Protein AF-A0A1Y4RJV8-F1 (afdb_monomer)

Mean predicted aligned error: 11.43 Å

Nearest PDB structures (foldseek):
  8bgb-assembly6_FFF  TM=5.916E-01  e=2.242E-02  Geobacillus thermodenitrificans
  5cw9-assembly1_A  TM=4.805E-01  e=1.589E+00  synthetic construct
  6mx1-assembly1_B  TM=4.120E-01  e=6.135E+00  Escherichia coli str. K-12 substr. MG1655
  3c1n-assembly2_A  TM=4.471E-01  e=7.955E+00  Methanocaldococcus jannaschii

Structure (mmCIF, N/CA/C/O backbone):
data_AF-A0A1Y4RJV8-F1
#
_entry.id   AF-A0A1Y4RJV8-F1
#
loop_
_atom_site.group_PDB
_atom_site.id
_atom_site.type_symbol
_atom_site.label_atom_id
_atom_site.label_alt_id
_atom_site.label_comp_id
_atom_site.label_asym_id
_atom_site.label_entity_id
_atom_site.label_seq_id
_atom_site.pdbx_PDB_ins_code
_atom_site.Cartn_x
_atom_site.Cartn_y
_atom_site.Cartn_z
_atom_site.occupancy
_atom_site.B_iso_or_equiv
_atom_site.auth_seq_id
_atom_site.auth_comp_id
_atom_site.auth_asym_id
_atom_site.auth_atom_id
_atom_site.pdbx_PDB_model_num
ATOM 1 N N . MET A 1 1 ? -27.262 4.335 13.710 1.00 50.41 1 MET A N 1
ATOM 2 C CA . MET A 1 1 ? -27.141 2.865 13.549 1.00 50.41 1 MET A CA 1
ATOM 3 C C . MET A 1 1 ? -25.868 2.288 14.178 1.00 50.41 1 MET A C 1
ATOM 5 O O . MET A 1 1 ? -25.994 1.329 14.920 1.00 50.41 1 MET A O 1
ATOM 9 N N . ALA A 1 2 ? -24.668 2.857 13.976 1.00 65.62 2 ALA A N 1
ATOM 10 C CA . ALA A 1 2 ? -23.428 2.289 14.545 1.00 65.62 2 ALA A CA 1
ATOM 11 C C . ALA A 1 2 ? -23.333 2.336 16.090 1.00 65.62 2 ALA A C 1
ATOM 13 O O . ALA A 1 2 ? -22.907 1.360 16.697 1.00 65.62 2 ALA A O 1
ATOM 14 N N . PHE A 1 3 ? -23.759 3.441 16.722 1.00 76.12 3 PHE A N 1
ATOM 15 C CA . PHE A 1 3 ? -23.710 3.614 18.185 1.00 76.12 3 PHE A CA 1
ATOM 16 C C . PHE A 1 3 ? -24.558 2.573 18.931 1.00 76.12 3 PHE A C 1
ATOM 18 O O . PHE A 1 3 ? -24.053 1.917 19.832 1.00 76.12 3 PHE A O 1
ATOM 25 N N . ALA A 1 4 ? -25.806 2.361 18.500 1.00 79.50 4 ALA A N 1
ATOM 26 C CA . ALA A 1 4 ? -26.721 1.396 19.114 1.00 79.50 4 ALA A CA 1
ATOM 27 C C . ALA A 1 4 ? -26.196 -0.051 19.047 1.00 79.50 4 ALA A C 1
ATOM 29 O O . ALA A 1 4 ? -26.252 -0.766 20.040 1.00 79.50 4 ALA A O 1
ATOM 30 N N . GLY A 1 5 ? -25.615 -0.461 17.910 1.00 78.81 5 GLY A N 1
ATOM 31 C CA . GLY A 1 5 ? -25.019 -1.796 17.776 1.00 78.81 5 GLY A CA 1
ATOM 32 C C . GLY A 1 5 ? -23.853 -2.020 18.746 1.00 78.81 5 GLY A C 1
ATOM 33 O O . GLY A 1 5 ? -23.817 -3.017 19.456 1.00 78.81 5 GLY A O 1
ATOM 34 N N . TYR A 1 6 ? -22.935 -1.053 18.847 1.00 82.81 6 TYR A N 1
ATOM 35 C CA . TYR A 1 6 ? -21.818 -1.122 19.797 1.00 82.81 6 TYR A CA 1
ATOM 36 C C . TYR A 1 6 ? -22.261 -1.014 21.261 1.00 82.81 6 TYR A C 1
ATOM 38 O O . TYR A 1 6 ? -21.631 -1.603 22.135 1.00 82.81 6 TYR A O 1
ATOM 46 N N . ALA A 1 7 ? -23.335 -0.274 21.534 1.00 86.00 7 ALA A N 1
ATOM 47 C CA . ALA A 1 7 ? -23.893 -0.149 22.871 1.00 86.00 7 ALA A CA 1
ATOM 48 C C . ALA A 1 7 ? -24.429 -1.496 23.380 1.00 86.00 7 ALA A C 1
ATOM 50 O O . ALA A 1 7 ? -24.173 -1.856 24.528 1.00 86.00 7 ALA A O 1
ATOM 51 N N . GLN A 1 8 ? -25.113 -2.266 22.528 1.00 88.88 8 GLN A N 1
ATOM 52 C CA . GLN A 1 8 ? -25.633 -3.578 22.917 1.00 88.88 8 GLN A CA 1
ATOM 53 C C . GLN A 1 8 ? -24.507 -4.601 23.124 1.00 88.88 8 GLN A C 1
ATOM 55 O O . GLN A 1 8 ? -24.503 -5.267 24.159 1.00 88.88 8 GLN A O 1
ATOM 60 N N . ASP A 1 9 ? -23.510 -4.648 22.226 1.00 87.00 9 ASP A N 1
ATOM 61 C CA . ASP A 1 9 ? -22.297 -5.473 22.397 1.00 87.00 9 ASP A CA 1
ATOM 62 C C . ASP A 1 9 ? -21.640 -5.217 23.767 1.00 87.00 9 ASP A C 1
ATOM 64 O O . ASP A 1 9 ? -21.240 -6.146 24.474 1.00 87.00 9 ASP A O 1
ATOM 68 N N . PHE A 1 10 ? -21.525 -3.940 24.149 1.00 88.06 10 PHE A N 1
ATOM 69 C CA . PHE A 1 10 ? -20.956 -3.537 25.430 1.00 88.06 10 PHE A CA 1
ATOM 70 C C . PHE A 1 10 ? -21.800 -4.033 26.605 1.00 88.06 10 PHE A C 1
ATOM 72 O O . PHE A 1 10 ? -21.271 -4.658 27.524 1.00 88.06 10 PHE A O 1
ATOM 79 N N . VAL A 1 11 ? -23.109 -3.769 26.597 1.00 89.19 11 VAL A N 1
ATOM 80 C CA . VAL A 1 11 ? -23.998 -4.160 27.699 1.00 89.19 11 VAL A CA 1
ATOM 81 C C . VAL A 1 11 ? -23.959 -5.673 27.922 1.00 89.19 11 VAL A C 1
ATOM 83 O O . VAL A 1 11 ? -23.822 -6.125 29.060 1.00 89.19 11 VAL A O 1
ATOM 86 N N . GLU A 1 12 ? -23.981 -6.463 26.851 1.00 86.00 12 GLU A N 1
ATOM 87 C CA . GLU A 1 12 ? -23.907 -7.923 26.933 1.00 86.00 12 GLU A CA 1
ATOM 88 C C . GLU A 1 12 ? -22.570 -8.404 27.509 1.00 86.00 12 GLU A C 1
ATOM 90 O O . GLU A 1 12 ? -22.565 -9.220 28.437 1.00 86.00 12 GLU A O 1
ATOM 95 N N . ALA A 1 13 ? -21.446 -7.849 27.040 1.00 82.94 13 ALA A N 1
ATOM 96 C CA . ALA A 1 13 ? -20.113 -8.191 27.536 1.00 82.94 13 ALA A CA 1
ATOM 97 C C . ALA A 1 13 ? -19.914 -7.828 29.019 1.00 82.94 13 ALA A C 1
ATOM 99 O O . ALA A 1 13 ? -19.227 -8.545 29.749 1.00 82.94 13 ALA A O 1
ATOM 100 N N . THR A 1 14 ? -20.532 -6.735 29.475 1.00 84.31 14 THR A N 1
ATOM 101 C CA . THR A 1 14 ? -20.250 -6.145 30.792 1.00 84.31 14 THR A CA 1
ATOM 102 C C . THR A 1 14 ? -21.279 -6.525 31.863 1.00 84.31 14 THR A C 1
ATOM 104 O O . THR A 1 14 ? -20.963 -6.491 33.051 1.00 84.31 14 THR A O 1
ATOM 107 N N . SER A 1 15 ? -22.475 -6.983 31.474 1.00 81.50 15 SER A N 1
ATOM 108 C CA . SER A 1 15 ? -23.537 -7.450 32.388 1.00 81.50 15 SER A CA 1
ATOM 109 C C . SER A 1 15 ? -23.054 -8.500 33.404 1.00 81.50 15 SER A C 1
ATOM 111 O O . SER A 1 15 ? -23.375 -8.436 34.593 1.00 81.50 15 SER A O 1
ATOM 113 N N . LYS A 1 16 ? -22.204 -9.433 32.956 1.00 76.50 16 LYS A N 1
ATOM 114 C CA . LYS A 1 16 ? -21.617 -10.494 33.791 1.00 76.50 16 LYS A CA 1
ATOM 115 C C . LYS A 1 16 ? -20.618 -9.961 34.821 1.00 76.50 16 LYS A C 1
ATOM 117 O O . LYS A 1 16 ? -20.453 -10.569 35.874 1.00 76.50 16 LYS A O 1
ATOM 122 N N . LEU A 1 17 ? -19.973 -8.827 34.538 1.00 72.25 17 LEU A N 1
ATOM 123 C CA . LEU A 1 17 ? -18.950 -8.221 35.397 1.00 72.25 17 LEU A CA 1
ATOM 124 C C . LEU A 1 17 ? -19.555 -7.426 36.560 1.00 72.25 17 LEU A C 1
ATOM 126 O O . LEU A 1 17 ? -18.923 -7.283 37.601 1.00 72.25 17 LEU A O 1
ATOM 130 N N . VAL A 1 18 ? -20.799 -6.961 36.424 1.00 76.06 18 VAL A N 1
ATOM 131 C CA . VAL A 1 18 ? -21.480 -6.144 37.444 1.00 76.06 18 VAL A CA 1
ATOM 132 C C . VAL A 1 18 ? -22.503 -6.915 38.276 1.00 76.06 18 VAL A C 1
ATOM 134 O O . VAL A 1 18 ? -23.465 -6.338 38.785 1.00 76.06 18 VAL A O 1
ATOM 137 N N . LYS A 1 19 ? -22.289 -8.226 38.441 1.00 76.50 19 LYS A N 1
ATOM 138 C CA . LYS A 1 19 ? -23.178 -9.138 39.185 1.00 76.50 19 LYS A CA 1
ATOM 139 C C . LYS A 1 19 ? -24.618 -9.166 38.641 1.00 76.50 19 LYS A C 1
ATOM 141 O O . LYS A 1 19 ? -25.560 -9.289 39.414 1.00 76.50 19 LYS A O 1
ATOM 146 N N . GLY A 1 20 ? -24.799 -9.024 37.324 1.00 70.44 20 GLY A N 1
ATOM 147 C CA . GLY A 1 20 ? -26.122 -9.096 36.692 1.00 70.44 20 GLY A CA 1
ATOM 148 C C . GLY A 1 20 ? -27.029 -7.888 36.949 1.00 70.44 20 GLY A C 1
ATOM 149 O O . GLY A 1 20 ? -28.231 -7.984 36.723 1.00 70.44 20 GLY A O 1
ATOM 150 N N . ARG A 1 21 ? -26.481 -6.757 37.418 1.00 81.88 21 ARG A N 1
ATOM 151 C CA . ARG A 1 21 ? -27.234 -5.499 37.535 1.00 81.88 21 ARG A CA 1
ATOM 152 C C . ARG A 1 21 ? -27.701 -4.997 36.171 1.00 81.88 21 ARG A C 1
ATOM 154 O O . ARG A 1 21 ? -27.002 -5.165 35.170 1.00 81.88 21 ARG A O 1
ATOM 161 N N . THR A 1 22 ? -28.843 -4.310 36.163 1.00 88.12 22 THR A N 1
ATOM 162 C CA . THR A 1 22 ? -29.381 -3.716 34.940 1.00 88.12 22 THR A CA 1
ATOM 163 C C . THR A 1 22 ? -28.534 -2.528 34.497 1.00 88.12 22 THR A C 1
ATOM 165 O O . THR A 1 22 ? -28.398 -1.547 35.233 1.00 88.12 22 THR A O 1
ATOM 168 N N . ILE A 1 23 ? -27.993 -2.613 33.281 1.00 92.44 23 ILE A N 1
ATOM 169 C CA . ILE A 1 23 ? -27.254 -1.533 32.616 1.00 92.44 23 ILE A CA 1
ATOM 170 C C . ILE A 1 23 ? -28.092 -1.046 31.438 1.00 92.44 23 ILE A C 1
ATOM 172 O O . ILE A 1 23 ? -28.594 -1.861 30.665 1.00 92.44 23 ILE A O 1
ATOM 176 N N . ASN A 1 24 ? -28.191 0.271 31.276 1.00 93.75 24 ASN A N 1
ATOM 177 C CA . ASN A 1 24 ? -28.804 0.924 30.126 1.00 93.75 24 ASN A CA 1
ATOM 178 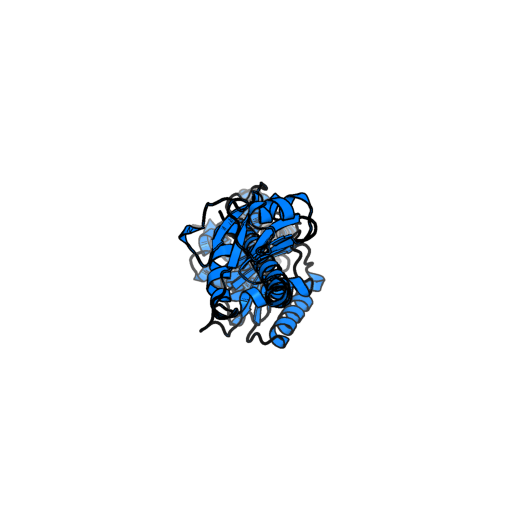C C . ASN A 1 24 ? -27.803 1.875 29.471 1.00 93.75 24 ASN A C 1
ATOM 180 O O . ASN A 1 24 ? -27.040 2.547 30.163 1.00 93.75 24 ASN A O 1
ATOM 184 N N . ILE A 1 25 ? -27.834 1.965 28.146 1.00 95.06 25 ILE A N 1
ATOM 185 C CA . ILE A 1 25 ? -27.164 3.029 27.397 1.00 95.06 25 ILE A CA 1
ATOM 186 C C . ILE A 1 25 ? -28.220 3.772 26.593 1.00 95.06 25 ILE A C 1
ATOM 188 O O . ILE A 1 25 ? -29.024 3.158 25.887 1.00 95.06 25 ILE A O 1
ATOM 192 N N . MET A 1 26 ? -28.200 5.094 26.698 1.00 95.44 26 MET A N 1
ATOM 193 C CA . MET A 1 26 ? -29.136 6.004 26.058 1.00 95.44 26 MET A CA 1
ATOM 194 C C . MET A 1 26 ? -28.404 6.830 25.000 1.00 95.44 26 MET A C 1
ATOM 196 O O . MET A 1 26 ? -27.239 7.193 25.181 1.00 95.44 26 MET A O 1
ATOM 200 N N . ASP A 1 27 ? -29.078 7.118 23.889 1.00 94.31 27 ASP A N 1
ATOM 201 C CA . ASP A 1 27 ? -28.557 8.017 22.859 1.00 94.31 27 ASP A CA 1
ATOM 202 C C . ASP A 1 27 ? -28.722 9.498 23.239 1.00 94.31 27 ASP A C 1
ATOM 204 O O . ASP A 1 27 ? -29.256 9.849 24.290 1.00 94.31 27 ASP A O 1
ATOM 208 N N . ARG A 1 28 ? -28.297 10.392 22.340 1.00 93.50 28 ARG A N 1
ATOM 209 C CA . ARG A 1 28 ? -28.383 11.855 22.508 1.00 93.50 28 ARG A CA 1
ATOM 210 C C . ARG A 1 28 ? -29.817 12.408 22.514 1.00 93.50 28 ARG A C 1
ATOM 212 O O . ARG A 1 28 ? -29.992 13.616 22.624 1.00 93.50 28 ARG A O 1
ATOM 219 N N . ARG A 1 29 ? -30.836 11.558 22.361 1.00 93.19 29 ARG A N 1
ATOM 220 C CA . ARG A 1 29 ? -32.259 11.915 22.458 1.00 93.19 29 ARG A CA 1
ATOM 221 C C . ARG A 1 29 ? -32.880 11.434 23.773 1.00 93.19 29 ARG A C 1
ATOM 223 O O . ARG A 1 29 ? -34.066 11.659 23.988 1.00 93.19 29 ARG A O 1
ATOM 230 N N . GLY A 1 30 ? -32.105 10.778 24.640 1.00 92.75 30 GLY A N 1
ATOM 231 C CA . GLY A 1 30 ? -32.590 10.192 25.889 1.00 92.75 30 GLY A CA 1
ATOM 232 C C . GLY A 1 30 ? -33.335 8.868 25.692 1.00 92.75 30 GLY A C 1
ATOM 233 O O . GLY A 1 30 ? -33.990 8.398 26.622 1.00 92.75 30 GLY A O 1
ATOM 234 N N . CYS A 1 31 ? -33.250 8.258 24.506 1.00 94.81 31 CYS A N 1
ATOM 235 C CA . CYS A 1 31 ? -33.863 6.963 24.229 1.00 94.81 31 CYS A CA 1
ATOM 236 C C . CYS A 1 31 ? -32.884 5.833 24.554 1.00 94.81 31 CYS A C 1
ATOM 238 O O . CYS A 1 31 ? -31.717 5.887 24.164 1.00 94.81 31 CYS A O 1
ATOM 240 N N . ILE A 1 32 ? -33.355 4.788 25.235 1.00 95.25 32 ILE A N 1
ATOM 241 C CA . ILE A 1 32 ? -32.554 3.600 25.546 1.00 95.25 32 ILE A CA 1
ATOM 242 C C . ILE A 1 32 ? -32.249 2.860 24.240 1.00 95.25 32 ILE A C 1
ATOM 244 O O . ILE A 1 32 ? -33.156 2.379 23.563 1.00 95.25 32 ILE A O 1
ATOM 248 N N . VAL A 1 33 ? -30.970 2.749 23.892 1.00 94.50 33 VAL A N 1
ATOM 249 C CA . VAL A 1 33 ? -30.497 2.048 22.686 1.00 94.50 33 VAL A CA 1
ATOM 250 C C . VAL A 1 33 ? -29.867 0.694 22.985 1.00 94.50 33 VAL A C 1
ATOM 252 O O . VAL A 1 33 ? -29.745 -0.120 22.075 1.00 94.50 33 VAL A O 1
ATOM 255 N N . ALA A 1 34 ? -29.490 0.447 24.239 1.00 94.00 34 ALA A N 1
ATOM 256 C CA . ALA A 1 34 ? -29.024 -0.850 24.704 1.00 94.00 34 ALA A CA 1
ATOM 257 C C . ALA A 1 34 ? -29.415 -1.078 26.160 1.00 94.00 34 ALA A C 1
ATOM 259 O O . ALA A 1 34 ? -29.389 -0.146 26.969 1.00 94.00 34 ALA A O 1
ATOM 260 N N . SER A 1 35 ? -29.764 -2.317 26.491 1.00 93.50 35 SER A N 1
ATOM 261 C CA . SER A 1 35 ? -30.124 -2.702 27.853 1.00 93.50 35 SER A CA 1
ATOM 262 C C . SER A 1 35 ? -29.924 -4.196 28.092 1.00 93.50 35 SER A C 1
ATOM 264 O O . SER A 1 35 ? -29.999 -5.008 27.166 1.00 93.50 35 SER A O 1
ATOM 266 N N . THR A 1 36 ? -29.688 -4.564 29.350 1.00 90.12 36 THR A N 1
ATOM 267 C CA . THR A 1 36 ? -29.828 -5.952 29.814 1.00 90.12 36 THR A CA 1
ATOM 268 C C . THR A 1 36 ? -31.302 -6.379 29.884 1.00 90.12 36 THR A C 1
ATOM 270 O O . THR A 1 36 ? -31.594 -7.566 29.782 1.00 90.12 36 THR A O 1
ATOM 273 N N . GLU A 1 37 ? -32.222 -5.418 30.023 1.00 90.56 37 GLU A N 1
ATOM 274 C CA . GLU A 1 37 ? -33.685 -5.559 29.984 1.00 90.56 37 GLU A CA 1
ATOM 275 C C . GLU A 1 37 ? -34.181 -5.177 28.576 1.00 90.56 37 GLU A C 1
ATOM 277 O O . GLU A 1 37 ? -34.464 -4.011 28.287 1.00 90.56 37 GLU A O 1
ATOM 282 N N . LYS A 1 38 ? -34.212 -6.146 27.650 1.00 89.44 38 LYS A N 1
ATOM 283 C CA . LYS A 1 38 ? -34.423 -5.894 26.207 1.00 89.44 38 LYS A CA 1
ATOM 284 C C . LYS A 1 38 ? -35.730 -5.160 25.895 1.00 89.44 38 LYS A C 1
ATOM 286 O O . LYS A 1 38 ? -35.776 -4.383 24.947 1.00 89.44 38 LYS A O 1
ATOM 291 N N . GLU A 1 39 ? -36.762 -5.365 26.702 1.00 92.50 39 GLU A N 1
ATOM 292 C CA . GLU A 1 39 ? -38.063 -4.702 26.615 1.00 92.50 39 GLU A CA 1
ATOM 293 C C . GLU A 1 39 ? -37.998 -3.179 26.800 1.00 92.50 39 GLU A C 1
ATOM 295 O O . GLU A 1 39 ? -38.917 -2.469 26.401 1.00 92.50 39 GLU A O 1
ATOM 300 N N . ARG A 1 40 ? -36.910 -2.657 27.380 1.00 91.88 40 ARG A N 1
ATOM 301 C CA . ARG A 1 40 ? -36.709 -1.216 27.569 1.00 91.88 40 ARG A CA 1
ATOM 302 C C . ARG A 1 40 ? -36.093 -0.529 26.357 1.00 91.88 40 ARG A C 1
ATOM 304 O O . ARG A 1 40 ? -36.139 0.699 26.280 1.00 91.88 40 ARG A O 1
ATOM 311 N N . ILE A 1 41 ? -35.511 -1.276 25.422 1.00 94.00 41 ILE A N 1
ATOM 312 C CA . ILE A 1 41 ? -34.881 -0.703 24.229 1.00 94.00 41 ILE A CA 1
ATOM 313 C C . ILE A 1 41 ? -35.948 0.020 23.394 1.00 94.00 41 ILE A C 1
ATOM 315 O O . ILE A 1 41 ? -37.006 -0.527 23.099 1.00 94.00 41 ILE A O 1
ATOM 319 N N . GLY A 1 42 ? -35.669 1.269 23.021 1.00 93.19 42 GLY A N 1
ATOM 320 C CA . GLY A 1 42 ? -36.581 2.154 22.294 1.00 93.19 42 GLY A CA 1
ATOM 321 C C . GLY A 1 42 ? -37.440 3.058 23.183 1.00 93.19 42 GLY A C 1
ATOM 322 O O . GLY A 1 42 ? -38.079 3.971 22.665 1.00 93.19 42 GLY A O 1
ATOM 323 N N . THR A 1 43 ? -37.439 2.856 24.505 1.00 95.25 43 THR A N 1
ATOM 324 C CA . THR A 1 43 ? -38.178 3.709 25.452 1.00 95.25 43 THR A CA 1
ATOM 325 C C . THR A 1 43 ? -37.387 4.961 25.846 1.00 95.25 43 THR A C 1
ATOM 327 O O . THR A 1 43 ? -36.155 4.979 25.799 1.00 95.25 43 THR A O 1
ATOM 330 N N . PHE A 1 44 ? -38.095 6.025 26.227 1.00 95.12 44 PHE A N 1
ATOM 331 C CA . PHE A 1 44 ? -37.500 7.270 26.720 1.00 95.12 44 PHE A CA 1
ATOM 332 C C . PHE A 1 44 ? -37.141 7.178 28.211 1.00 95.12 44 PHE A C 1
ATOM 334 O O . PHE A 1 44 ? -37.890 6.597 28.996 1.00 95.12 44 PHE A O 1
ATOM 341 N N . HIS A 1 45 ? -36.020 7.789 28.608 1.00 94.75 45 HIS A N 1
ATOM 342 C CA . HIS A 1 45 ? -35.533 7.807 29.987 1.00 94.75 45 HIS A CA 1
ATOM 343 C C . HIS A 1 45 ? -35.313 9.246 30.478 1.00 94.75 45 HIS A C 1
ATOM 345 O O . HIS A 1 45 ? -34.277 9.853 30.196 1.00 94.75 45 HIS A O 1
ATOM 351 N N . ALA A 1 46 ? -36.249 9.786 31.268 1.00 94.31 46 ALA A N 1
ATOM 352 C CA . ALA A 1 46 ? -36.211 11.187 31.708 1.00 94.31 46 ALA A CA 1
ATOM 353 C C . ALA A 1 46 ? -34.919 11.563 32.453 1.00 94.31 46 ALA A C 1
ATOM 355 O O . ALA A 1 46 ? -34.330 12.603 32.178 1.00 94.31 46 ALA A O 1
ATOM 356 N N . GLY A 1 47 ? -34.407 10.680 33.316 1.00 94.25 47 GLY A N 1
ATOM 357 C CA . GLY A 1 47 ? -33.144 10.938 34.017 1.00 94.25 47 GLY A CA 1
ATOM 358 C C . GLY A 1 47 ? -31.921 11.014 33.103 1.00 94.25 47 GLY A C 1
ATOM 359 O O . GLY A 1 47 ? -30.960 11.695 33.421 1.00 94.25 47 GLY A O 1
ATOM 360 N N . ALA A 1 48 ? -31.954 10.352 31.941 1.00 95.06 48 ALA A N 1
ATOM 361 C CA . ALA A 1 48 ? -30.874 10.458 30.963 1.00 95.06 48 ALA A CA 1
ATOM 362 C C . ALA A 1 48 ? -30.995 11.753 30.167 1.00 95.06 48 ALA A C 1
ATOM 364 O O . ALA A 1 48 ? -29.996 12.379 29.837 1.00 95.06 48 ALA A O 1
ATOM 365 N N . TYR A 1 49 ? -32.230 12.161 29.875 1.00 95.69 49 TYR A N 1
ATOM 366 C CA . TYR A 1 49 ? -32.499 13.436 29.234 1.00 95.69 49 TYR A CA 1
ATOM 367 C C . TYR A 1 49 ? -31.992 14.613 30.068 1.00 95.69 49 TYR A C 1
ATOM 369 O O . TYR A 1 49 ? -31.384 15.517 29.509 1.00 95.69 49 TYR A O 1
ATOM 377 N N . GLU A 1 50 ? -32.152 14.572 31.391 1.00 96.38 50 GLU A N 1
ATOM 378 C CA . GLU A 1 50 ? -31.589 15.597 32.272 1.00 96.38 50 GLU A CA 1
ATOM 379 C C . GLU A 1 50 ? -30.054 15.638 32.215 1.00 96.38 50 GLU A C 1
ATOM 381 O O . GLU A 1 50 ? -29.503 16.712 31.987 1.00 96.38 50 GLU A O 1
ATOM 386 N N . VAL A 1 51 ? -29.368 14.487 32.275 1.00 97.00 51 VAL A N 1
ATOM 387 C CA . VAL A 1 51 ? -27.903 14.413 32.076 1.00 97.00 51 VAL A CA 1
ATOM 388 C C . VAL A 1 51 ? -27.488 15.050 30.744 1.00 97.00 51 VAL A C 1
ATOM 390 O O . VAL A 1 51 ? -26.513 15.795 30.686 1.00 97.00 51 VAL A O 1
ATOM 393 N N . LEU A 1 52 ? -28.231 14.782 29.662 1.00 95.94 52 LEU A N 1
ATOM 394 C CA . LEU A 1 52 ? -27.959 15.355 28.337 1.00 95.94 52 LEU A CA 1
ATOM 395 C C . LEU A 1 52 ? -28.114 16.886 28.305 1.00 95.94 52 LEU A C 1
ATOM 397 O O . LEU A 1 52 ? -27.462 17.529 27.485 1.00 95.94 52 LEU A O 1
ATOM 401 N N . GLN A 1 53 ? -28.979 17.464 29.148 1.00 95.31 53 GLN A N 1
ATOM 402 C CA . GLN A 1 53 ? -29.191 18.914 29.233 1.00 95.31 53 GLN A CA 1
ATOM 403 C C . GLN A 1 53 ? -28.155 19.603 30.121 1.00 95.31 53 GLN A C 1
ATOM 405 O O . GLN A 1 53 ? -27.683 20.685 29.780 1.00 95.31 53 GLN A O 1
ATOM 410 N N . THR A 1 54 ? -27.823 19.002 31.265 1.00 95.69 54 THR A N 1
ATOM 411 C CA . THR A 1 54 ? -26.984 19.638 32.289 1.00 95.69 54 THR A CA 1
ATOM 412 C C . THR A 1 54 ? -25.500 19.349 32.108 1.00 95.69 54 THR A C 1
ATOM 414 O O . THR A 1 54 ? -24.676 20.151 32.531 1.00 95.69 54 THR A O 1
ATOM 417 N N . GLY A 1 55 ? -25.143 18.221 31.488 1.00 94.12 55 GLY A N 1
ATOM 418 C CA . GLY A 1 55 ? -23.763 17.737 31.478 1.00 94.12 55 GLY A CA 1
ATOM 419 C C . GLY A 1 55 ? -23.368 16.959 32.735 1.00 94.12 55 GLY A C 1
ATOM 420 O O . GLY A 1 55 ? -22.293 16.360 32.752 1.00 94.12 55 GLY A O 1
ATOM 421 N N . GLU A 1 56 ? -24.233 16.929 33.750 1.00 95.06 56 GLU A N 1
ATOM 422 C CA . GLU A 1 56 ? -23.925 16.442 35.092 1.00 95.06 56 GLU A CA 1
ATOM 423 C C . GLU A 1 56 ? -24.582 15.085 35.385 1.00 95.06 56 GLU A C 1
ATOM 425 O O . GLU A 1 56 ? -25.630 14.764 34.816 1.00 95.06 56 GLU A O 1
ATOM 430 N N . PRO A 1 57 ? -23.994 14.265 36.275 1.00 94.88 57 PRO A N 1
ATOM 431 C CA . PRO A 1 57 ? -24.624 13.044 36.763 1.00 94.88 57 PRO A CA 1
ATOM 432 C C . PRO A 1 57 ? -26.010 13.270 37.371 1.00 94.88 57 PRO A C 1
ATOM 434 O O . PRO A 1 57 ? -26.212 14.206 38.141 1.00 94.88 57 PRO A O 1
ATOM 437 N N . VAL A 1 58 ? -26.937 12.346 37.110 1.00 94.88 58 VAL A N 1
ATOM 438 C CA . VAL A 1 58 ? -28.281 12.360 37.706 1.00 94.88 58 VAL A CA 1
ATOM 439 C C . VAL A 1 58 ? -28.495 11.111 38.544 1.00 94.88 58 VAL A C 1
ATOM 441 O O . VAL A 1 58 ? -28.394 9.972 38.069 1.00 94.88 58 VAL A O 1
ATOM 444 N N . LEU A 1 59 ? -28.829 11.355 39.806 1.00 93.81 59 LEU A N 1
ATOM 445 C CA . LEU A 1 59 ? -29.034 10.353 40.834 1.00 93.81 59 LEU A CA 1
ATOM 446 C C . LEU A 1 59 ? -30.530 10.197 41.122 1.00 93.81 59 LEU A C 1
ATOM 448 O O . LEU A 1 59 ? -31.203 11.140 41.540 1.00 93.81 59 LEU A O 1
ATOM 452 N N . ILE A 1 60 ? -31.052 8.996 40.876 1.00 92.31 60 ILE A N 1
ATOM 453 C CA . ILE A 1 60 ? -32.471 8.679 41.042 1.00 92.31 60 ILE A CA 1
ATOM 454 C C . ILE A 1 60 ? -32.613 7.732 42.229 1.00 92.31 60 ILE A C 1
ATOM 456 O O . ILE A 1 60 ? -32.236 6.561 42.147 1.00 92.31 60 ILE A O 1
ATOM 460 N N . SER A 1 61 ? -33.146 8.245 43.333 1.00 90.69 61 SER A N 1
ATOM 461 C CA . SER A 1 61 ? -33.467 7.491 44.545 1.00 90.69 61 SER A CA 1
ATOM 462 C C . SER A 1 61 ? -34.948 7.095 44.555 1.00 90.69 61 SER A C 1
ATOM 464 O O . SER A 1 61 ? -35.723 7.476 43.677 1.00 90.69 61 SER A O 1
ATOM 466 N N . GLU A 1 62 ? -35.369 6.319 45.554 1.00 87.88 62 GLU A N 1
ATOM 467 C CA . GLU A 1 62 ? -36.791 5.980 45.728 1.00 87.88 62 GLU A CA 1
ATOM 468 C C . GLU A 1 62 ? -37.657 7.218 46.008 1.00 87.88 62 GLU A C 1
ATOM 470 O O . GLU A 1 62 ? -38.812 7.264 45.602 1.00 87.88 62 GLU A O 1
ATOM 475 N N . GLU A 1 63 ? -37.082 8.252 46.618 1.00 88.94 63 GLU A N 1
ATOM 476 C CA . GLU A 1 63 ? -37.780 9.477 47.025 1.00 88.94 63 GLU A CA 1
ATOM 477 C C . GLU A 1 63 ? -38.082 10.417 45.850 1.00 88.94 63 GLU A C 1
ATOM 479 O O . GLU A 1 63 ? -38.972 11.262 45.941 1.00 88.94 63 GLU A O 1
ATOM 484 N N . ASN A 1 64 ? -37.324 10.313 44.752 1.00 90.62 64 ASN A N 1
ATOM 485 C CA . ASN A 1 64 ? -37.414 11.247 43.630 1.00 90.62 64 ASN A CA 1
ATOM 486 C C . ASN A 1 64 ? -37.804 10.593 42.294 1.00 90.62 64 ASN A C 1
ATOM 488 O O . ASN A 1 64 ? -38.028 11.319 41.324 1.00 90.62 64 ASN A O 1
ATOM 492 N N . VAL A 1 65 ? -37.932 9.260 42.235 1.00 90.00 65 VAL A N 1
ATOM 493 C CA . VAL A 1 65 ? -38.202 8.510 40.994 1.00 90.00 65 VAL A CA 1
ATOM 494 C C . VAL A 1 65 ? -39.474 8.965 40.272 1.00 90.00 65 VAL A C 1
ATOM 496 O O . VAL A 1 65 ? -39.499 8.986 39.043 1.00 90.00 65 VAL A O 1
ATOM 499 N N . GLU A 1 66 ? -40.499 9.414 41.004 1.00 90.62 66 GLU A N 1
ATOM 500 C CA . GLU A 1 66 ? -41.759 9.919 40.433 1.00 90.62 66 GLU A CA 1
ATOM 501 C C . GLU A 1 66 ? -41.566 11.151 39.532 1.00 90.62 66 GLU A C 1
ATOM 503 O O . GLU A 1 66 ? -42.366 11.393 38.629 1.00 90.62 66 GLU A O 1
ATOM 508 N N . ARG A 1 67 ? -40.474 11.906 39.721 1.00 91.75 67 ARG A N 1
ATOM 509 C CA . ARG A 1 67 ? -40.120 13.067 38.887 1.00 91.75 67 ARG A CA 1
ATOM 510 C C . ARG A 1 67 ? -39.517 12.673 37.538 1.00 91.75 67 ARG A C 1
ATOM 512 O O . ARG A 1 67 ? -39.392 13.526 36.663 1.00 91.75 67 ARG A O 1
ATOM 519 N N . TYR A 1 68 ? -39.162 11.399 37.355 1.00 90.25 68 TYR A N 1
ATOM 520 C CA . TYR A 1 68 ? -38.447 10.900 36.184 1.00 90.25 68 TYR A CA 1
ATOM 521 C C . TYR A 1 68 ? -39.243 9.814 35.442 1.00 90.25 68 TYR A C 1
ATOM 523 O O . TYR A 1 68 ? -38.954 8.621 35.577 1.00 90.25 68 TYR A O 1
ATOM 531 N N . PRO A 1 69 ? -40.214 10.194 34.588 1.00 88.06 69 PRO A N 1
ATOM 532 C CA . PRO A 1 69 ? -40.963 9.243 33.772 1.00 88.06 69 PRO A CA 1
ATOM 533 C C . PRO A 1 69 ? -40.057 8.296 32.965 1.00 88.06 69 PRO A C 1
ATOM 535 O O . PRO A 1 69 ? -39.094 8.719 32.320 1.00 88.06 69 PRO A O 1
ATOM 538 N N . GLY A 1 70 ? -40.367 6.997 33.000 1.00 83.38 70 GLY A N 1
ATOM 539 C CA . GLY A 1 70 ? -39.609 5.957 32.286 1.00 83.38 70 GLY A CA 1
ATOM 540 C C . GLY A 1 70 ? -38.260 5.581 32.919 1.00 83.38 70 GLY A C 1
ATOM 541 O O . GLY A 1 70 ? -37.576 4.675 32.424 1.00 83.38 70 GLY A O 1
ATOM 542 N N . ALA A 1 71 ? -37.877 6.232 34.022 1.00 87.12 71 ALA A N 1
ATOM 543 C CA . ALA A 1 71 ? -36.688 5.891 34.787 1.00 87.12 71 ALA A CA 1
ATOM 544 C C . ALA A 1 71 ? -36.992 4.899 35.922 1.00 87.12 71 ALA A C 1
ATOM 546 O O . ALA A 1 71 ? -38.126 4.718 36.356 1.00 87.12 71 ALA A O 1
ATOM 547 N N . LYS A 1 72 ? -35.935 4.243 36.399 1.00 88.81 72 LYS A N 1
ATOM 548 C CA . LYS A 1 72 ? -35.922 3.454 37.637 1.00 88.81 72 LYS A CA 1
ATOM 549 C C . LYS A 1 72 ? -34.840 4.040 38.551 1.00 88.81 72 LYS A C 1
ATOM 551 O O . LYS A 1 72 ? -33.976 4.770 38.060 1.00 88.81 72 LYS A O 1
ATOM 556 N N . LYS A 1 73 ? -34.850 3.682 39.840 1.00 90.56 73 LYS A N 1
ATOM 557 C CA . LYS A 1 73 ? -33.762 4.048 40.759 1.00 90.56 73 LYS A CA 1
ATOM 558 C C . LYS A 1 73 ? -32.404 3.613 40.215 1.00 90.56 73 LYS A C 1
ATOM 560 O O . LYS A 1 73 ? -32.271 2.524 39.645 1.00 90.56 73 LYS A O 1
ATOM 565 N N . GLY A 1 74 ? -31.411 4.469 40.364 1.00 91.88 74 GLY A N 1
ATOM 566 C CA . GLY A 1 74 ? -30.106 4.241 39.782 1.00 91.88 74 GLY A CA 1
ATOM 567 C C . GLY A 1 74 ? -29.317 5.515 39.584 1.00 91.88 74 GLY A C 1
ATOM 568 O O . GLY A 1 74 ? -29.717 6.607 39.987 1.00 91.88 74 GLY A O 1
ATOM 569 N N . TYR A 1 75 ? -28.187 5.352 38.915 1.00 94.06 75 TYR A N 1
ATOM 570 C CA . TYR A 1 75 ? -27.249 6.429 38.670 1.00 94.06 75 TYR A CA 1
ATOM 571 C C . TYR A 1 75 ? -26.969 6.551 37.175 1.00 94.06 75 TYR A C 1
ATOM 573 O O . TYR A 1 75 ? -26.651 5.558 36.514 1.00 94.06 75 TYR A O 1
ATOM 581 N N . ASN A 1 76 ? -27.159 7.759 36.640 1.00 95.00 76 ASN A N 1
ATOM 582 C CA . ASN A 1 76 ? -27.031 8.077 35.221 1.00 95.00 76 ASN A CA 1
ATOM 583 C C . ASN A 1 76 ? -25.852 9.023 35.018 1.00 95.00 76 ASN A C 1
ATOM 585 O O . ASN A 1 76 ? -25.774 10.079 35.640 1.00 95.00 76 ASN A O 1
ATOM 589 N N . LEU A 1 77 ? -24.943 8.635 34.132 1.00 95.75 77 LEU A N 1
ATOM 590 C CA . LEU A 1 77 ? -23.665 9.296 33.916 1.00 95.75 77 LEU A CA 1
ATOM 591 C C . LEU A 1 77 ? -23.478 9.644 32.434 1.00 95.75 77 LEU A C 1
ATOM 593 O O . LEU A 1 77 ? -23.767 8.805 31.572 1.00 95.75 77 LEU A O 1
ATOM 597 N N . PRO A 1 78 ? -22.937 10.828 32.109 1.00 95.50 78 PRO A N 1
ATOM 598 C CA . PRO A 1 78 ? -22.665 11.200 30.728 1.00 95.50 78 PRO A CA 1
ATOM 599 C C . PRO A 1 78 ? -21.500 10.391 30.144 1.00 95.50 78 PRO A C 1
ATOM 601 O O . PRO A 1 78 ? -20.515 10.090 30.826 1.00 95.50 78 PRO A O 1
ATOM 604 N N . ILE A 1 79 ? -21.597 10.070 28.854 1.00 93.62 79 ILE A N 1
ATOM 605 C CA . ILE A 1 79 ? -20.534 9.446 28.060 1.00 93.62 79 ILE A CA 1
ATOM 606 C C . ILE A 1 79 ? -19.938 10.522 27.153 1.00 93.62 79 ILE A C 1
ATOM 608 O O . ILE A 1 79 ? -20.577 10.961 26.194 1.00 93.62 79 ILE A O 1
ATOM 612 N N . TRP A 1 80 ? -18.706 10.932 27.444 1.00 88.56 80 TRP A N 1
ATOM 613 C CA . TRP A 1 80 ? -18.014 12.010 26.735 1.00 88.56 80 TRP A CA 1
ATOM 614 C C . TRP A 1 80 ? -16.980 11.478 25.744 1.00 88.56 80 TRP A C 1
ATOM 616 O O . TRP A 1 80 ? -16.233 10.554 26.047 1.00 88.56 80 TRP A O 1
ATOM 626 N N . ASN A 1 81 ? -16.878 12.104 24.576 1.00 82.56 81 ASN A N 1
ATOM 627 C CA . ASN A 1 81 ? -15.795 11.896 23.621 1.00 82.56 81 ASN A CA 1
ATOM 628 C C . ASN A 1 81 ? -15.198 13.255 23.233 1.00 82.56 81 ASN A C 1
ATOM 630 O O . ASN A 1 81 ? -15.724 13.951 22.362 1.00 82.56 81 ASN A O 1
ATOM 634 N N . GLY A 1 82 ? -14.126 13.651 23.925 1.00 81.56 82 GLY A N 1
ATOM 635 C CA . GLY A 1 82 ? -13.702 15.054 23.938 1.00 81.56 82 GLY A CA 1
ATOM 636 C C . GLY A 1 82 ? -14.828 15.923 24.503 1.00 81.56 82 GLY A C 1
ATOM 637 O O . GLY A 1 82 ? -15.469 15.528 25.474 1.00 81.56 82 GLY A O 1
ATOM 638 N N . ASP A 1 83 ? -15.133 17.032 23.836 1.00 83.62 83 ASP A N 1
ATOM 639 C CA . ASP A 1 83 ? -16.196 17.964 24.250 1.00 83.62 83 ASP A CA 1
ATOM 640 C C . ASP A 1 83 ? -17.601 17.545 23.778 1.00 83.62 83 ASP A C 1
ATOM 642 O O . ASP A 1 83 ? -18.585 18.259 23.977 1.00 83.62 83 ASP A O 1
ATOM 646 N N . ARG A 1 84 ? -17.730 16.387 23.115 1.00 87.56 84 ARG A N 1
ATOM 647 C CA . ARG A 1 84 ? -19.009 15.897 22.591 1.00 87.56 84 ARG A CA 1
ATOM 648 C C . ARG A 1 84 ? -19.591 14.815 23.493 1.00 87.56 84 ARG A C 1
ATOM 650 O O . ARG A 1 84 ? -18.999 13.747 23.632 1.00 87.56 84 ARG A O 1
ATOM 657 N N . MET A 1 85 ? -20.792 15.039 24.029 1.00 89.69 85 MET A N 1
ATOM 658 C CA . MET A 1 85 ? -21.542 13.985 24.720 1.00 89.69 85 MET A CA 1
ATOM 659 C C . MET A 1 85 ? -22.144 13.013 23.697 1.00 89.69 85 MET A C 1
ATOM 661 O O . MET A 1 85 ? -22.952 13.409 22.853 1.00 89.69 85 MET A O 1
ATOM 665 N N . GLU A 1 86 ? -21.740 11.746 23.757 1.00 89.50 86 GLU A N 1
ATOM 666 C CA . GLU A 1 86 ? -22.187 10.683 22.846 1.00 89.50 86 GLU A CA 1
ATOM 667 C C . GLU A 1 86 ? -23.477 10.002 23.321 1.00 89.50 86 GLU A C 1
ATOM 669 O O . GLU A 1 86 ? -24.237 9.479 22.506 1.00 89.50 86 GLU A O 1
ATOM 674 N N . GLY A 1 87 ? -23.745 10.027 24.627 1.00 93.69 87 GLY A N 1
ATOM 675 C CA . GLY A 1 87 ? -24.911 9.398 25.236 1.00 93.69 87 GLY A CA 1
ATOM 676 C C . GLY A 1 87 ? -24.808 9.364 26.756 1.00 93.69 87 GLY A C 1
ATOM 677 O O . GLY A 1 87 ? -23.998 10.078 27.346 1.00 93.69 87 GLY A O 1
ATOM 678 N N . VAL A 1 88 ? -25.610 8.508 27.382 1.00 96.06 88 VAL A N 1
ATOM 679 C CA . VAL A 1 88 ? -25.668 8.346 28.843 1.00 96.06 88 VAL A CA 1
ATOM 680 C C . VAL A 1 88 ? -25.611 6.864 29.185 1.00 96.06 88 VAL A C 1
ATOM 682 O O . VAL A 1 88 ? -26.229 6.053 28.498 1.00 96.06 88 VAL A O 1
ATOM 685 N N . ILE A 1 89 ? -24.881 6.504 30.239 1.00 95.31 89 ILE A N 1
ATOM 686 C CA . ILE A 1 89 ? -24.921 5.166 30.836 1.00 95.31 89 ILE A CA 1
ATOM 687 C C . ILE A 1 89 ? -25.693 5.226 32.151 1.00 95.31 89 ILE A C 1
ATOM 689 O O . ILE A 1 89 ? -25.406 6.058 33.007 1.00 95.31 89 ILE A O 1
ATOM 693 N N . GLY A 1 90 ? -26.685 4.354 32.298 1.00 93.94 90 GLY A N 1
ATOM 694 C CA . GLY A 1 90 ? -27.491 4.217 33.504 1.00 93.94 90 GLY A CA 1
ATOM 695 C C . GLY A 1 90 ? -27.288 2.853 34.143 1.00 93.94 90 GLY A C 1
ATOM 696 O O . GLY A 1 90 ? -27.326 1.833 33.454 1.00 93.94 90 GLY A O 1
ATOM 697 N N . ILE A 1 91 ? -27.112 2.821 35.460 1.00 92.62 91 ILE A N 1
ATOM 698 C CA . ILE A 1 91 ? -27.043 1.577 36.233 1.00 92.62 91 ILE A CA 1
ATOM 699 C C . ILE A 1 91 ? -28.138 1.582 37.275 1.00 92.62 91 ILE A C 1
ATOM 701 O O . ILE A 1 91 ? -28.265 2.521 38.058 1.00 92.62 91 ILE A O 1
ATOM 705 N N . PHE A 1 92 ? -28.915 0.508 37.281 1.00 90.19 92 PHE A N 1
ATOM 706 C CA . PHE A 1 92 ? -29.950 0.294 38.275 1.00 90.19 92 PHE A CA 1
ATOM 707 C C . PHE A 1 92 ? -29.347 -0.090 39.629 1.00 90.19 92 PHE A C 1
ATOM 709 O O . PHE A 1 92 ? -28.494 -0.978 39.716 1.00 90.19 92 PHE A O 1
ATOM 716 N N . GLY A 1 93 ? -29.856 0.529 40.691 1.00 88.12 93 GLY A N 1
ATOM 717 C CA . GLY A 1 93 ? -29.514 0.197 42.071 1.00 88.12 93 GLY A CA 1
ATOM 718 C C . GLY A 1 93 ? -29.682 1.381 43.011 1.00 88.12 93 GLY A C 1
ATOM 719 O O . GLY A 1 93 ? -30.065 2.469 42.585 1.00 88.12 93 GLY A O 1
ATOM 720 N N . ASN A 1 94 ? -29.417 1.153 44.297 1.00 84.25 94 ASN A N 1
ATOM 721 C CA . ASN A 1 94 ? -29.302 2.242 45.258 1.00 84.25 94 ASN A CA 1
ATOM 722 C C . ASN A 1 94 ? -28.079 3.095 44.878 1.00 84.25 94 ASN A C 1
ATOM 724 O O . ASN A 1 94 ? -26.997 2.520 44.740 1.00 84.25 94 ASN A O 1
ATOM 728 N N . PRO A 1 95 ? -28.223 4.413 44.672 1.00 78.69 95 PRO A N 1
ATOM 729 C CA . PRO A 1 95 ? -27.124 5.245 44.211 1.00 78.69 95 PRO A CA 1
ATOM 730 C C . PRO A 1 95 ? -25.835 5.160 45.028 1.00 78.69 95 PRO A C 1
ATOM 732 O O . PRO A 1 95 ? -24.770 5.040 44.429 1.00 78.69 95 PRO A O 1
ATOM 735 N N . GLU A 1 96 ? -25.933 5.102 46.357 1.00 80.62 96 GLU A N 1
ATOM 736 C CA . GLU A 1 96 ? -24.771 4.966 47.251 1.00 80.62 96 GLU A CA 1
ATOM 737 C C . GLU A 1 96 ? -23.997 3.657 47.018 1.00 80.62 96 GLU A C 1
ATOM 739 O O . GLU A 1 96 ? -22.790 3.583 47.221 1.00 80.62 96 GLU A O 1
ATOM 744 N N . GLU A 1 97 ? -24.677 2.606 46.551 1.00 83.50 97 GLU A N 1
ATOM 745 C CA . GLU A 1 97 ? -24.070 1.296 46.298 1.00 83.50 97 GLU A CA 1
ATOM 746 C C . GLU A 1 97 ? -23.511 1.154 44.878 1.00 83.50 97 GLU A C 1
ATOM 748 O O . GLU A 1 97 ? -22.702 0.257 44.615 1.00 83.50 97 GLU A O 1
ATOM 753 N N . VAL A 1 98 ? -24.003 1.962 43.930 1.00 86.38 98 VAL A N 1
ATOM 754 C CA . VAL A 1 98 ? -23.674 1.820 42.504 1.00 86.38 98 VAL A CA 1
ATOM 755 C C . VAL A 1 98 ? -22.789 2.932 41.962 1.00 86.38 98 VAL A C 1
ATOM 757 O O . VAL A 1 98 ? -22.328 2.811 40.830 1.00 86.38 98 VAL A O 1
ATOM 760 N N . GLU A 1 99 ? -22.507 3.979 42.731 1.00 87.56 99 GLU A N 1
ATOM 761 C CA . GLU A 1 99 ? -21.705 5.115 42.275 1.00 87.56 99 GLU A CA 1
ATOM 762 C C . GLU A 1 99 ? -20.307 4.701 41.780 1.00 87.56 99 GLU A C 1
ATOM 764 O O . GLU A 1 99 ? -19.933 5.015 40.645 1.00 87.56 99 GLU A O 1
ATOM 769 N N . ASP A 1 100 ? -19.558 3.922 42.567 1.00 87.62 100 ASP A N 1
ATOM 770 C CA . ASP A 1 100 ? -18.199 3.486 42.207 1.00 87.62 100 ASP A CA 1
ATOM 771 C C . ASP A 1 100 ? -18.182 2.638 40.930 1.00 87.62 100 ASP A C 1
ATOM 773 O O . ASP A 1 100 ? -17.401 2.871 39.999 1.00 87.62 100 ASP A O 1
ATOM 777 N N . ILE A 1 101 ? -19.083 1.652 40.852 1.00 87.44 101 ILE A N 1
ATOM 778 C CA . ILE A 1 101 ? -19.160 0.753 39.695 1.00 87.44 101 ILE A CA 1
ATOM 779 C C . ILE A 1 101 ? -19.663 1.492 38.453 1.00 87.44 101 ILE A C 1
ATOM 781 O O . ILE A 1 101 ? -19.247 1.176 37.338 1.00 87.44 101 ILE A O 1
ATOM 785 N N . ALA A 1 102 ? -20.509 2.505 38.634 1.00 89.19 102 ALA A N 1
ATOM 786 C CA . ALA A 1 102 ? -20.991 3.354 37.562 1.00 89.19 102 ALA A CA 1
ATOM 787 C C . ALA A 1 102 ? -19.911 4.254 36.996 1.00 89.19 102 ALA A C 1
ATOM 789 O O . ALA A 1 102 ? -19.763 4.329 35.777 1.00 89.19 102 ALA A O 1
ATOM 790 N N . ASN A 1 103 ? -19.109 4.872 37.858 1.00 89.94 103 ASN A N 1
ATOM 791 C CA . ASN A 1 103 ? -17.968 5.662 37.427 1.00 89.94 103 ASN A CA 1
ATOM 792 C C . ASN A 1 103 ? -16.951 4.804 36.663 1.00 89.94 103 ASN A C 1
ATOM 794 O O . ASN A 1 103 ? -16.466 5.227 35.608 1.00 89.94 103 ASN A O 1
ATOM 798 N N . LEU A 1 104 ? -16.689 3.574 37.119 1.00 89.00 104 LEU A N 1
ATOM 799 C CA . LEU A 1 104 ? -15.827 2.633 36.402 1.00 89.00 104 LEU A CA 1
ATOM 800 C C . LEU A 1 104 ? -16.418 2.231 35.041 1.00 89.00 104 LEU A C 1
ATOM 802 O O . LEU A 1 104 ? -15.722 2.273 34.023 1.00 89.00 104 LEU A O 1
ATOM 806 N N . LEU A 1 105 ? -17.708 1.884 34.996 1.00 88.94 105 LEU A N 1
ATOM 807 C CA . LEU A 1 105 ? -18.393 1.548 33.748 1.00 88.94 105 LEU A CA 1
ATOM 808 C C . LEU A 1 105 ? -18.439 2.727 32.776 1.00 88.94 105 LEU A C 1
ATOM 810 O O . LEU A 1 105 ? -18.270 2.511 31.579 1.00 88.94 105 LEU A O 1
ATOM 814 N N . ARG A 1 106 ? -18.588 3.964 33.264 1.00 91.38 106 ARG A N 1
ATOM 815 C CA . ARG A 1 106 ? -18.489 5.185 32.455 1.00 91.38 106 ARG A CA 1
ATOM 816 C C . ARG A 1 106 ? -17.120 5.296 31.789 1.00 91.38 106 ARG A C 1
ATOM 818 O O . ARG A 1 106 ? -17.051 5.561 30.589 1.00 91.38 106 ARG A O 1
ATOM 825 N N . VAL A 1 107 ? -16.031 5.078 32.529 1.00 89.62 107 VAL A N 1
ATOM 826 C CA . VAL A 1 107 ? -14.674 5.087 31.951 1.00 89.62 107 VAL A CA 1
ATOM 827 C C . VAL A 1 107 ? -14.541 3.990 30.894 1.00 89.62 107 VAL A C 1
ATOM 829 O O . VAL A 1 107 ? -14.068 4.247 29.786 1.00 89.62 107 VAL A O 1
ATOM 832 N N . TYR A 1 108 ? -15.016 2.782 31.201 1.00 88.56 108 TYR A N 1
ATOM 833 C CA . TYR A 1 108 ? -14.902 1.639 30.300 1.00 88.56 108 TYR A CA 1
ATOM 834 C C . TYR A 1 108 ? -15.728 1.809 29.016 1.00 88.56 108 TYR A C 1
ATOM 836 O O . TYR A 1 108 ? -15.202 1.606 27.922 1.00 88.56 108 TYR A O 1
ATOM 844 N N . VAL A 1 109 ? -16.987 2.248 29.118 1.00 88.50 109 VAL A N 1
ATOM 845 C CA . VAL A 1 109 ? -17.872 2.477 27.964 1.00 88.50 109 VAL A CA 1
ATOM 846 C C . VAL A 1 109 ? -17.356 3.614 27.084 1.00 88.50 109 VAL A C 1
ATOM 848 O O . VAL A 1 109 ? -17.335 3.493 25.858 1.00 88.50 109 VAL A O 1
ATOM 851 N N . THR A 1 110 ? -16.844 4.681 27.703 1.00 88.62 110 THR A N 1
ATOM 852 C CA . THR A 1 110 ? -16.213 5.802 26.999 1.00 88.62 110 THR A CA 1
ATOM 853 C C . THR A 1 110 ? -15.009 5.317 26.192 1.00 88.62 110 THR A C 1
ATOM 855 O O . THR A 1 110 ? -14.913 5.573 24.990 1.00 88.62 110 THR A O 1
ATOM 858 N N . GLN A 1 111 ? -14.117 4.545 26.821 1.00 85.25 111 GLN A N 1
ATOM 859 C CA . GLN A 1 111 ? -12.933 4.008 26.155 1.00 85.25 111 GLN A CA 1
ATOM 860 C C . GLN A 1 111 ? -13.290 2.997 25.056 1.00 85.25 111 GLN A C 1
ATOM 862 O O . GLN A 1 111 ? -12.670 2.991 23.988 1.00 85.25 111 GLN A O 1
ATOM 867 N N . TYR A 1 112 ? -14.304 2.162 25.285 1.00 85.56 112 TYR A N 1
ATOM 868 C CA . TYR A 1 112 ? -14.797 1.189 24.315 1.00 85.56 112 TYR A CA 1
ATOM 869 C C . TYR A 1 112 ? -15.316 1.872 23.044 1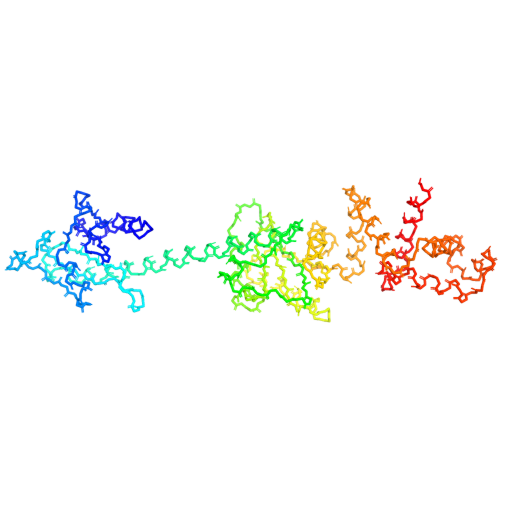.00 85.56 112 TYR A C 1
ATOM 871 O O . TYR A 1 112 ? -14.886 1.533 21.936 1.00 85.56 112 TYR A O 1
ATOM 879 N N . PHE A 1 113 ? -16.177 2.885 23.187 1.00 81.50 113 PHE A N 1
ATOM 880 C CA . PHE A 1 113 ? -16.692 3.642 22.047 1.00 81.50 113 PHE A CA 1
ATOM 881 C C . PHE A 1 113 ? -15.598 4.425 21.329 1.00 81.50 113 PHE A C 1
ATOM 883 O O . PHE A 1 113 ? -15.556 4.413 20.094 1.00 81.50 113 PHE A O 1
ATOM 890 N N . LYS A 1 114 ? -14.671 5.040 22.072 1.00 80.94 114 LYS A N 1
ATOM 891 C CA . LYS A 1 114 ? -13.516 5.736 21.493 1.00 80.94 114 LYS A CA 1
ATOM 892 C C . LYS A 1 114 ? -12.658 4.790 20.652 1.00 80.94 114 LYS A C 1
ATOM 894 O O . LYS A 1 114 ? -12.289 5.117 19.530 1.00 80.94 114 LYS A O 1
ATOM 899 N N . THR A 1 115 ? -12.405 3.579 21.143 1.00 77.19 115 THR A N 1
ATOM 900 C CA . THR A 1 115 ? -11.600 2.579 20.424 1.00 77.19 115 THR A CA 1
ATOM 901 C C . THR A 1 115 ? -12.327 2.051 19.183 1.00 77.19 115 THR A C 1
ATOM 903 O O . THR A 1 115 ? -11.729 1.960 18.113 1.00 77.19 115 THR A O 1
ATOM 906 N N . ARG A 1 116 ? -13.628 1.738 19.282 1.00 77.44 116 ARG A N 1
ATOM 907 C CA . ARG A 1 116 ? -14.435 1.219 18.156 1.00 77.44 116 ARG A CA 1
ATOM 908 C C . ARG A 1 116 ? -14.614 2.244 17.034 1.00 77.44 116 ARG A C 1
ATOM 910 O O . ARG A 1 116 ? -14.535 1.875 15.864 1.00 77.44 116 ARG A O 1
ATOM 917 N N . THR A 1 117 ? -14.858 3.509 17.370 1.00 70.62 117 THR A N 1
ATOM 918 C CA . THR A 1 117 ? -15.035 4.578 16.371 1.00 70.62 117 THR A CA 1
ATOM 919 C C . THR A 1 117 ? -13.727 4.901 15.653 1.00 70.62 117 THR A C 1
ATOM 921 O O . THR A 1 117 ? -13.715 4.917 14.422 1.00 70.62 117 THR A O 1
ATOM 924 N N . SER A 1 118 ? -12.620 5.045 16.387 1.00 73.12 118 SER A N 1
ATOM 925 C CA . SER A 1 118 ? -11.287 5.241 15.803 1.00 73.12 118 SER A CA 1
ATOM 926 C C . SER A 1 118 ? -10.862 4.063 14.927 1.00 73.12 118 SER A C 1
ATOM 928 O O . SER A 1 118 ? -10.490 4.269 13.777 1.00 73.12 118 SER A O 1
ATOM 930 N N . ALA A 1 119 ? -11.024 2.824 15.402 1.00 74.31 119 ALA A N 1
ATOM 931 C CA . ALA A 1 119 ? -10.659 1.636 14.629 1.00 74.31 119 ALA A CA 1
ATOM 932 C C . ALA A 1 119 ? -11.497 1.469 13.351 1.00 74.31 119 ALA A C 1
ATOM 934 O O . ALA A 1 119 ? -11.030 0.881 12.379 1.00 74.31 119 ALA A O 1
ATOM 935 N N . ARG A 1 120 ? -12.7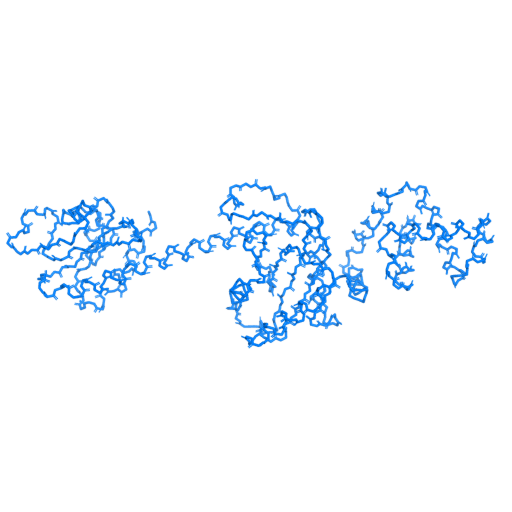52 1.940 13.339 1.00 77.81 120 ARG A N 1
ATOM 936 C CA . ARG A 1 120 ? -13.578 1.947 12.125 1.00 77.81 120 ARG A CA 1
ATOM 937 C C . ARG A 1 120 ? -13.087 2.991 11.127 1.00 77.81 120 ARG A C 1
ATOM 939 O O . ARG A 1 120 ? -13.035 2.693 9.940 1.00 77.81 120 ARG A O 1
ATOM 946 N N . ARG A 1 121 ? -12.755 4.192 11.604 1.00 80.06 121 ARG A N 1
ATOM 947 C CA . ARG A 1 121 ? -12.219 5.264 10.760 1.00 80.06 121 ARG A CA 1
ATOM 948 C C . ARG A 1 121 ? -10.891 4.852 10.129 1.00 80.06 121 ARG A C 1
ATOM 950 O O . ARG A 1 121 ? -10.755 4.947 8.922 1.00 80.06 121 ARG A O 1
ATOM 957 N N . GLU A 1 122 ? -9.975 4.314 10.926 1.00 81.12 122 GLU A N 1
ATOM 958 C CA . GLU A 1 122 ? -8.669 3.831 10.464 1.00 81.12 122 GLU A CA 1
ATOM 959 C C . GLU A 1 122 ? -8.805 2.716 9.416 1.00 81.12 122 GLU A C 1
ATOM 961 O O . GLU A 1 122 ? -8.129 2.739 8.389 1.00 81.12 122 GLU A O 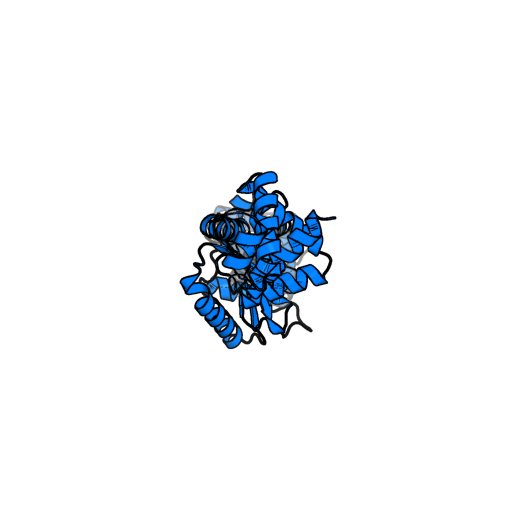1
ATOM 966 N N . ARG A 1 123 ? -9.739 1.773 9.616 1.00 83.00 123 ARG A N 1
ATOM 967 C CA . ARG A 1 123 ? -10.051 0.750 8.604 1.00 83.00 123 ARG A CA 1
ATOM 968 C C . ARG A 1 123 ? -10.568 1.354 7.308 1.00 83.00 123 ARG A C 1
ATOM 970 O O . ARG A 1 123 ? -10.087 0.970 6.251 1.00 83.00 123 ARG A O 1
ATOM 977 N N . LEU A 1 124 ? -11.510 2.294 7.389 1.00 87.00 124 LEU A N 1
ATOM 978 C CA . LEU A 1 124 ? -12.052 2.957 6.205 1.00 87.00 124 LEU A CA 1
ATOM 979 C C . LEU A 1 124 ? -10.959 3.730 5.454 1.00 87.00 124 LEU A C 1
ATOM 981 O O . LEU A 1 124 ? -10.859 3.619 4.239 1.00 87.00 124 LEU A O 1
ATOM 985 N N . GLU A 1 125 ? -10.105 4.465 6.168 1.00 89.81 125 GLU A N 1
ATOM 986 C CA . GLU A 1 125 ? -8.964 5.168 5.574 1.00 89.81 125 GLU A CA 1
ATOM 987 C C . GLU A 1 125 ? -7.984 4.187 4.906 1.00 89.81 125 GLU A C 1
ATOM 989 O O . GLU A 1 125 ? -7.520 4.436 3.796 1.00 89.81 125 GLU A O 1
ATOM 994 N N . THR A 1 126 ? -7.715 3.038 5.532 1.00 88.38 126 THR A N 1
ATOM 995 C CA . THR A 1 126 ? -6.867 1.978 4.959 1.00 88.38 126 THR A CA 1
ATOM 996 C C . THR A 1 126 ? -7.484 1.385 3.690 1.00 88.38 126 THR A C 1
ATOM 998 O O . THR A 1 126 ? -6.800 1.241 2.677 1.00 88.38 126 THR A O 1
ATOM 1001 N N . GLU A 1 127 ? -8.781 1.070 3.718 1.00 90.50 127 GLU A N 1
ATOM 1002 C CA . GLU A 1 127 ? -9.519 0.519 2.578 1.00 90.50 127 GLU A CA 1
ATOM 1003 C C . GLU A 1 127 ? -9.535 1.494 1.398 1.00 90.50 127 GLU A C 1
ATOM 1005 O O . GLU A 1 127 ? -9.190 1.105 0.281 1.00 90.50 127 GLU A O 1
ATOM 1010 N N . VAL A 1 128 ? -9.863 2.766 1.642 1.00 93.12 128 VAL A N 1
ATOM 1011 C CA . VAL A 1 128 ? -9.882 3.796 0.596 1.00 93.12 128 VAL A CA 1
ATOM 1012 C C . VAL A 1 128 ? -8.476 4.039 0.045 1.00 93.12 128 VAL A C 1
ATOM 1014 O O . VAL A 1 128 ? -8.292 4.068 -1.172 1.00 93.12 128 VAL A O 1
ATOM 1017 N N . ARG A 1 129 ? -7.448 4.111 0.904 1.00 94.25 129 ARG A N 1
ATOM 1018 C CA . ARG A 1 129 ? -6.051 4.255 0.459 1.00 94.25 129 ARG A CA 1
ATOM 1019 C C . ARG A 1 129 ? -5.624 3.089 -0.433 1.00 94.25 129 ARG A C 1
ATOM 1021 O O . ARG A 1 129 ? -5.011 3.312 -1.478 1.00 94.25 129 ARG A O 1
ATOM 1028 N N . GLN A 1 130 ? -5.978 1.861 -0.057 1.00 92.56 130 GLN A N 1
ATOM 1029 C CA . GLN A 1 130 ? -5.679 0.671 -0.849 1.00 92.56 130 GLN A CA 1
ATOM 1030 C C . GLN A 1 130 ? -6.437 0.662 -2.184 1.00 92.56 130 GLN A C 1
ATOM 1032 O O . GLN A 1 130 ? -5.862 0.269 -3.197 1.00 92.56 130 GLN A O 1
ATOM 1037 N N . GLN A 1 131 ? -7.695 1.104 -2.222 1.00 93.25 131 GLN A N 1
ATOM 1038 C CA . GLN A 1 131 ? -8.462 1.199 -3.468 1.00 93.25 131 GLN A CA 1
ATOM 1039 C C . GLN A 1 131 ? -7.836 2.189 -4.453 1.00 93.25 131 GLN A C 1
ATOM 1041 O O . GLN A 1 131 ? -7.641 1.841 -5.618 1.00 93.25 131 GLN A O 1
ATOM 1046 N N . ILE A 1 132 ? -7.461 3.386 -3.988 1.00 95.06 132 ILE A N 1
ATOM 1047 C CA . ILE A 1 132 ? -6.775 4.381 -4.825 1.00 95.06 132 ILE A CA 1
ATOM 1048 C C . ILE A 1 132 ? -5.452 3.812 -5.343 1.00 95.06 132 ILE A C 1
ATOM 1050 O O . ILE A 1 132 ? -5.165 3.902 -6.538 1.00 95.06 132 ILE A O 1
ATOM 1054 N N . LEU A 1 133 ? -4.669 3.178 -4.462 1.00 95.94 133 LEU A N 1
ATOM 1055 C CA . LEU A 1 133 ? -3.427 2.520 -4.851 1.00 95.94 133 LEU A CA 1
ATOM 1056 C C . LEU A 1 133 ? -3.677 1.490 -5.964 1.00 95.94 133 LEU A C 1
ATOM 1058 O O . LEU A 1 133 ? -3.023 1.552 -6.996 1.00 95.94 133 LEU A O 1
ATOM 1062 N N . LEU A 1 134 ? -4.633 0.573 -5.796 1.00 95.25 134 LEU A N 1
ATOM 1063 C CA . LEU A 1 134 ? -4.922 -0.477 -6.779 1.00 95.25 134 LEU A CA 1
ATOM 1064 C C . LEU A 1 134 ? -5.338 0.077 -8.151 1.00 95.25 134 LEU A C 1
ATOM 1066 O O . LEU A 1 134 ? -4.893 -0.461 -9.168 1.00 95.25 134 LEU A O 1
ATOM 1070 N N . ARG A 1 135 ? -6.122 1.163 -8.198 1.00 94.88 135 ARG A N 1
ATOM 1071 C CA . ARG A 1 135 ? -6.465 1.849 -9.459 1.00 94.88 135 ARG A CA 1
ATOM 1072 C C . ARG A 1 135 ? -5.214 2.389 -10.159 1.00 94.88 135 ARG A C 1
ATOM 1074 O O . ARG A 1 135 ? -4.991 2.113 -11.333 1.00 94.88 135 ARG A O 1
ATOM 1081 N N . LEU A 1 136 ? -4.326 3.058 -9.420 1.00 95.25 136 LEU A N 1
ATOM 1082 C CA . LEU A 1 136 ? -3.065 3.563 -9.979 1.00 95.25 136 LEU A CA 1
ATOM 1083 C C . LEU A 1 136 ? -2.120 2.444 -10.436 1.00 95.25 136 LEU A C 1
ATOM 1085 O O . LEU A 1 136 ? -1.478 2.574 -11.473 1.00 95.25 136 LEU A O 1
ATOM 1089 N N . LEU A 1 137 ? -2.025 1.340 -9.688 1.00 95.94 137 LEU A N 1
ATOM 1090 C CA . LEU A 1 137 ? -1.167 0.204 -10.050 1.00 95.94 137 LEU A CA 1
ATOM 1091 C C . LEU A 1 137 ? -1.681 -0.548 -11.289 1.00 95.94 137 LEU A C 1
ATOM 1093 O O . LEU A 1 137 ? -0.879 -1.107 -12.039 1.00 95.94 137 LEU A O 1
ATOM 1097 N N . SER A 1 138 ? -3.000 -0.580 -11.501 1.00 93.12 138 SER A N 1
ATOM 1098 C CA . SER A 1 138 ? -3.634 -1.198 -12.676 1.00 93.12 138 SER A CA 1
ATOM 1099 C C . SER A 1 138 ? -3.652 -0.286 -13.906 1.00 93.12 138 SER A C 1
ATOM 1101 O O . SER A 1 138 ? -3.815 -0.781 -15.020 1.00 93.12 138 SER A O 1
ATOM 1103 N N . GLY A 1 139 ? -3.407 1.015 -13.725 1.00 89.81 139 GLY A N 1
ATOM 1104 C CA . GLY A 1 139 ? -3.459 2.014 -14.794 1.00 89.81 139 GLY A CA 1
ATOM 1105 C C . GLY A 1 139 ? -4.877 2.479 -15.113 1.00 89.81 139 GLY A C 1
ATOM 1106 O O . GLY A 1 139 ? -5.095 3.077 -16.163 1.00 89.81 139 GLY A O 1
ATOM 1107 N N . GLU A 1 140 ? -5.833 2.193 -14.230 1.00 89.56 140 GLU A N 1
ATOM 1108 C CA . GLU A 1 140 ? -7.179 2.751 -14.295 1.00 89.56 140 GLU A CA 1
ATOM 1109 C C . GLU A 1 140 ? -7.154 4.255 -13.991 1.00 89.56 140 GLU A C 1
ATOM 1111 O O . GLU A 1 140 ? -6.270 4.761 -13.288 1.00 89.56 140 GLU A O 1
ATOM 1116 N N . GLU A 1 141 ? -8.152 4.983 -14.496 1.00 79.19 141 GLU A N 1
ATOM 1117 C CA . GLU A 1 141 ? -8.331 6.388 -14.143 1.00 79.19 141 GLU A CA 1
ATOM 1118 C C . GLU A 1 141 ? -8.600 6.522 -12.639 1.00 79.19 141 GLU A C 1
ATOM 1120 O O . GLU A 1 141 ? -9.626 6.098 -12.106 1.00 79.19 141 GLU A O 1
ATOM 1125 N N . ALA A 1 142 ? -7.644 7.128 -11.942 1.00 78.56 142 ALA A N 1
ATOM 1126 C CA . ALA A 1 142 ? -7.769 7.519 -10.549 1.00 78.56 142 ALA A CA 1
ATOM 1127 C C . ALA A 1 142 ? -7.795 9.049 -10.480 1.00 78.56 142 ALA A C 1
ATOM 1129 O O . ALA A 1 142 ? -6.772 9.687 -10.230 1.00 78.56 142 ALA A O 1
ATOM 1130 N N . GLU A 1 143 ? -8.948 9.642 -10.787 1.00 81.69 143 GLU A N 1
ATOM 1131 C CA . GLU A 1 143 ? -9.152 11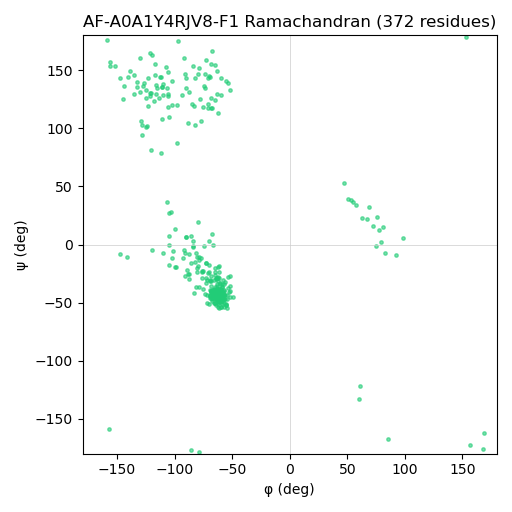.080 -10.605 1.00 81.69 143 GLU A CA 1
ATOM 1132 C C . GLU A 1 143 ? -9.203 11.436 -9.118 1.00 81.69 143 GLU A C 1
ATOM 1134 O O . GLU A 1 143 ? -9.707 10.667 -8.290 1.00 81.69 143 GLU A O 1
ATOM 1139 N N . GLU A 1 144 ? -8.651 12.603 -8.783 1.00 83.12 144 GLU A N 1
ATOM 1140 C CA . GLU A 1 144 ? -8.747 13.158 -7.439 1.00 83.12 144 GLU A CA 1
ATOM 1141 C C . GLU A 1 144 ? -10.203 13.556 -7.166 1.00 83.12 144 GLU A C 1
ATOM 1143 O O . GLU A 1 144 ? -10.820 14.284 -7.940 1.00 83.12 144 GLU A O 1
ATOM 1148 N N . GLY A 1 145 ? -10.769 13.049 -6.073 1.00 86.06 145 GLY A N 1
ATOM 1149 C CA . GLY A 1 145 ? -12.176 13.237 -5.716 1.00 86.06 145 GLY A CA 1
ATOM 1150 C C . GLY A 1 145 ? -12.404 13.058 -4.217 1.00 86.06 145 GLY A C 1
ATOM 1151 O O . GLY A 1 145 ? -11.455 13.120 -3.436 1.00 86.06 145 GLY A O 1
ATOM 1152 N N . MET A 1 146 ? -13.645 12.777 -3.805 1.00 83.94 146 MET A N 1
ATOM 1153 C CA . MET A 1 146 ? -14.011 12.664 -2.379 1.00 83.94 146 MET A CA 1
ATOM 1154 C C . MET A 1 146 ? -13.126 11.684 -1.592 1.00 83.94 146 MET A C 1
ATOM 1156 O O . MET A 1 146 ? -12.763 11.970 -0.454 1.00 83.94 146 MET A O 1
ATOM 1160 N N . ASP A 1 147 ? -12.730 10.562 -2.199 1.00 89.38 147 ASP A N 1
ATOM 1161 C CA . ASP A 1 147 ? -11.847 9.564 -1.576 1.00 89.38 147 ASP A CA 1
ATOM 1162 C C . ASP A 1 147 ? -10.454 10.137 -1.248 1.00 89.38 147 ASP A C 1
ATOM 1164 O O . ASP A 1 147 ? -9.878 9.849 -0.197 1.00 89.38 147 ASP A O 1
ATOM 1168 N N . TRP A 1 148 ? -9.923 10.993 -2.123 1.00 91.19 148 TRP A N 1
ATOM 1169 C CA . TRP A 1 148 ? -8.628 11.652 -1.949 1.00 91.19 148 TRP A CA 1
ATOM 1170 C C . TRP A 1 148 ? -8.698 12.758 -0.899 1.00 91.19 148 TRP A C 1
ATOM 1172 O O . TRP A 1 148 ? -7.813 12.858 -0.048 1.00 91.19 148 TRP A O 1
ATOM 1182 N N . GLU A 1 149 ? -9.773 13.551 -0.924 1.00 88.31 149 GLU A N 1
ATOM 1183 C CA . GLU A 1 149 ? -10.046 14.589 0.073 1.00 88.31 149 GLU A CA 1
ATOM 1184 C C . GLU A 1 149 ? -10.231 13.994 1.471 1.00 88.31 149 GLU A C 1
ATOM 1186 O O . GLU A 1 149 ? -9.676 14.518 2.436 1.00 88.31 149 GLU A O 1
ATOM 1191 N N . MET A 1 150 ? -10.942 12.864 1.577 1.00 88.00 150 MET A N 1
ATOM 1192 C CA . MET A 1 150 ? -11.130 12.136 2.834 1.00 88.00 150 MET A CA 1
ATOM 1193 C C . MET A 1 150 ? -9.789 11.725 3.453 1.00 88.00 150 MET A C 1
ATOM 1195 O O . MET A 1 150 ? -9.617 11.822 4.668 1.00 88.00 150 MET A O 1
ATOM 1199 N N . LEU A 1 151 ? -8.841 11.271 2.627 1.00 90.44 151 LEU A N 1
ATOM 1200 C CA . LEU A 1 151 ? -7.503 10.880 3.074 1.00 90.44 151 LEU A CA 1
ATOM 1201 C C . LEU A 1 151 ? -6.553 12.066 3.274 1.00 90.44 151 LEU A C 1
ATOM 1203 O O . LEU A 1 151 ? -5.531 11.909 3.940 1.00 90.44 151 LEU A O 1
ATOM 1207 N N . GLY A 1 152 ? -6.842 13.220 2.670 1.00 91.31 152 GLY A N 1
ATOM 1208 C CA . GLY A 1 152 ? -5.938 14.369 2.643 1.00 91.31 152 GLY A CA 1
ATOM 1209 C C . GLY A 1 152 ? -4.619 14.098 1.909 1.00 91.31 152 GLY A C 1
ATOM 1210 O O . GLY A 1 152 ? -3.622 14.770 2.178 1.00 91.31 152 GLY A O 1
ATOM 1211 N N . VAL A 1 153 ? -4.587 13.107 1.012 1.00 92.25 153 VAL A N 1
ATOM 1212 C CA . VAL A 1 153 ? -3.371 12.701 0.294 1.00 92.25 153 VAL A CA 1
ATOM 1213 C C . VAL A 1 153 ? -3.190 13.530 -0.976 1.00 92.25 153 VAL A C 1
ATOM 1215 O O . VAL A 1 153 ? -4.109 13.682 -1.774 1.00 92.25 153 VAL A O 1
ATOM 1218 N N . ARG A 1 154 ? -1.982 14.062 -1.174 1.00 92.19 154 ARG A N 1
ATOM 1219 C CA . ARG A 1 154 ? -1.563 14.784 -2.380 1.00 92.19 154 ARG A CA 1
ATOM 1220 C C . ARG A 1 154 ? -0.260 14.192 -2.891 1.00 92.19 154 ARG A C 1
ATOM 1222 O O . ARG A 1 154 ? 0.805 14.456 -2.324 1.00 92.19 154 ARG A O 1
ATOM 1229 N N . LEU A 1 155 ? -0.347 13.384 -3.947 1.00 91.38 155 LEU A N 1
ATOM 1230 C CA . LEU A 1 155 ? 0.825 12.740 -4.539 1.00 91.38 155 LEU A CA 1
ATOM 1231 C C . LEU A 1 155 ? 1.834 13.782 -5.020 1.00 91.38 155 LEU A C 1
ATOM 1233 O O . LEU A 1 155 ? 1.472 14.839 -5.537 1.00 91.38 155 LEU A O 1
ATOM 1237 N N . ARG A 1 156 ? 3.121 13.471 -4.857 1.00 91.94 156 ARG A N 1
ATOM 1238 C CA . ARG A 1 156 ? 4.207 14.314 -5.354 1.00 91.94 156 ARG A CA 1
ATOM 1239 C C . ARG A 1 156 ? 5.094 13.510 -6.281 1.00 91.94 156 ARG A C 1
ATOM 1241 O O . ARG A 1 156 ? 5.726 12.549 -5.861 1.00 91.94 156 ARG A O 1
ATOM 1248 N N . TYR A 1 157 ? 5.184 13.958 -7.522 1.00 91.06 157 TYR A N 1
ATOM 1249 C CA . TYR A 1 157 ? 6.143 13.417 -8.471 1.00 91.06 157 TYR A CA 1
ATOM 1250 C C . TYR A 1 157 ? 7.462 14.216 -8.409 1.00 91.06 157 TYR A C 1
ATOM 1252 O O . TYR A 1 157 ? 7.426 15.420 -8.135 1.00 91.06 157 TYR A O 1
ATOM 1260 N N . PRO A 1 158 ? 8.623 13.576 -8.626 1.00 91.69 158 PRO A N 1
ATOM 1261 C CA . PRO A 1 158 ? 8.770 12.160 -8.943 1.00 91.69 158 PRO A CA 1
ATOM 1262 C C . PRO A 1 158 ? 8.474 11.206 -7.768 1.00 91.69 158 PRO A C 1
ATOM 1264 O O . PRO A 1 158 ? 8.804 11.486 -6.609 1.00 91.69 158 PRO A O 1
ATOM 1267 N N . ALA A 1 159 ? 7.863 10.063 -8.090 1.00 92.75 159 ALA A N 1
ATOM 1268 C CA . ALA A 1 159 ? 7.523 8.993 -7.147 1.00 92.75 159 ALA A CA 1
ATOM 1269 C C . ALA A 1 159 ? 7.998 7.626 -7.658 1.00 92.75 159 ALA A C 1
ATOM 1271 O O . ALA A 1 159 ? 8.252 7.459 -8.846 1.00 92.75 159 ALA A O 1
ATOM 1272 N N . ARG A 1 160 ? 8.122 6.629 -6.780 1.00 93.69 160 ARG A N 1
ATOM 1273 C CA . ARG A 1 160 ? 8.527 5.257 -7.140 1.00 93.69 160 ARG A CA 1
ATOM 1274 C C . ARG A 1 160 ? 7.649 4.233 -6.443 1.00 93.69 160 ARG A C 1
ATOM 1276 O O . ARG A 1 160 ? 7.262 4.437 -5.292 1.00 93.69 160 ARG A O 1
ATOM 1283 N N . VAL A 1 161 ? 7.378 3.112 -7.107 1.00 96.62 161 VAL A N 1
ATOM 1284 C CA . VAL A 1 161 ? 6.732 1.969 -6.460 1.00 96.62 161 VAL A CA 1
ATOM 1285 C C . VAL A 1 161 ? 7.788 1.118 -5.758 1.00 96.62 161 VAL A C 1
ATOM 1287 O O . VAL A 1 161 ? 8.718 0.606 -6.380 1.00 96.62 161 VAL A O 1
ATOM 1290 N N . MET A 1 162 ? 7.624 0.956 -4.450 1.00 95.75 162 MET A N 1
ATOM 1291 C CA . MET A 1 162 ? 8.392 0.067 -3.591 1.00 95.75 162 MET A CA 1
ATOM 1292 C C . MET A 1 162 ? 7.534 -1.141 -3.217 1.00 95.75 162 MET A C 1
ATOM 1294 O O . MET A 1 162 ? 6.411 -0.994 -2.738 1.00 95.75 162 MET A O 1
ATOM 1298 N N . ALA A 1 163 ? 8.080 -2.340 -3.395 1.00 95.31 163 ALA A N 1
ATOM 1299 C CA . ALA A 1 163 ? 7.452 -3.592 -3.006 1.00 95.31 163 ALA A CA 1
ATOM 1300 C C . ALA A 1 163 ? 8.278 -4.285 -1.915 1.00 95.31 163 ALA A C 1
ATOM 1302 O O . ALA A 1 163 ? 9.484 -4.463 -2.065 1.00 95.31 163 ALA A O 1
ATOM 1303 N N . VAL A 1 164 ? 7.627 -4.693 -0.825 1.00 93.94 164 VAL A N 1
ATOM 1304 C CA . VAL A 1 164 ? 8.259 -5.321 0.344 1.00 93.94 164 VAL A CA 1
ATOM 1305 C C . VAL A 1 164 ? 7.606 -6.672 0.638 1.00 93.94 164 VAL A C 1
ATOM 1307 O O . VAL A 1 164 ? 6.379 -6.789 0.695 1.00 93.94 164 VAL A O 1
ATOM 1310 N N . ARG A 1 165 ? 8.417 -7.708 0.872 1.00 91.25 165 ARG A N 1
ATOM 1311 C CA . ARG A 1 165 ? 7.958 -9.056 1.253 1.00 91.25 165 ARG A CA 1
ATOM 1312 C C . ARG A 1 165 ? 8.867 -9.667 2.315 1.00 91.25 165 ARG A C 1
ATOM 1314 O O . ARG A 1 165 ? 10.075 -9.505 2.249 1.00 91.25 165 ARG A O 1
ATOM 1321 N N . SER A 1 166 ? 8.301 -10.424 3.254 1.00 87.62 166 SER A N 1
ATOM 1322 C CA . SER A 1 166 ? 9.052 -11.185 4.268 1.00 87.62 166 SER A CA 1
ATOM 1323 C C . SER A 1 166 ? 8.815 -12.695 4.115 1.00 87.62 166 SER A C 1
ATOM 1325 O O . SER A 1 166 ? 7.722 -13.119 3.738 1.00 87.62 166 SER A O 1
ATOM 1327 N N . GLY A 1 167 ? 9.837 -13.511 4.395 1.00 76.12 167 GLY A N 1
ATOM 1328 C CA . GLY A 1 167 ? 9.850 -14.966 4.187 1.00 76.12 167 GLY A CA 1
ATOM 1329 C C . GLY A 1 167 ? 8.996 -15.804 5.150 1.00 76.12 167 GLY A C 1
ATOM 1330 O O . GLY A 1 167 ? 8.666 -16.945 4.831 1.00 76.12 167 GLY A O 1
ATOM 1331 N N . GLN A 1 168 ? 8.548 -15.267 6.292 1.00 64.19 168 GLN A N 1
ATOM 1332 C CA . GLN A 1 168 ? 7.730 -16.018 7.270 1.00 64.19 168 GLN A CA 1
ATOM 1333 C C . GLN A 1 168 ? 6.286 -16.335 6.810 1.00 64.19 168 GLN A C 1
ATOM 1335 O O . GLN A 1 168 ? 5.515 -16.953 7.542 1.00 64.19 168 GLN A O 1
ATOM 1340 N N . TYR A 1 169 ? 5.907 -15.981 5.582 1.00 57.28 169 TYR A N 1
ATOM 1341 C CA . TYR A 1 169 ? 4.510 -15.869 5.155 1.00 57.28 169 TYR A CA 1
ATOM 1342 C C . TYR A 1 169 ? 3.770 -17.169 4.794 1.00 57.28 169 TYR A C 1
ATOM 1344 O O . TYR A 1 169 ? 2.747 -17.129 4.115 1.00 57.28 169 TYR A O 1
ATOM 1352 N N . ARG A 1 170 ? 4.245 -18.344 5.229 1.00 52.97 170 ARG A N 1
ATOM 1353 C CA . ARG A 1 170 ? 3.518 -19.597 4.955 1.00 52.97 170 ARG A CA 1
ATOM 1354 C C . ARG A 1 170 ? 2.313 -19.847 5.869 1.00 52.97 170 ARG A C 1
ATOM 1356 O O . ARG A 1 170 ? 1.553 -20.748 5.526 1.00 52.97 170 ARG A O 1
ATOM 1363 N N . ARG A 1 171 ? 2.107 -19.129 6.991 1.00 46.22 171 ARG A N 1
ATOM 1364 C CA . ARG A 1 171 ? 1.008 -19.481 7.926 1.00 46.22 171 ARG A CA 1
ATOM 1365 C C . ARG A 1 171 ? 0.193 -18.385 8.623 1.00 46.22 171 ARG A C 1
ATOM 1367 O O . ARG A 1 171 ? -0.854 -18.750 9.136 1.00 46.22 171 ARG A O 1
ATOM 1374 N N . GLU A 1 172 ? 0.538 -17.096 8.614 1.00 46.97 172 GLU A N 1
ATOM 1375 C CA . GLU A 1 172 ? -0.311 -16.091 9.289 1.00 46.97 172 GLU A CA 1
ATOM 1376 C C . GLU A 1 172 ? -0.343 -14.737 8.568 1.00 46.97 172 GLU A C 1
ATOM 1378 O O . GLU A 1 172 ? 0.681 -14.091 8.362 1.00 46.97 172 GLU A O 1
ATOM 1383 N N . THR A 1 173 ? -1.550 -14.272 8.243 1.00 48.78 173 THR A N 1
ATOM 1384 C CA . THR A 1 173 ? -1.880 -12.981 7.609 1.00 48.78 173 THR A CA 1
ATOM 1385 C C . THR A 1 173 ? -1.589 -11.753 8.509 1.00 48.78 173 THR A C 1
ATOM 1387 O O . THR A 1 173 ? -1.994 -10.634 8.209 1.00 48.78 173 THR A O 1
ATOM 1390 N N . SER A 1 174 ? -0.916 -11.941 9.651 1.00 56.16 174 SER A N 1
ATOM 1391 C CA . SER A 1 174 ? -0.923 -11.047 10.824 1.00 56.16 174 SER A CA 1
ATOM 1392 C C . SER A 1 174 ? 0.181 -9.975 10.856 1.00 56.16 174 SER A C 1
ATOM 1394 O O . SER A 1 174 ? 0.185 -9.129 11.747 1.00 56.16 174 SER A O 1
ATOM 1396 N N . SER A 1 175 ? 1.125 -9.970 9.904 1.00 60.47 175 SER A N 1
ATOM 1397 C CA . SER A 1 175 ? 2.358 -9.159 10.020 1.00 60.47 175 SER A CA 1
ATOM 1398 C C . SER A 1 175 ? 2.407 -7.857 9.199 1.00 60.47 175 SER A C 1
ATOM 1400 O O . SER A 1 175 ? 3.292 -7.038 9.433 1.00 60.47 175 SER A O 1
ATOM 1402 N N . TYR A 1 176 ? 1.491 -7.607 8.259 1.00 70.94 176 TYR A N 1
ATOM 1403 C CA . TYR A 1 176 ? 1.561 -6.402 7.408 1.00 70.94 176 TYR A CA 1
ATOM 1404 C C . TYR A 1 176 ? 1.019 -5.114 8.026 1.00 70.94 176 TYR A C 1
ATOM 1406 O O . TYR A 1 176 ? 1.685 -4.094 7.855 1.00 70.94 176 TYR A O 1
ATOM 1414 N N . PRO A 1 177 ? -0.061 -5.140 8.837 1.00 79.62 177 PRO A N 1
ATOM 1415 C CA . PRO A 1 177 ? -0.406 -3.988 9.669 1.00 79.62 177 PRO A CA 1
ATOM 1416 C C . PRO A 1 177 ? 0.776 -3.548 10.545 1.00 79.62 177 PRO A C 1
ATOM 1418 O O . PRO A 1 177 ? 0.936 -2.374 10.857 1.00 79.62 177 PRO A O 1
ATOM 1421 N N . ARG A 1 178 ? 1.667 -4.488 10.900 1.00 85.62 178 ARG A N 1
ATOM 1422 C CA . ARG A 1 178 ? 2.899 -4.194 11.633 1.00 85.62 178 ARG A CA 1
ATOM 1423 C C . ARG A 1 178 ? 3.976 -3.538 10.759 1.00 85.62 178 ARG A C 1
ATOM 1425 O O . ARG A 1 178 ? 4.652 -2.653 11.268 1.00 85.62 178 ARG A O 1
ATOM 1432 N N . ILE A 1 179 ? 4.143 -3.928 9.488 1.00 87.75 179 ILE A N 1
ATOM 1433 C CA . ILE A 1 179 ? 5.052 -3.218 8.560 1.00 87.75 179 ILE A CA 1
ATOM 1434 C C . ILE A 1 179 ? 4.563 -1.786 8.366 1.00 87.75 179 ILE A C 1
ATOM 1436 O O . ILE A 1 179 ? 5.342 -0.862 8.566 1.00 87.75 179 ILE A O 1
ATOM 1440 N N . GLU A 1 180 ? 3.284 -1.605 8.039 1.00 89.19 180 GLU A N 1
ATOM 1441 C CA . GLU A 1 180 ? 2.681 -0.284 7.850 1.00 89.19 180 GLU A CA 1
ATOM 1442 C C . GLU A 1 180 ? 2.872 0.598 9.086 1.00 89.19 180 GLU A C 1
ATOM 1444 O O . GLU A 1 180 ? 3.455 1.677 8.995 1.00 89.19 180 GLU A O 1
ATOM 1449 N N . LYS A 1 181 ? 2.497 0.089 10.267 1.00 88.56 181 LYS A N 1
ATOM 1450 C CA . LYS A 1 181 ? 2.687 0.789 11.540 1.00 88.56 181 LYS A CA 1
ATOM 1451 C C . LYS A 1 181 ? 4.140 1.209 11.759 1.00 88.56 181 LYS A C 1
ATOM 1453 O O . LYS A 1 181 ? 4.398 2.361 12.086 1.00 88.56 181 LYS A O 1
ATOM 1458 N N . LEU A 1 182 ? 5.098 0.306 11.537 1.00 91.19 182 LEU A N 1
ATOM 1459 C CA . LEU A 1 182 ? 6.520 0.624 11.681 1.00 91.19 182 LEU A CA 1
ATOM 1460 C C . LEU A 1 182 ? 6.979 1.691 10.679 1.00 91.19 182 LEU A C 1
ATOM 1462 O O . LEU A 1 182 ? 7.749 2.575 11.051 1.00 91.19 182 LEU A O 1
ATOM 1466 N N . MET A 1 183 ? 6.509 1.631 9.432 1.00 90.94 183 MET A N 1
ATOM 1467 C CA . MET A 1 183 ? 6.833 2.621 8.403 1.00 90.94 183 MET A CA 1
ATOM 1468 C C . MET A 1 183 ? 6.296 4.011 8.766 1.00 90.94 183 MET A C 1
ATOM 1470 O O . MET A 1 183 ? 6.988 5.010 8.571 1.00 90.94 183 MET A O 1
ATOM 1474 N N . LEU A 1 184 ? 5.086 4.078 9.323 1.00 90.44 184 LEU A N 1
ATOM 1475 C CA . LEU A 1 184 ? 4.449 5.323 9.747 1.00 90.44 184 LEU A CA 1
ATOM 1476 C C . LEU A 1 184 ? 5.107 5.915 10.996 1.00 90.44 184 LEU A C 1
ATOM 1478 O O . LEU A 1 184 ? 5.521 7.072 10.980 1.00 90.44 184 LEU A O 1
ATOM 1482 N N . GLU A 1 185 ? 5.288 5.114 12.049 1.00 91.06 185 GLU A N 1
ATOM 1483 C CA . GLU A 1 185 ? 5.886 5.554 13.320 1.00 91.06 185 GLU A CA 1
ATOM 1484 C C . GLU A 1 185 ? 7.329 6.048 13.165 1.00 91.06 185 GLU A C 1
ATOM 1486 O O . GLU A 1 185 ? 7.775 6.906 13.922 1.00 91.06 185 GLU A O 1
ATOM 1491 N N . ASN A 1 186 ? 8.065 5.519 12.183 1.00 88.75 186 ASN A N 1
ATOM 1492 C CA . ASN A 1 186 ? 9.460 5.891 11.928 1.00 88.75 186 ASN A CA 1
ATOM 1493 C C . ASN A 1 186 ? 9.592 6.889 10.779 1.00 88.75 186 ASN A C 1
ATOM 1495 O O . ASN A 1 186 ? 10.694 7.109 10.279 1.00 88.75 186 ASN A O 1
ATOM 1499 N N . ALA A 1 187 ? 8.478 7.496 10.355 1.00 88.06 187 ALA A N 1
ATOM 1500 C CA . ALA A 1 187 ? 8.478 8.527 9.336 1.00 88.06 187 ALA A CA 1
ATOM 1501 C C . ALA A 1 187 ? 9.171 8.065 8.030 1.00 88.06 187 ALA A C 1
ATOM 1503 O O . ALA A 1 187 ? 9.817 8.865 7.347 1.00 88.06 187 ALA A O 1
ATOM 1504 N N . LEU A 1 188 ? 8.994 6.795 7.663 1.00 88.38 188 LEU A N 1
ATOM 1505 C CA . LEU A 1 188 ? 9.433 6.215 6.390 1.00 88.38 188 LEU A CA 1
ATOM 1506 C C . LEU A 1 188 ? 8.370 6.379 5.298 1.00 88.38 188 LEU A C 1
ATOM 1508 O O . LEU A 1 188 ? 8.715 6.445 4.124 1.00 88.38 188 LEU A O 1
ATOM 1512 N N . LEU A 1 189 ? 7.102 6.497 5.700 1.00 91.12 189 LEU A N 1
ATOM 1513 C CA . LEU A 1 189 ? 5.979 6.898 4.855 1.00 91.12 189 LEU A CA 1
ATOM 1514 C C . LEU A 1 189 ? 5.376 8.211 5.366 1.00 91.12 189 LEU A C 1
ATOM 1516 O O . LEU A 1 189 ? 5.515 8.578 6.538 1.00 91.12 189 LEU A O 1
ATOM 1520 N N . ARG A 1 190 ? 4.729 8.946 4.468 1.00 92.44 190 ARG A N 1
ATOM 1521 C CA . ARG A 1 190 ? 4.021 10.201 4.732 1.00 92.44 190 ARG A CA 1
ATOM 1522 C C . ARG A 1 190 ? 2.575 10.049 4.252 1.00 92.44 190 ARG A C 1
ATOM 1524 O O . ARG A 1 190 ? 2.347 10.124 3.044 1.00 92.44 190 ARG A O 1
ATOM 1531 N N . PRO A 1 191 ? 1.600 9.822 5.153 1.00 92.19 191 PRO A N 1
ATOM 1532 C CA . PRO A 1 191 ? 0.189 9.644 4.790 1.00 92.19 191 PRO A CA 1
ATOM 1533 C C . PRO A 1 191 ? -0.386 10.744 3.895 1.00 92.19 191 PRO A C 1
ATOM 1535 O O . PRO A 1 191 ? -1.311 10.490 3.133 1.00 92.19 191 PRO A O 1
ATOM 1538 N N . GLU A 1 192 ? 0.176 11.950 3.974 1.00 92.38 192 GLU A N 1
ATOM 1539 C CA . GLU A 1 192 ? -0.272 13.139 3.253 1.00 92.38 192 GLU A CA 1
ATOM 1540 C C . GLU A 1 192 ? 0.193 13.161 1.790 1.00 92.38 192 GLU A C 1
ATOM 1542 O O . GLU A 1 192 ? -0.232 14.028 1.029 1.00 92.38 192 GLU A O 1
ATOM 1547 N N . ARG A 1 193 ? 1.098 12.261 1.377 1.00 92.44 193 ARG A N 1
ATOM 1548 C CA . ARG A 1 193 ? 1.647 12.239 0.006 1.00 92.44 193 ARG A CA 1
ATOM 1549 C C . ARG A 1 193 ? 2.006 10.864 -0.555 1.00 92.44 193 ARG A C 1
ATOM 1551 O O . ARG A 1 193 ? 2.351 10.787 -1.729 1.00 92.44 193 ARG A O 1
ATOM 1558 N N . ASP A 1 194 ? 1.964 9.815 0.257 1.00 94.38 194 ASP A N 1
ATOM 1559 C CA . ASP A 1 194 ? 2.280 8.451 -0.156 1.00 94.38 194 ASP A CA 1
ATOM 1560 C C . ASP A 1 194 ? 1.011 7.590 -0.119 1.00 94.38 194 ASP A C 1
ATOM 1562 O O . ASP A 1 194 ? 0.166 7.721 0.771 1.00 94.38 194 ASP A O 1
ATOM 1566 N N . LEU A 1 195 ? 0.904 6.668 -1.072 1.00 95.56 195 LEU A N 1
ATOM 1567 C CA . LEU A 1 195 ? -0.136 5.641 -1.095 1.00 95.56 195 LEU A CA 1
ATOM 1568 C C . LEU A 1 195 ? 0.502 4.292 -0.817 1.00 95.56 195 LEU A C 1
ATOM 1570 O O . LEU A 1 195 ? 1.579 3.995 -1.323 1.00 95.56 195 LEU A O 1
ATOM 1574 N N . TYR A 1 196 ? -0.145 3.465 -0.014 1.00 95.62 196 TYR A N 1
ATOM 1575 C CA . TYR A 1 196 ? 0.404 2.181 0.388 1.00 95.62 196 TYR A CA 1
ATOM 1576 C C . TYR A 1 196 ? -0.709 1.225 0.786 1.00 95.62 196 TYR A C 1
ATOM 1578 O O . TYR A 1 196 ? -1.824 1.643 1.098 1.00 95.62 196 TYR A O 1
ATOM 1586 N N . GLY A 1 197 ? -0.411 -0.064 0.716 1.00 93.62 197 GLY A N 1
ATOM 1587 C CA . GLY A 1 197 ? -1.369 -1.102 1.042 1.00 93.62 197 GLY A CA 1
ATOM 1588 C C . GLY A 1 197 ? -0.901 -2.481 0.612 1.00 93.62 197 GLY A C 1
ATOM 1589 O O . GLY A 1 197 ? 0.215 -2.681 0.121 1.00 93.62 197 GLY A O 1
ATOM 1590 N N . MET A 1 198 ? -1.784 -3.452 0.806 1.00 90.06 198 MET A N 1
ATOM 1591 C CA . MET A 1 198 ? -1.495 -4.848 0.519 1.00 90.06 198 MET A CA 1
ATOM 1592 C C . MET A 1 198 ? -1.949 -5.247 -0.877 1.00 90.06 198 MET A C 1
ATOM 1594 O O . MET A 1 198 ? -3.111 -5.080 -1.239 1.00 90.06 198 MET A O 1
ATOM 1598 N N . VAL A 1 199 ? -1.036 -5.855 -1.638 1.00 90.56 199 VAL A N 1
ATOM 1599 C CA . VAL A 1 199 ? -1.345 -6.459 -2.938 1.00 90.56 199 VAL A CA 1
ATOM 1600 C C . VAL A 1 199 ? -0.796 -7.882 -2.964 1.00 90.56 199 VAL A C 1
ATOM 1602 O O . VAL A 1 199 ? 0.414 -8.112 -3.018 1.00 90.56 199 VAL A O 1
ATOM 1605 N N . GLY A 1 200 ? -1.697 -8.863 -2.869 1.00 86.38 200 GLY A N 1
ATOM 1606 C CA . GLY A 1 200 ? -1.323 -10.262 -2.669 1.00 86.38 200 GLY A CA 1
ATOM 1607 C C . GLY A 1 200 ? -0.560 -10.456 -1.353 1.00 86.38 200 GLY A C 1
ATOM 1608 O O . GLY A 1 200 ? -1.060 -10.127 -0.282 1.00 86.38 200 GLY A O 1
ATOM 1609 N N . ASN A 1 201 ? 0.666 -10.980 -1.428 1.00 84.75 201 ASN A N 1
ATOM 1610 C CA . ASN A 1 201 ? 1.566 -11.179 -0.282 1.00 84.75 201 ASN A CA 1
ATOM 1611 C C . ASN A 1 201 ? 2.710 -10.151 -0.232 1.00 84.75 201 ASN A C 1
ATOM 1613 O O . ASN A 1 201 ? 3.812 -10.450 0.237 1.00 84.75 201 ASN A O 1
ATOM 1617 N N . CYS A 1 202 ? 2.483 -8.963 -0.784 1.00 90.12 202 CYS A N 1
ATOM 1618 C CA . CYS A 1 202 ? 3.465 -7.891 -0.822 1.00 90.12 202 CYS A CA 1
ATOM 1619 C C . CYS A 1 202 ? 2.847 -6.617 -0.251 1.00 90.12 202 CYS A C 1
ATOM 1621 O O . CYS A 1 202 ? 1.711 -6.273 -0.578 1.00 90.12 202 CYS A O 1
ATOM 1623 N N . TYR A 1 203 ? 3.618 -5.921 0.576 1.00 93.44 203 TYR A N 1
ATOM 1624 C CA . TYR A 1 203 ? 3.309 -4.554 0.962 1.00 93.44 203 TYR A CA 1
ATOM 1625 C C . TYR A 1 203 ? 3.840 -3.631 -0.132 1.00 93.44 203 TYR A C 1
ATOM 1627 O O . TYR A 1 203 ? 5.034 -3.665 -0.436 1.00 93.44 203 TYR A O 1
ATOM 1635 N N . ILE A 1 204 ? 2.953 -2.868 -0.761 1.00 96.31 204 ILE A N 1
ATOM 1636 C CA . ILE A 1 204 ? 3.279 -1.967 -1.865 1.00 96.31 204 ILE A CA 1
ATOM 1637 C C . ILE A 1 204 ? 3.128 -0.533 -1.375 1.00 96.31 204 ILE A C 1
ATOM 1639 O O . ILE A 1 204 ? 2.140 -0.211 -0.720 1.00 96.31 204 ILE A O 1
ATOM 1643 N N . ALA A 1 205 ? 4.088 0.323 -1.708 1.00 96.12 205 ALA A N 1
ATOM 1644 C CA . ALA A 1 205 ? 4.036 1.748 -1.427 1.00 96.12 205 ALA A CA 1
ATOM 1645 C C . ALA A 1 205 ? 4.470 2.557 -2.654 1.00 96.12 205 ALA A C 1
ATOM 1647 O O . ALA A 1 205 ? 5.528 2.301 -3.222 1.00 96.12 205 ALA A O 1
ATOM 1648 N N . LEU A 1 206 ? 3.669 3.542 -3.045 1.00 96.31 206 LEU A N 1
ATOM 1649 C CA . LEU A 1 206 ? 4.044 4.612 -3.958 1.00 96.31 206 LEU A CA 1
ATOM 1650 C C . LEU A 1 206 ? 4.640 5.747 -3.120 1.00 96.31 206 LEU A C 1
ATOM 1652 O O . LEU A 1 206 ? 3.911 6.443 -2.412 1.00 96.31 206 LEU A O 1
ATOM 1656 N N . VAL A 1 207 ? 5.964 5.884 -3.167 1.00 92.81 207 VAL A N 1
ATOM 1657 C CA . VAL A 1 207 ? 6.729 6.778 -2.289 1.00 92.81 207 VAL A CA 1
ATOM 1658 C C . VAL A 1 207 ? 7.292 7.948 -3.082 1.00 92.81 207 VAL A C 1
ATOM 1660 O O . VAL A 1 207 ? 7.957 7.757 -4.103 1.00 92.81 207 VAL A O 1
ATOM 1663 N N . SER A 1 208 ? 7.050 9.159 -2.588 1.00 87.00 208 SER A N 1
ATOM 1664 C CA . SER A 1 208 ? 7.504 10.402 -3.218 1.00 87.00 208 SER A CA 1
ATOM 1665 C C . SER A 1 208 ? 8.890 10.841 -2.724 1.00 87.00 208 SER A C 1
ATOM 1667 O O . SER A 1 208 ? 9.180 10.779 -1.526 1.00 87.00 208 SER A O 1
ATOM 1669 N N . GLY A 1 209 ? 9.720 11.399 -3.614 1.00 78.00 209 GLY A N 1
ATOM 1670 C CA . GLY A 1 209 ? 10.948 12.112 -3.224 1.00 78.00 209 GLY A CA 1
ATOM 1671 C C . GLY A 1 209 ? 12.130 11.235 -2.790 1.00 78.00 209 GLY A C 1
ATOM 1672 O O . GLY A 1 209 ? 13.005 11.704 -2.060 1.00 78.00 209 GLY A O 1
ATOM 1673 N N . LE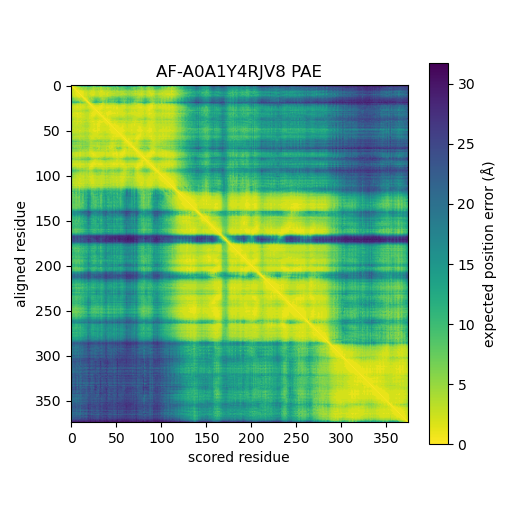U A 1 210 ? 12.169 9.974 -3.227 1.00 75.44 210 LEU A N 1
ATOM 1674 C CA . LEU A 1 210 ? 13.351 9.119 -3.103 1.00 75.44 210 LEU A CA 1
ATOM 1675 C C . LEU A 1 210 ? 14.328 9.419 -4.249 1.00 75.44 210 LEU A C 1
ATOM 1677 O O . LEU A 1 210 ? 14.114 8.976 -5.375 1.00 75.44 210 LEU A O 1
ATOM 1681 N N . THR A 1 211 ? 15.402 10.160 -3.967 1.00 69.00 211 THR A N 1
ATOM 1682 C CA . THR A 1 211 ? 16.448 10.453 -4.960 1.00 69.00 211 THR A CA 1
ATOM 1683 C C . THR A 1 211 ? 17.419 9.280 -5.126 1.00 69.00 211 THR A C 1
ATOM 1685 O O . THR A 1 211 ? 17.728 8.562 -4.171 1.00 69.00 211 THR A O 1
ATOM 1688 N N . GLN A 1 212 ? 17.932 9.101 -6.346 1.00 69.38 212 GLN A N 1
ATOM 1689 C CA . GLN A 1 212 ? 18.770 7.959 -6.737 1.00 69.38 212 GLN A CA 1
ATOM 1690 C C . GLN A 1 212 ? 20.059 7.838 -5.900 1.00 69.38 212 GLN A C 1
ATOM 1692 O O . GLN A 1 212 ? 20.439 6.732 -5.523 1.00 69.38 212 GLN A O 1
ATOM 1697 N N . GLU A 1 213 ? 20.674 8.963 -5.517 1.00 68.62 213 GLU A N 1
ATOM 1698 C CA . GLU A 1 213 ? 21.915 9.001 -4.722 1.00 68.62 213 GLU A CA 1
ATOM 1699 C C . GLU A 1 213 ? 21.791 8.344 -3.340 1.00 68.62 213 GLU A C 1
ATOM 1701 O O . GLU A 1 213 ? 22.751 7.772 -2.828 1.00 68.62 213 GLU A O 1
ATOM 1706 N N . ARG A 1 214 ? 20.611 8.417 -2.711 1.00 70.31 214 ARG A N 1
ATOM 1707 C CA . ARG A 1 214 ? 20.385 7.891 -1.351 1.00 70.31 214 ARG A CA 1
ATOM 1708 C C . ARG A 1 214 ? 19.679 6.542 -1.343 1.00 70.31 214 ARG A C 1
ATOM 1710 O O . ARG A 1 214 ? 19.516 5.945 -0.278 1.00 70.31 214 ARG A O 1
ATOM 1717 N N . LEU A 1 215 ? 19.264 6.061 -2.512 1.00 77.75 215 LEU A N 1
ATOM 1718 C CA . LEU A 1 215 ? 18.352 4.935 -2.636 1.00 77.75 215 LEU A CA 1
ATOM 1719 C C . LEU A 1 215 ? 18.951 3.616 -2.114 1.00 77.75 215 LEU A C 1
ATOM 1721 O O . LEU A 1 215 ? 18.316 3.008 -1.255 1.00 77.75 215 LEU A O 1
ATOM 1725 N N . PRO A 1 216 ? 20.167 3.178 -2.502 1.00 79.31 216 PRO A N 1
ATOM 1726 C CA . PRO A 1 216 ? 20.688 1.883 -2.050 1.00 79.31 216 PRO A CA 1
ATOM 1727 C C . PRO A 1 216 ? 20.866 1.810 -0.527 1.00 79.31 216 PRO A C 1
ATOM 1729 O O . PRO A 1 216 ? 20.426 0.856 0.113 1.00 79.31 216 PRO A O 1
ATOM 1732 N N . ALA A 1 217 ? 21.442 2.859 0.071 1.00 82.44 217 ALA A N 1
ATOM 1733 C CA . ALA A 1 217 ? 21.657 2.936 1.514 1.00 82.44 217 ALA A CA 1
ATOM 1734 C C . ALA A 1 217 ? 20.335 2.991 2.295 1.00 82.44 217 ALA A C 1
ATOM 1736 O O . ALA A 1 217 ? 20.207 2.352 3.342 1.00 82.44 217 ALA A O 1
ATOM 1737 N N . TYR A 1 218 ? 19.343 3.726 1.781 1.00 85.75 218 TYR A N 1
ATOM 1738 C CA . TYR A 1 218 ? 18.008 3.790 2.373 1.00 85.75 218 TYR A CA 1
ATOM 1739 C C . TYR A 1 218 ? 17.328 2.417 2.388 1.00 85.75 218 TYR A C 1
ATOM 1741 O O . TYR A 1 218 ? 16.811 2.005 3.424 1.00 85.75 218 TYR A O 1
ATOM 1749 N N . LEU A 1 219 ? 17.366 1.684 1.272 1.00 89.19 219 LEU A N 1
ATOM 1750 C CA . LEU A 1 219 ? 16.713 0.380 1.162 1.00 89.19 219 LEU A CA 1
ATOM 1751 C C . LEU A 1 219 ? 17.380 -0.690 2.025 1.00 89.19 219 LEU A C 1
ATOM 1753 O O . LEU A 1 219 ? 16.679 -1.462 2.676 1.00 89.19 219 LEU A O 1
ATOM 1757 N N . GLU A 1 220 ? 18.712 -0.711 2.095 1.00 91.00 220 GLU A N 1
ATOM 1758 C CA . GLU A 1 220 ? 19.418 -1.605 3.019 1.00 91.00 220 GLU A CA 1
ATOM 1759 C C . GLU A 1 220 ? 19.127 -1.256 4.482 1.00 91.00 220 GLU A C 1
ATOM 1761 O O . GLU A 1 220 ? 18.848 -2.144 5.287 1.00 91.00 220 GLU A O 1
ATOM 1766 N N . SER A 1 221 ? 19.095 0.036 4.826 1.00 91.50 221 SER A N 1
ATOM 1767 C CA . SER A 1 221 ? 18.708 0.474 6.172 1.00 91.50 221 SER A CA 1
ATOM 1768 C C . SER A 1 221 ? 17.276 0.058 6.503 1.00 91.50 221 SER A C 1
ATOM 1770 O O . SER A 1 221 ? 17.010 -0.395 7.614 1.00 91.50 221 SER A O 1
ATOM 1772 N N . LEU A 1 222 ? 16.359 0.155 5.536 1.00 92.38 222 LEU A N 1
ATOM 1773 C CA . LEU A 1 222 ? 14.975 -0.268 5.697 1.00 92.38 222 LEU A CA 1
ATOM 1774 C C . LEU A 1 222 ? 14.858 -1.781 5.895 1.00 92.38 222 LEU A C 1
ATOM 1776 O O . LEU A 1 222 ? 14.134 -2.236 6.783 1.00 92.38 222 LEU A O 1
ATOM 1780 N N . ARG A 1 223 ? 15.598 -2.564 5.104 1.00 94.31 223 ARG A N 1
ATOM 1781 C CA . ARG A 1 223 ? 15.669 -4.020 5.248 1.00 94.31 223 ARG A CA 1
ATOM 1782 C C . ARG A 1 223 ? 16.141 -4.400 6.648 1.00 94.31 223 ARG A C 1
ATOM 1784 O O . ARG A 1 223 ? 15.443 -5.137 7.340 1.00 94.31 223 ARG A O 1
ATOM 1791 N N . LEU A 1 224 ? 17.283 -3.860 7.078 1.00 94.12 224 LEU A N 1
ATOM 1792 C CA . LEU A 1 224 ? 17.858 -4.120 8.401 1.00 94.12 224 LEU A CA 1
ATOM 1793 C C . LEU A 1 224 ? 16.917 -3.670 9.522 1.00 94.12 224 LEU A C 1
ATOM 1795 O O . LEU A 1 224 ? 16.710 -4.395 10.494 1.00 94.12 224 LEU A O 1
ATOM 1799 N N . PHE A 1 225 ? 16.289 -2.504 9.377 1.00 93.69 225 PHE A N 1
ATOM 1800 C CA . PHE A 1 225 ? 15.295 -2.015 10.325 1.00 93.69 225 PHE A CA 1
ATOM 1801 C C . PHE A 1 225 ? 14.136 -3.007 10.487 1.00 93.69 225 PHE A C 1
ATOM 1803 O O . PHE A 1 225 ? 13.788 -3.364 11.611 1.00 93.69 225 PHE A O 1
ATOM 1810 N N . LEU A 1 226 ? 13.575 -3.525 9.394 1.00 92.12 226 LEU A N 1
ATOM 1811 C CA . LEU A 1 226 ? 12.520 -4.535 9.472 1.00 92.12 226 LEU A CA 1
ATOM 1812 C C . LEU A 1 226 ? 13.043 -5.852 10.073 1.00 92.12 226 LEU A C 1
ATOM 1814 O O . LEU A 1 226 ? 12.390 -6.435 10.939 1.00 92.12 226 LEU A O 1
ATOM 1818 N N . GLU A 1 227 ? 14.242 -6.298 9.706 1.00 92.06 227 GLU A N 1
ATOM 1819 C CA . GLU A 1 227 ? 14.829 -7.525 10.260 1.00 92.06 227 GLU A CA 1
ATOM 1820 C C . GLU A 1 227 ? 15.050 -7.446 11.777 1.00 92.06 227 GLU A C 1
ATOM 1822 O O . GLU A 1 227 ? 14.675 -8.366 12.508 1.00 92.06 227 GLU A O 1
ATOM 1827 N N . THR A 1 228 ? 15.537 -6.311 12.288 1.00 92.25 228 THR A N 1
ATOM 1828 C CA . THR A 1 228 ? 15.701 -6.085 13.739 1.00 92.25 228 THR A CA 1
ATOM 1829 C C . THR A 1 228 ? 14.373 -6.063 14.501 1.00 92.25 228 THR A C 1
ATOM 1831 O O . THR A 1 228 ? 14.342 -6.310 15.705 1.00 92.25 228 THR A O 1
ATOM 1834 N N . ARG A 1 229 ? 13.247 -5.830 13.813 1.00 90.31 229 ARG A N 1
ATOM 1835 C CA . ARG A 1 229 ? 11.891 -5.912 14.383 1.00 90.31 229 ARG A CA 1
ATOM 1836 C C . ARG A 1 229 ? 11.272 -7.309 14.265 1.00 90.31 229 ARG A C 1
ATOM 1838 O O . ARG A 1 229 ? 10.118 -7.498 14.658 1.00 90.31 229 ARG A O 1
ATOM 1845 N N . GLY A 1 230 ? 12.034 -8.298 13.800 1.00 87.44 230 GLY A N 1
ATOM 1846 C CA . GLY A 1 230 ? 11.662 -9.714 13.799 1.00 87.44 230 GLY A CA 1
ATOM 1847 C C . GLY A 1 230 ? 11.115 -10.236 12.472 1.00 87.44 230 GLY A C 1
ATOM 1848 O O . GLY A 1 230 ? 10.703 -11.393 12.415 1.00 87.44 230 GLY A O 1
ATOM 1849 N N . PHE A 1 231 ? 11.115 -9.427 11.409 1.00 88.31 231 PHE A N 1
ATOM 1850 C CA . PHE A 1 231 ? 10.799 -9.915 10.067 1.00 88.31 231 PHE A CA 1
ATOM 1851 C C . PHE A 1 231 ? 11.985 -10.721 9.520 1.00 88.31 231 PHE A C 1
ATOM 1853 O O . PHE A 1 231 ? 13.133 -10.323 9.671 1.00 88.31 231 PHE A O 1
ATOM 1860 N N . LYS A 1 232 ? 11.736 -11.870 8.884 1.00 87.31 232 LYS A N 1
ATOM 1861 C CA . LYS A 1 232 ? 12.805 -12.711 8.307 1.00 87.31 232 LYS A CA 1
ATOM 1862 C C . LYS A 1 232 ? 12.833 -12.604 6.792 1.00 87.31 232 LYS A C 1
ATOM 1864 O O . LYS A 1 232 ? 11.770 -12.454 6.186 1.00 87.31 232 LYS A O 1
ATOM 1869 N N . GLU A 1 233 ? 14.022 -12.731 6.203 1.00 88.56 233 GLU A N 1
ATOM 1870 C CA . GLU A 1 233 ? 14.238 -12.709 4.746 1.00 88.56 233 GLU A CA 1
ATOM 1871 C C . GLU A 1 233 ? 13.488 -11.542 4.087 1.00 88.56 233 GLU A C 1
ATOM 1873 O O . GLU A 1 233 ? 12.645 -11.737 3.204 1.00 88.56 233 GLU A O 1
ATOM 1878 N N . VAL A 1 234 ? 13.707 -10.331 4.605 1.00 91.69 234 VAL A N 1
ATOM 1879 C CA . VAL A 1 234 ? 13.025 -9.141 4.099 1.00 91.69 234 VAL A CA 1
ATOM 1880 C C . VAL A 1 234 ? 13.591 -8.824 2.724 1.00 91.69 234 VAL A C 1
ATOM 1882 O O . VAL A 1 234 ? 14.775 -8.537 2.576 1.00 91.69 234 VAL A O 1
ATOM 1885 N N . ARG A 1 235 ? 12.722 -8.882 1.719 1.00 93.62 235 ARG A N 1
ATOM 1886 C CA . ARG A 1 235 ? 13.016 -8.487 0.349 1.00 93.62 235 ARG A CA 1
ATOM 1887 C C . ARG A 1 235 ? 12.341 -7.170 0.022 1.00 93.62 235 ARG A C 1
ATOM 1889 O O . ARG A 1 235 ? 11.155 -7.008 0.314 1.00 93.62 235 ARG A O 1
ATOM 1896 N N . ILE A 1 236 ? 13.085 -6.273 -0.610 1.00 95.12 236 ILE A N 1
ATOM 1897 C CA . ILE A 1 236 ? 12.627 -4.959 -1.048 1.00 95.12 236 ILE A CA 1
ATOM 1898 C C . ILE A 1 236 ? 13.017 -4.781 -2.515 1.00 95.12 236 ILE A C 1
ATOM 1900 O O . ILE A 1 236 ? 14.156 -5.042 -2.898 1.00 95.12 236 ILE A O 1
ATOM 1904 N N . ALA A 1 237 ? 12.070 -4.352 -3.339 1.00 94.81 237 ALA A N 1
ATOM 1905 C CA . ALA A 1 237 ? 12.292 -4.084 -4.751 1.00 94.81 237 ALA A CA 1
ATOM 1906 C C . ALA A 1 237 ? 11.688 -2.736 -5.139 1.00 94.81 237 ALA A C 1
ATOM 1908 O O . ALA A 1 237 ? 10.559 -2.440 -4.742 1.00 94.81 237 ALA A O 1
ATOM 1909 N N . LEU A 1 238 ? 12.424 -1.932 -5.906 1.00 94.38 238 LEU A N 1
ATOM 1910 C CA . LEU A 1 238 ? 11.950 -0.645 -6.417 1.00 94.38 238 LEU A CA 1
ATOM 1911 C C . LEU A 1 238 ? 11.862 -0.633 -7.938 1.00 94.38 238 LEU A C 1
ATOM 1913 O O . LEU A 1 238 ? 12.772 -1.089 -8.632 1.00 94.38 238 LEU A O 1
ATOM 1917 N N . GLY A 1 239 ? 10.765 -0.065 -8.428 1.00 93.12 239 GLY A N 1
ATOM 1918 C CA . GLY A 1 239 ? 10.576 0.264 -9.832 1.00 93.12 239 GLY A CA 1
ATOM 1919 C C . GLY A 1 239 ? 11.157 1.625 -10.203 1.00 93.12 239 GLY A C 1
ATOM 1920 O O . GLY A 1 239 ? 11.784 2.320 -9.388 1.00 93.12 239 GLY A O 1
ATOM 1921 N N . GLU A 1 240 ? 10.944 1.997 -11.461 1.00 89.69 240 GLU A N 1
ATOM 1922 C CA . GLU A 1 240 ? 11.497 3.220 -12.027 1.00 89.69 240 GLU A CA 1
ATOM 1923 C C . GLU A 1 240 ? 10.773 4.451 -11.483 1.00 89.69 240 GLU A C 1
ATOM 1925 O O . GLU A 1 240 ? 9.648 4.378 -10.968 1.00 89.69 240 GLU A O 1
ATOM 1930 N N . GLU A 1 241 ? 11.451 5.591 -11.582 1.00 90.56 241 GLU A N 1
ATOM 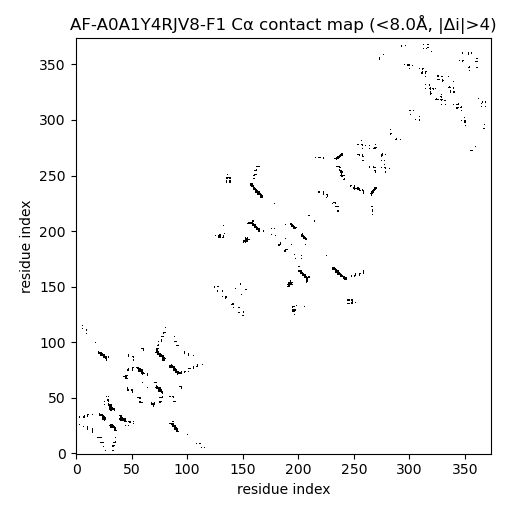1931 C CA . GLU A 1 241 ? 10.862 6.889 -11.295 1.00 90.56 241 GLU A CA 1
ATOM 1932 C C . GLU A 1 241 ? 9.664 7.188 -12.204 1.00 90.56 241 GLU A C 1
ATOM 1934 O O . GLU A 1 241 ? 9.727 7.105 -13.428 1.00 90.56 241 GLU A O 1
ATOM 1939 N N . CYS A 1 242 ? 8.559 7.556 -11.571 1.00 91.81 242 CYS A N 1
ATOM 1940 C CA . CYS A 1 242 ? 7.339 8.022 -12.201 1.00 91.81 242 CYS A CA 1
ATOM 1941 C C . CYS A 1 242 ? 7.348 9.551 -12.159 1.00 91.81 242 CYS A C 1
ATOM 1943 O O . CYS A 1 242 ? 7.362 10.131 -11.074 1.00 91.81 242 CYS A O 1
ATOM 1945 N N . ALA A 1 243 ? 7.308 10.204 -13.316 1.00 90.50 243 ALA A N 1
ATOM 1946 C CA . ALA A 1 243 ? 7.051 11.637 -13.454 1.00 90.50 243 ALA A CA 1
ATOM 1947 C C . ALA A 1 243 ? 5.549 11.972 -13.360 1.00 90.50 243 ALA A C 1
ATOM 1949 O O . ALA A 1 243 ? 5.191 13.120 -13.103 1.00 90.50 243 ALA A O 1
ATOM 1950 N N . GLY A 1 244 ? 4.680 10.973 -13.544 1.00 91.06 244 GLY A N 1
ATOM 1951 C CA . GLY A 1 244 ? 3.225 11.089 -13.468 1.00 91.06 244 GLY A CA 1
ATOM 1952 C C . GLY A 1 244 ? 2.542 9.746 -13.200 1.00 91.06 244 GLY A C 1
ATOM 1953 O O . GLY A 1 244 ? 3.192 8.694 -13.149 1.00 91.06 244 GLY A O 1
ATOM 1954 N N . LYS A 1 245 ? 1.216 9.780 -13.028 1.00 91.31 245 LYS A N 1
ATOM 1955 C CA . LYS A 1 245 ? 0.394 8.609 -12.664 1.00 91.31 245 LYS A CA 1
ATOM 1956 C C . LYS A 1 245 ? 0.422 7.509 -13.728 1.00 91.31 245 LYS A C 1
ATOM 1958 O O . LYS A 1 245 ? 0.349 6.330 -13.404 1.00 91.31 245 LYS A O 1
ATOM 1963 N N . GLU A 1 246 ? 0.615 7.884 -14.986 1.00 89.88 246 GLU A N 1
ATOM 1964 C CA . GLU A 1 246 ? 0.632 7.007 -16.158 1.00 89.88 246 GLU A CA 1
ATOM 1965 C C . GLU A 1 246 ? 1.805 6.011 -16.124 1.00 89.88 246 GLU A C 1
ATOM 1967 O O . GLU A 1 246 ? 1.746 4.944 -16.734 1.00 89.88 246 GLU A O 1
ATOM 1972 N N . GLN A 1 247 ? 2.877 6.339 -15.393 1.00 91.69 247 GLN A N 1
ATOM 1973 C CA . GLN A 1 247 ? 4.070 5.498 -15.258 1.00 91.69 247 GLN A CA 1
ATOM 1974 C C . GLN A 1 247 ? 4.019 4.570 -14.033 1.00 91.69 247 GLN A C 1
ATOM 1976 O O . GLN A 1 247 ? 4.802 3.619 -13.956 1.00 91.69 247 GLN A O 1
ATOM 1981 N N . VAL A 1 248 ? 3.070 4.776 -13.111 1.00 95.44 248 VAL A N 1
ATOM 1982 C CA . VAL A 1 248 ? 2.915 3.961 -11.892 1.00 95.44 248 VAL A CA 1
ATOM 1983 C C . VAL A 1 248 ? 2.725 2.465 -12.197 1.00 95.44 248 VAL A C 1
ATOM 1985 O O . VAL A 1 248 ? 3.413 1.657 -11.563 1.00 95.44 248 VAL A O 1
ATOM 1988 N N . PRO A 1 249 ? 1.910 2.048 -13.191 1.00 94.88 249 PRO A N 1
ATOM 1989 C CA . PRO A 1 249 ? 1.776 0.631 -13.543 1.00 94.88 249 PRO A CA 1
ATOM 1990 C C . PRO A 1 249 ? 3.091 -0.015 -13.992 1.00 94.88 249 PRO A C 1
ATOM 1992 O O . PRO A 1 249 ? 3.330 -1.195 -13.732 1.00 94.88 249 PRO A O 1
ATOM 1995 N N . ILE A 1 250 ? 3.957 0.744 -14.670 1.00 90.88 250 ILE A N 1
ATOM 1996 C CA . ILE A 1 250 ? 5.255 0.253 -15.153 1.00 90.88 250 ILE A CA 1
ATOM 1997 C C . ILE A 1 250 ? 6.188 0.027 -13.960 1.00 90.88 250 ILE A C 1
ATOM 1999 O O . ILE A 1 250 ? 6.690 -1.084 -13.788 1.00 90.88 250 ILE A O 1
ATOM 2003 N N . SER A 1 251 ? 6.320 1.033 -13.090 1.00 94.69 251 SER A N 1
ATOM 2004 C CA . SER A 1 251 ? 7.118 0.952 -11.859 1.00 94.69 251 SER A CA 1
ATOM 2005 C C . SER A 1 251 ? 6.655 -0.204 -10.958 1.00 94.69 251 SER A C 1
ATOM 2007 O O . SER A 1 251 ? 7.463 -0.961 -10.416 1.00 94.69 251 SER A O 1
ATOM 2009 N N . TYR A 1 252 ? 5.341 -0.432 -10.865 1.00 96.12 252 TYR A N 1
ATOM 2010 C CA . TYR A 1 252 ? 4.771 -1.565 -10.136 1.00 96.12 252 TYR A CA 1
ATOM 2011 C C . TYR A 1 252 ? 5.165 -2.931 -10.715 1.00 96.12 252 TYR A C 1
ATOM 2013 O O . TYR A 1 252 ? 5.563 -3.836 -9.968 1.00 96.12 252 TYR A O 1
ATOM 2021 N N . LYS A 1 253 ? 5.074 -3.101 -12.039 1.00 92.38 253 LYS A N 1
ATOM 2022 C CA . LYS A 1 253 ? 5.468 -4.348 -12.714 1.00 92.38 253 LYS A CA 1
ATOM 2023 C C . LYS A 1 253 ? 6.950 -4.650 -12.519 1.00 92.38 253 LYS A C 1
ATOM 2025 O O . LYS A 1 253 ? 7.303 -5.789 -12.224 1.00 92.38 253 LYS A O 1
ATOM 2030 N N . GLU A 1 254 ? 7.800 -3.636 -12.625 1.00 93.31 254 GLU A N 1
ATOM 2031 C CA . GLU A 1 254 ? 9.242 -3.753 -12.394 1.00 93.31 254 GLU A CA 1
ATOM 2032 C C . GLU A 1 254 ? 9.545 -4.190 -10.960 1.00 93.31 254 GLU A C 1
ATOM 2034 O O . GLU A 1 254 ? 10.176 -5.229 -10.753 1.00 93.31 254 GLU A O 1
ATOM 2039 N N . ALA A 1 255 ? 9.026 -3.456 -9.969 1.00 95.19 255 ALA A N 1
ATOM 2040 C CA . ALA A 1 255 ? 9.230 -3.761 -8.556 1.00 95.19 255 ALA A CA 1
ATOM 2041 C C . ALA A 1 255 ? 8.777 -5.188 -8.218 1.00 95.19 255 ALA A C 1
ATOM 2043 O O . ALA A 1 255 ? 9.499 -5.956 -7.586 1.00 95.19 255 ALA A O 1
ATOM 2044 N N . THR A 1 256 ? 7.588 -5.591 -8.668 1.00 93.44 256 THR A N 1
ATOM 2045 C CA . THR A 1 256 ? 7.052 -6.923 -8.352 1.00 93.44 256 THR A CA 1
ATOM 2046 C C . THR A 1 256 ? 7.755 -8.060 -9.088 1.00 93.44 256 THR A C 1
ATOM 2048 O O . THR A 1 256 ? 7.880 -9.150 -8.522 1.00 93.44 256 THR A O 1
ATOM 2051 N N . ALA A 1 257 ? 8.231 -7.844 -10.315 1.00 90.75 257 ALA A N 1
ATOM 2052 C CA . ALA A 1 257 ? 9.022 -8.827 -11.049 1.00 90.75 257 ALA A CA 1
ATOM 2053 C C . ALA A 1 257 ? 10.392 -9.043 -10.393 1.00 90.75 257 ALA A C 1
ATOM 2055 O O . ALA A 1 257 ? 10.761 -10.188 -10.124 1.00 90.75 257 ALA A O 1
ATOM 2056 N N . LEU A 1 258 ? 11.092 -7.959 -10.044 1.00 92.88 258 LEU A N 1
ATOM 2057 C CA . LEU A 1 258 ? 12.364 -8.021 -9.320 1.00 92.88 258 LEU A CA 1
ATOM 2058 C C . LEU A 1 258 ? 12.207 -8.689 -7.954 1.00 92.88 258 LEU A C 1
ATOM 2060 O O . LEU A 1 258 ? 13.004 -9.544 -7.586 1.00 92.88 258 LEU A O 1
ATOM 2064 N N . LEU A 1 259 ? 11.122 -8.393 -7.234 1.00 91.50 259 LEU A N 1
ATOM 2065 C CA . LEU A 1 259 ? 10.850 -9.026 -5.947 1.00 91.50 259 LEU A CA 1
ATOM 2066 C C . LEU A 1 259 ? 10.663 -10.547 -6.064 1.00 91.50 259 LEU A C 1
ATOM 2068 O O . LEU A 1 259 ? 10.945 -11.280 -5.113 1.00 91.50 259 LEU A O 1
ATOM 2072 N N . LYS A 1 260 ? 10.134 -11.046 -7.191 1.00 87.56 260 LYS A N 1
ATOM 2073 C CA . LYS A 1 260 ? 9.938 -12.485 -7.447 1.00 87.56 260 LYS A CA 1
ATOM 2074 C C . LYS A 1 260 ? 11.244 -13.196 -7.800 1.00 87.56 260 LYS A C 1
ATOM 2076 O O . LYS A 1 260 ? 11.353 -14.381 -7.477 1.00 87.56 260 LYS A O 1
ATOM 2081 N N . ASP A 1 261 ? 12.204 -12.495 -8.394 1.00 85.50 261 ASP A N 1
ATOM 2082 C CA . ASP A 1 261 ? 13.525 -13.034 -8.704 1.00 85.50 261 ASP A CA 1
ATOM 2083 C C . ASP A 1 261 ? 14.318 -13.284 -7.408 1.00 85.50 261 ASP A C 1
ATOM 2085 O O . ASP A 1 261 ? 14.589 -12.378 -6.621 1.00 85.50 261 ASP A O 1
ATOM 2089 N N . ARG A 1 262 ? 14.670 -14.548 -7.149 1.00 80.50 262 ARG A N 1
ATOM 2090 C CA . ARG A 1 262 ? 15.446 -14.927 -5.956 1.00 80.50 262 ARG A CA 1
ATOM 2091 C C . ARG A 1 262 ? 16.918 -14.550 -6.079 1.00 80.50 262 ARG A C 1
ATOM 2093 O O . ARG A 1 262 ? 17.572 -14.394 -5.050 1.00 80.50 262 ARG A O 1
ATOM 2100 N N . ASP A 1 263 ? 17.400 -14.386 -7.304 1.00 80.75 263 ASP A N 1
ATOM 2101 C CA . ASP A 1 263 ? 18.791 -14.085 -7.613 1.00 80.75 263 ASP A CA 1
ATOM 2102 C C . ASP A 1 263 ? 19.044 -12.570 -7.693 1.00 80.75 263 ASP A C 1
ATOM 2104 O O . ASP A 1 263 ? 20.194 -12.143 -7.785 1.00 80.75 263 ASP A O 1
ATOM 2108 N N . ALA A 1 264 ? 17.987 -11.749 -7.630 1.00 77.69 264 ALA A N 1
ATOM 2109 C CA . ALA A 1 264 ? 18.065 -10.288 -7.545 1.00 77.69 264 ALA A CA 1
ATOM 2110 C C . ALA A 1 264 ? 18.491 -9.777 -6.152 1.00 77.69 264 ALA A C 1
ATOM 2112 O O . ALA A 1 264 ? 18.638 -8.574 -5.958 1.00 77.69 264 ALA A O 1
ATOM 2113 N N . GLY A 1 265 ? 18.718 -10.676 -5.188 1.00 86.00 265 GLY A N 1
ATOM 2114 C CA . GLY A 1 265 ? 19.153 -10.332 -3.834 1.00 86.00 265 GLY A CA 1
ATOM 2115 C C . GLY A 1 265 ? 18.004 -9.978 -2.886 1.00 86.00 265 GLY A C 1
ATOM 2116 O O . GLY A 1 265 ? 16.832 -10.259 -3.147 1.00 86.00 265 GLY A O 1
ATOM 2117 N N . MET A 1 266 ? 18.354 -9.412 -1.727 1.00 91.31 266 MET A N 1
ATOM 2118 C CA . MET A 1 266 ? 17.365 -8.965 -0.734 1.00 91.31 266 MET A CA 1
ATOM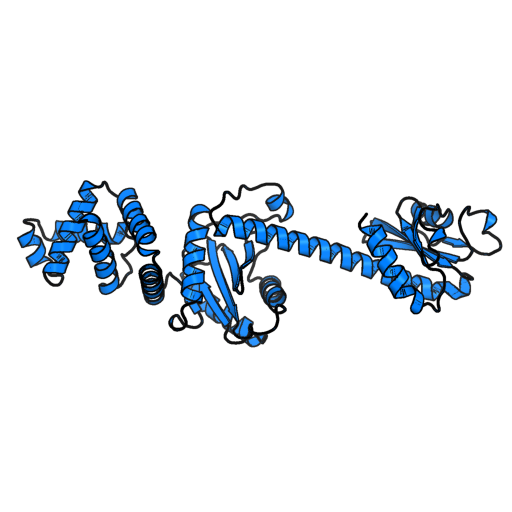 2119 C C . MET A 1 266 ? 16.889 -7.535 -0.995 1.00 91.31 266 MET A C 1
ATOM 2121 O O . MET A 1 266 ? 15.743 -7.211 -0.706 1.00 91.31 266 MET A O 1
ATOM 2125 N N . VAL A 1 267 ? 17.733 -6.693 -1.583 1.00 93.62 267 VAL A N 1
ATOM 2126 C CA . VAL A 1 267 ? 17.368 -5.360 -2.056 1.00 93.62 267 VAL A CA 1
ATOM 2127 C C . VAL A 1 267 ? 17.660 -5.293 -3.545 1.00 93.62 267 VAL A C 1
ATOM 2129 O O . VAL A 1 267 ? 18.750 -5.651 -3.978 1.00 93.62 267 VAL A O 1
ATOM 2132 N N . SER A 1 268 ? 16.685 -4.834 -4.323 1.00 92.75 268 SER A N 1
ATOM 2133 C CA . SER A 1 268 ? 16.801 -4.688 -5.773 1.00 92.75 268 SER A CA 1
ATOM 2134 C C . SER A 1 268 ? 16.154 -3.387 -6.241 1.00 92.75 268 SER A C 1
ATOM 2136 O O . SER A 1 268 ? 15.206 -2.882 -5.638 1.00 92.75 268 SER A O 1
ATOM 2138 N N . SER A 1 269 ? 16.678 -2.819 -7.319 1.00 91.44 269 SER A N 1
ATOM 2139 C CA . SER A 1 269 ? 16.145 -1.605 -7.935 1.00 91.44 269 SER A CA 1
ATOM 2140 C C . SER A 1 269 ? 16.291 -1.720 -9.437 1.00 91.44 269 SER A C 1
ATOM 2142 O O . SER A 1 269 ? 17.354 -2.108 -9.909 1.00 91.44 269 SER A O 1
ATOM 2144 N N . ILE A 1 270 ? 15.265 -1.350 -10.201 1.00 89.12 270 ILE A N 1
ATOM 2145 C CA . ILE A 1 270 ? 15.365 -1.340 -11.666 1.00 89.12 270 ILE A CA 1
ATOM 2146 C C . ILE A 1 270 ? 16.424 -0.355 -12.179 1.00 89.12 270 ILE A C 1
ATOM 2148 O O . ILE A 1 270 ? 16.898 -0.487 -13.302 1.00 89.12 270 ILE A O 1
ATOM 2152 N N . SER A 1 271 ? 16.831 0.614 -11.357 1.00 85.12 271 SER A N 1
ATOM 2153 C CA . SER A 1 271 ? 17.897 1.545 -11.715 1.00 85.12 271 SER A CA 1
ATOM 2154 C C . SER A 1 271 ? 19.290 0.891 -11.685 1.00 85.12 271 SER A C 1
ATOM 2156 O O . SER A 1 271 ? 20.221 1.452 -12.255 1.00 85.12 271 SER A O 1
ATOM 2158 N N . ASP A 1 272 ? 19.441 -0.285 -11.059 1.00 84.62 272 ASP A N 1
ATOM 2159 C CA . ASP A 1 272 ? 20.658 -1.100 -11.144 1.00 84.62 272 ASP A CA 1
ATOM 2160 C C . ASP A 1 272 ? 20.700 -1.867 -12.486 1.00 84.62 272 ASP A C 1
ATOM 2162 O O . ASP A 1 272 ? 19.767 -2.626 -12.777 1.00 84.62 272 ASP A O 1
ATOM 2166 N N . PRO A 1 273 ? 21.770 -1.739 -13.298 1.00 80.81 273 PRO A N 1
ATOM 2167 C CA . PRO A 1 273 ? 21.856 -2.401 -14.605 1.00 80.81 273 PRO A CA 1
ATOM 2168 C C . PRO A 1 273 ? 21.712 -3.931 -14.547 1.00 80.81 273 PRO A C 1
ATOM 2170 O O . PRO A 1 273 ? 21.135 -4.551 -15.447 1.00 80.81 273 PRO A O 1
ATOM 2173 N N . GLY A 1 274 ? 22.203 -4.567 -13.478 1.00 82.81 274 GLY A N 1
ATOM 2174 C CA . GLY A 1 274 ? 22.085 -6.011 -13.279 1.00 82.81 274 GLY A CA 1
ATOM 2175 C C . GLY A 1 274 ? 20.640 -6.439 -13.021 1.00 82.81 274 GLY A C 1
ATOM 2176 O O . GLY A 1 274 ? 20.143 -7.377 -13.650 1.00 82.81 274 GLY A O 1
ATOM 2177 N N . CYS A 1 275 ? 19.942 -5.724 -12.140 1.00 87.94 275 CYS A N 1
ATOM 2178 C CA . CYS A 1 275 ? 18.519 -5.913 -11.870 1.00 87.94 275 CYS A CA 1
ATOM 2179 C C . CYS A 1 275 ? 17.675 -5.641 -13.118 1.00 87.94 275 CYS A C 1
ATOM 2181 O O . CYS A 1 275 ? 16.809 -6.440 -13.468 1.00 87.94 275 CYS A O 1
ATOM 2183 N N . ARG A 1 276 ? 17.972 -4.569 -13.853 1.00 85.56 276 ARG A N 1
ATOM 2184 C CA . ARG A 1 276 ? 17.295 -4.223 -15.105 1.00 85.56 276 ARG A CA 1
ATOM 2185 C C . ARG A 1 276 ? 17.386 -5.336 -16.144 1.00 85.56 276 ARG A C 1
ATOM 2187 O O . ARG A 1 276 ? 16.366 -5.761 -16.685 1.00 85.56 276 ARG A O 1
ATOM 2194 N N . MET A 1 277 ? 18.575 -5.903 -16.343 1.00 80.69 277 MET A N 1
ATOM 2195 C CA . MET A 1 277 ? 18.758 -7.075 -17.203 1.00 80.69 277 MET A CA 1
ATOM 2196 C C . MET A 1 277 ? 17.935 -8.285 -16.728 1.00 80.69 277 MET A C 1
ATOM 2198 O O . MET A 1 277 ? 17.320 -8.972 -17.546 1.00 80.69 277 MET A O 1
ATOM 2202 N N . ARG A 1 278 ? 17.890 -8.555 -15.416 1.00 84.12 278 ARG A N 1
ATOM 2203 C CA . ARG A 1 278 ? 17.073 -9.645 -14.847 1.00 84.12 278 ARG A CA 1
ATOM 2204 C C . ARG A 1 278 ? 15.586 -9.443 -15.115 1.00 84.12 278 ARG A C 1
ATOM 2206 O O . ARG A 1 278 ? 14.931 -10.367 -15.595 1.00 84.12 278 ARG A O 1
ATOM 2213 N N . TYR A 1 279 ? 15.076 -8.235 -14.881 1.00 86.56 279 TYR A N 1
ATOM 2214 C CA . TYR A 1 279 ? 13.694 -7.875 -15.186 1.00 86.56 279 TYR A CA 1
ATOM 2215 C C . TYR A 1 279 ? 13.366 -8.138 -16.655 1.00 86.56 279 TYR A C 1
ATOM 2217 O O . TYR A 1 279 ? 12.409 -8.846 -16.962 1.00 86.56 279 TYR A O 1
ATOM 2225 N N . TYR A 1 280 ? 14.193 -7.643 -17.572 1.00 80.44 280 TYR A N 1
ATOM 2226 C CA . TYR A 1 280 ? 13.939 -7.827 -18.993 1.00 80.44 280 TYR A CA 1
ATOM 2227 C C . TYR A 1 280 ? 13.996 -9.293 -19.427 1.00 80.44 280 TYR A C 1
ATOM 2229 O O . TYR A 1 280 ? 13.145 -9.731 -20.199 1.00 80.44 280 TYR A O 1
ATOM 2237 N N . LYS A 1 281 ? 14.930 -10.088 -18.890 1.00 79.12 281 LYS A N 1
ATOM 2238 C CA . LYS A 1 281 ? 14.944 -11.543 -19.109 1.00 79.12 281 LYS A CA 1
ATOM 2239 C C . LYS A 1 281 ? 13.650 -12.200 -18.626 1.00 79.12 281 LYS A C 1
ATOM 2241 O O . LYS A 1 281 ? 13.098 -13.032 -19.343 1.00 79.12 281 LYS A O 1
ATOM 2246 N N . ALA A 1 282 ? 13.148 -11.809 -17.454 1.00 80.94 282 ALA A N 1
ATOM 2247 C CA . ALA A 1 282 ? 11.895 -12.328 -16.913 1.00 80.94 282 ALA A CA 1
ATOM 2248 C C . ALA A 1 282 ? 10.688 -11.962 -17.796 1.00 80.94 282 ALA A C 1
ATOM 2250 O O . ALA A 1 282 ? 9.864 -12.824 -18.091 1.00 80.94 282 ALA A O 1
ATOM 2251 N N . VAL A 1 283 ? 10.616 -10.719 -18.280 1.00 79.06 283 VAL A N 1
ATOM 2252 C CA . VAL A 1 283 ? 9.564 -10.250 -19.200 1.00 79.06 283 VAL A CA 1
ATOM 2253 C C . VAL A 1 283 ? 9.587 -11.022 -20.521 1.00 79.06 283 VAL A C 1
ATOM 2255 O O . VAL A 1 283 ? 8.537 -11.435 -21.016 1.00 79.06 283 VAL A O 1
ATOM 2258 N N . LEU A 1 284 ? 10.778 -11.256 -21.079 1.00 75.94 284 LEU A N 1
ATOM 2259 C CA . LEU A 1 284 ? 10.939 -12.001 -22.328 1.00 75.94 284 LEU A CA 1
ATOM 2260 C C . LEU A 1 284 ? 10.563 -13.479 -22.178 1.00 75.94 284 LEU A C 1
ATOM 2262 O O . LEU A 1 284 ? 9.932 -14.039 -23.071 1.00 75.94 284 LEU A O 1
ATOM 2266 N N . ALA A 1 285 ? 10.905 -14.100 -21.047 1.00 76.56 285 ALA A N 1
ATOM 2267 C CA . ALA A 1 285 ? 10.539 -15.484 -20.754 1.00 76.56 285 ALA A CA 1
ATOM 2268 C C . ALA A 1 285 ? 9.042 -15.655 -20.426 1.00 76.56 285 ALA A C 1
ATOM 2270 O O . ALA A 1 285 ? 8.475 -16.715 -20.675 1.00 76.56 285 ALA A O 1
ATOM 2271 N N . GLY A 1 286 ? 8.401 -14.623 -19.870 1.00 69.75 286 GLY A N 1
ATOM 2272 C CA . GLY A 1 286 ? 7.021 -14.661 -19.376 1.00 69.75 286 GLY A CA 1
ATOM 2273 C C . GLY A 1 286 ? 5.927 -14.387 -20.413 1.00 69.75 286 GLY A C 1
ATOM 2274 O O . GLY A 1 286 ? 4.773 -14.238 -20.028 1.00 69.75 286 GLY A O 1
ATOM 2275 N N . GLY A 1 287 ? 6.257 -14.277 -21.705 1.00 68.06 287 GLY A N 1
ATOM 2276 C CA . GLY A 1 287 ? 5.275 -14.008 -22.767 1.00 68.06 287 GLY A CA 1
ATOM 2277 C C . GLY A 1 287 ? 4.834 -12.541 -22.895 1.00 68.06 287 GLY A C 1
ATOM 2278 O O . GLY A 1 287 ? 4.044 -12.218 -23.776 1.00 68.06 287 GLY A O 1
ATOM 2279 N N . GLU A 1 288 ? 5.382 -11.627 -22.086 1.00 69.38 288 GLU A N 1
ATOM 2280 C CA . GLU A 1 288 ? 5.152 -10.173 -22.186 1.00 69.38 288 GLU A CA 1
ATOM 2281 C C . GLU A 1 288 ? 6.166 -9.464 -23.109 1.00 69.38 288 GLU A C 1
ATOM 2283 O O . GLU A 1 288 ? 6.170 -8.234 -23.221 1.00 69.38 288 GLU A O 1
ATOM 2288 N N . ALA A 1 289 ? 7.012 -10.238 -23.799 1.00 73.31 289 ALA A N 1
ATOM 2289 C CA . ALA A 1 289 ? 8.033 -9.753 -24.727 1.00 73.31 289 ALA A CA 1
ATOM 2290 C C . ALA A 1 289 ? 7.476 -8.748 -25.743 1.00 73.31 289 ALA A C 1
ATOM 2292 O O . ALA A 1 289 ? 8.052 -7.686 -25.964 1.00 73.31 289 ALA A O 1
ATOM 2293 N N . GLU A 1 290 ? 6.319 -9.064 -26.320 1.00 74.56 290 GLU A N 1
ATOM 2294 C CA . GLU A 1 290 ? 5.682 -8.271 -27.368 1.00 74.56 290 GLU A CA 1
ATOM 2295 C C . GLU A 1 290 ? 5.266 -6.881 -26.865 1.00 74.56 290 GLU A C 1
ATOM 2297 O O . GLU A 1 290 ? 5.573 -5.859 -27.480 1.00 74.56 290 GLU A O 1
ATOM 2302 N N . ALA A 1 291 ? 4.623 -6.825 -25.694 1.00 75.88 291 ALA A N 1
ATOM 2303 C CA . ALA A 1 291 ? 4.221 -5.572 -25.062 1.00 75.88 291 ALA A CA 1
ATOM 2304 C C . ALA A 1 291 ? 5.437 -4.723 -24.667 1.00 75.88 291 ALA A C 1
ATOM 2306 O O . ALA A 1 291 ? 5.408 -3.497 -24.779 1.00 75.88 291 ALA A O 1
ATOM 2307 N N . PHE A 1 292 ? 6.518 -5.364 -24.223 1.00 77.25 292 PHE A N 1
ATOM 2308 C CA . PHE A 1 292 ? 7.764 -4.685 -23.896 1.00 77.25 292 PHE A CA 1
ATOM 2309 C C . PHE A 1 292 ? 8.457 -4.089 -25.126 1.00 77.25 292 PHE A C 1
ATOM 2311 O O . PHE A 1 292 ? 8.797 -2.905 -25.117 1.00 77.25 292 PHE A O 1
ATOM 2318 N N . LEU A 1 293 ? 8.612 -4.865 -26.200 1.00 80.12 293 LEU A N 1
ATOM 2319 C CA . LEU A 1 293 ? 9.226 -4.384 -27.438 1.00 80.12 293 LEU A CA 1
ATOM 2320 C C . LEU A 1 293 ? 8.404 -3.260 -28.080 1.00 80.12 293 LEU A C 1
ATOM 2322 O O . LEU A 1 293 ? 8.983 -2.286 -28.558 1.00 80.12 293 LEU A O 1
ATOM 2326 N N . ASN A 1 294 ? 7.070 -3.340 -28.014 1.00 83.19 294 ASN A N 1
ATOM 2327 C CA . ASN A 1 294 ? 6.190 -2.248 -28.430 1.00 83.19 294 ASN A CA 1
ATOM 2328 C C . ASN A 1 294 ? 6.479 -0.950 -27.666 1.00 83.19 294 ASN A C 1
ATOM 2330 O O . ASN A 1 294 ? 6.576 0.107 -28.283 1.00 83.19 294 ASN A O 1
ATOM 2334 N N . ARG A 1 295 ? 6.671 -1.009 -26.341 1.00 81.19 295 ARG A N 1
ATOM 2335 C CA . ARG A 1 295 ? 7.021 0.182 -25.548 1.00 81.19 295 ARG A CA 1
ATOM 2336 C C . ARG A 1 295 ? 8.375 0.767 -25.944 1.00 81.19 295 ARG A C 1
ATOM 2338 O O . ARG A 1 295 ? 8.475 1.982 -26.083 1.00 81.19 295 ARG A O 1
ATOM 2345 N N . LEU A 1 296 ? 9.393 -0.071 -26.155 1.00 82.06 296 LEU A N 1
ATOM 2346 C CA . LEU A 1 296 ? 10.708 0.395 -26.616 1.00 82.06 296 LEU A CA 1
ATOM 2347 C C . LEU A 1 296 ? 10.618 1.091 -27.979 1.00 82.06 296 LEU A C 1
ATOM 2349 O O . LEU A 1 296 ? 11.185 2.166 -28.163 1.00 82.06 296 LEU A O 1
ATOM 2353 N N . GLN A 1 297 ? 9.863 0.510 -28.912 1.00 86.69 297 GLN A N 1
ATOM 2354 C CA . GLN A 1 297 ? 9.627 1.107 -30.222 1.00 86.69 297 GLN A CA 1
ATOM 2355 C C . GLN A 1 297 ? 8.885 2.446 -30.112 1.00 86.69 297 GLN A C 1
ATOM 2357 O O . GLN A 1 297 ? 9.292 3.411 -30.749 1.00 86.69 297 GLN A O 1
ATOM 2362 N N . GLN A 1 298 ? 7.827 2.528 -29.299 1.00 86.06 298 GLN A N 1
ATOM 2363 C CA . GLN A 1 298 ? 7.075 3.773 -29.096 1.00 86.06 298 GLN A CA 1
ATOM 2364 C C . GLN A 1 298 ? 7.936 4.869 -28.466 1.00 86.06 298 GLN A C 1
ATOM 2366 O O . GLN A 1 298 ? 7.866 6.017 -28.888 1.00 86.06 298 GLN A O 1
ATOM 2371 N N . ARG A 1 299 ? 8.803 4.515 -27.511 1.00 84.50 299 ARG A N 1
ATOM 2372 C CA . ARG A 1 299 ? 9.759 5.457 -26.919 1.00 84.50 299 ARG A CA 1
ATOM 2373 C C . ARG A 1 299 ? 10.717 6.013 -27.969 1.00 84.50 299 ARG A C 1
ATOM 2375 O O . ARG A 1 299 ? 10.910 7.219 -28.039 1.00 84.50 299 ARG A O 1
ATOM 2382 N N . ALA A 1 300 ? 11.260 5.148 -28.825 1.00 86.75 300 ALA A N 1
ATOM 2383 C CA . ALA A 1 300 ? 12.098 5.598 -29.927 1.00 86.75 300 ALA A CA 1
ATOM 2384 C C . ALA A 1 300 ? 11.329 6.518 -30.891 1.00 86.75 300 ALA A C 1
ATOM 2386 O O . ALA A 1 300 ? 11.851 7.558 -31.281 1.00 86.75 300 ALA A O 1
ATOM 2387 N N . LEU A 1 301 ? 10.081 6.168 -31.224 1.00 88.81 301 LEU A N 1
ATOM 2388 C CA . LEU A 1 301 ? 9.225 6.952 -32.118 1.00 88.81 301 LEU A CA 1
ATOM 2389 C C . LEU A 1 301 ? 8.739 8.285 -31.521 1.00 88.81 301 LEU A C 1
ATOM 2391 O O . LEU A 1 301 ? 8.321 9.163 -32.271 1.00 88.81 301 LEU A O 1
ATOM 2395 N N . ALA A 1 302 ? 8.806 8.456 -30.199 1.00 88.06 302 ALA A N 1
ATOM 2396 C CA . ALA A 1 302 ? 8.549 9.740 -29.549 1.00 88.06 302 ALA A CA 1
ATOM 2397 C C . ALA A 1 302 ? 9.685 10.754 -29.797 1.00 88.06 302 ALA A C 1
ATOM 2399 O O . ALA A 1 302 ? 9.425 11.952 -29.878 1.00 88.06 302 ALA A O 1
ATOM 2400 N N . ASP A 1 303 ? 10.924 10.275 -29.963 1.00 88.88 303 ASP A N 1
ATOM 2401 C CA . ASP A 1 303 ? 12.122 11.107 -30.165 1.00 88.88 303 ASP A CA 1
ATOM 2402 C C . ASP A 1 303 ? 12.555 11.228 -31.641 1.00 88.88 303 ASP A C 1
ATOM 2404 O O . ASP A 1 303 ? 13.359 12.101 -32.001 1.00 88.88 303 ASP A O 1
ATOM 2408 N N . MET A 1 304 ? 12.107 10.322 -32.514 1.00 91.94 304 MET A N 1
ATOM 2409 C CA . MET A 1 304 ? 12.460 10.331 -33.935 1.00 91.94 304 MET A CA 1
ATOM 2410 C C . MET A 1 304 ? 11.383 9.706 -34.817 1.00 91.94 304 MET A C 1
ATOM 2412 O O . MET A 1 304 ? 10.644 8.829 -34.387 1.00 91.94 304 MET A O 1
ATOM 2416 N N . ASP A 1 305 ? 11.328 10.117 -36.083 1.00 93.12 305 ASP A N 1
ATOM 2417 C CA . ASP A 1 305 ? 10.436 9.486 -37.052 1.00 93.12 305 ASP A CA 1
ATOM 2418 C C . ASP A 1 305 ? 10.851 8.039 -37.378 1.00 93.12 305 ASP A C 1
ATOM 2420 O O . ASP A 1 305 ? 11.944 7.556 -37.056 1.00 93.12 305 ASP A O 1
ATOM 2424 N N . ARG A 1 306 ? 9.932 7.323 -38.031 1.00 91.12 306 ARG A N 1
ATOM 2425 C CA . ARG A 1 306 ? 10.119 5.915 -38.384 1.00 91.12 306 ARG A CA 1
ATOM 2426 C C . ARG A 1 306 ? 11.328 5.709 -39.304 1.00 91.12 306 ARG A C 1
ATOM 2428 O O . ARG A 1 306 ? 12.048 4.734 -39.124 1.00 91.12 306 ARG A O 1
ATOM 2435 N N . GLU A 1 307 ? 11.568 6.610 -40.255 1.00 93.00 307 GLU A N 1
ATOM 2436 C CA . GLU A 1 307 ? 12.695 6.502 -41.189 1.00 93.00 307 GLU A CA 1
ATOM 2437 C C . GLU A 1 307 ? 14.042 6.653 -40.469 1.00 93.00 307 GLU A C 1
ATOM 2439 O O . GLU A 1 307 ? 14.934 5.820 -40.633 1.00 93.00 307 GLU A O 1
ATOM 2444 N N . SER A 1 308 ? 14.169 7.654 -39.595 1.00 93.56 308 SER A N 1
ATOM 2445 C CA . SER A 1 308 ? 15.346 7.863 -38.749 1.00 93.56 308 SER A CA 1
ATOM 2446 C C . SER A 1 308 ? 15.617 6.659 -37.856 1.00 93.56 308 SER A C 1
ATOM 2448 O O . SER A 1 308 ? 16.777 6.275 -37.684 1.00 93.56 308 SER A O 1
ATOM 2450 N N . LEU A 1 309 ? 14.561 6.057 -37.298 1.00 93.31 309 LEU A N 1
ATOM 2451 C CA . LEU A 1 309 ? 14.682 4.853 -36.487 1.00 93.31 309 LEU A CA 1
ATOM 2452 C C . LEU A 1 309 ? 15.266 3.699 -37.307 1.00 93.31 309 LEU A C 1
ATOM 2454 O O . LEU A 1 309 ? 16.251 3.101 -36.879 1.00 93.31 309 LEU A O 1
ATOM 2458 N N . PHE A 1 310 ? 14.728 3.432 -38.501 1.00 93.12 310 PHE A N 1
ATOM 2459 C CA . PHE A 1 310 ? 15.263 2.398 -39.392 1.00 93.12 310 PHE A CA 1
ATOM 2460 C C . PHE A 1 310 ? 16.722 2.664 -39.775 1.00 93.12 310 PHE A C 1
ATOM 2462 O O . PHE A 1 310 ? 17.551 1.770 -39.634 1.00 93.12 310 PHE A O 1
ATOM 2469 N N . GLN A 1 311 ? 17.088 3.902 -40.121 1.00 94.19 311 GLN A N 1
ATOM 2470 C CA . GLN A 1 311 ? 18.485 4.251 -40.415 1.00 94.19 311 GLN A CA 1
ATOM 2471 C C . GLN A 1 311 ? 19.425 4.003 -39.222 1.00 94.19 311 GLN A C 1
ATOM 2473 O O . GLN A 1 311 ? 20.574 3.583 -39.401 1.00 94.19 311 GLN A O 1
ATOM 2478 N N . CYS A 1 312 ? 18.971 4.283 -37.996 1.00 96.00 312 CYS A N 1
ATOM 2479 C CA . CYS A 1 312 ? 19.746 4.004 -36.787 1.00 96.00 312 CYS A CA 1
ATOM 2480 C C . CYS A 1 312 ? 19.867 2.496 -36.529 1.00 96.00 312 CYS A C 1
ATOM 2482 O O . CYS A 1 312 ? 20.944 2.033 -36.157 1.00 96.00 312 CYS A O 1
ATOM 2484 N N . LEU A 1 313 ? 18.805 1.726 -36.772 1.00 95.25 313 LEU A N 1
ATOM 2485 C CA . LEU A 1 313 ? 18.808 0.270 -36.627 1.00 95.25 313 LEU A CA 1
ATOM 2486 C C . LEU A 1 313 ? 19.685 -0.422 -37.679 1.00 95.25 313 LEU A C 1
ATOM 2488 O O . LEU A 1 313 ? 20.452 -1.308 -37.313 1.00 95.25 313 LEU A O 1
ATOM 2492 N N . ASP A 1 314 ? 19.678 0.032 -38.934 1.00 95.38 314 ASP A N 1
ATOM 2493 C CA . ASP A 1 314 ? 20.605 -0.439 -39.975 1.00 95.38 314 ASP A CA 1
ATOM 2494 C C . ASP A 1 314 ? 22.058 -0.146 -39.596 1.00 95.38 314 ASP A C 1
ATOM 2496 O O . ASP A 1 314 ? 22.953 -0.985 -39.749 1.00 95.38 314 ASP A O 1
ATOM 2500 N N . THR A 1 315 ? 22.285 1.039 -39.022 1.00 97.12 315 THR A N 1
ATOM 2501 C CA . THR A 1 315 ? 23.598 1.419 -38.497 1.00 97.12 315 THR A CA 1
ATOM 2502 C C . THR A 1 315 ? 24.044 0.468 -37.388 1.00 97.12 315 THR A C 1
ATOM 2504 O O . THR A 1 315 ? 25.177 -0.018 -37.407 1.00 97.12 315 THR A O 1
ATOM 2507 N N . ALA A 1 316 ? 23.144 0.138 -36.461 1.00 96.81 316 ALA A N 1
ATOM 2508 C CA . ALA A 1 316 ? 23.412 -0.817 -35.398 1.00 96.81 316 ALA A CA 1
ATOM 2509 C C . ALA A 1 316 ? 23.632 -2.243 -35.921 1.00 96.81 316 ALA A C 1
ATOM 2511 O O . ALA A 1 316 ? 24.534 -2.933 -35.447 1.00 96.81 316 ALA A O 1
ATOM 2512 N N . LYS A 1 317 ? 22.874 -2.675 -36.935 1.00 96.38 317 LYS A N 1
ATOM 2513 C CA . LYS A 1 317 ? 23.026 -3.985 -37.578 1.00 96.38 317 LYS A CA 1
ATOM 2514 C C . LYS A 1 317 ? 24.430 -4.160 -38.156 1.00 96.38 317 LYS A C 1
ATOM 2516 O O . LYS A 1 317 ? 25.070 -5.174 -37.885 1.00 96.38 317 LYS A O 1
ATOM 2521 N N . ALA A 1 318 ? 24.941 -3.166 -38.886 1.00 96.31 318 ALA A N 1
ATOM 2522 C CA . ALA A 1 318 ? 26.309 -3.203 -39.408 1.00 96.31 318 ALA A CA 1
ATOM 2523 C C . ALA A 1 318 ? 27.361 -3.100 -38.293 1.00 96.31 318 ALA A C 1
ATOM 2525 O O . ALA A 1 318 ? 28.345 -3.837 -38.303 1.00 96.31 318 ALA A O 1
ATOM 2526 N N . TYR A 1 319 ? 27.147 -2.221 -37.307 1.00 97.62 319 TYR A N 1
ATOM 2527 C CA . TYR A 1 319 ? 28.057 -2.052 -36.172 1.00 97.62 319 TYR A CA 1
ATOM 2528 C C . TYR A 1 319 ? 28.254 -3.356 -35.393 1.00 97.62 319 TYR A C 1
ATOM 2530 O O . TYR A 1 319 ? 29.388 -3.774 -35.163 1.00 97.62 319 TYR A O 1
ATOM 2538 N N . TYR A 1 320 ? 27.164 -4.041 -35.047 1.00 95.81 320 TYR A N 1
ATOM 2539 C CA . TYR A 1 320 ? 27.221 -5.324 -34.350 1.00 95.81 320 TYR A CA 1
ATOM 2540 C C . TYR A 1 320 ? 27.600 -6.500 -35.260 1.00 95.81 320 TYR A C 1
ATOM 2542 O O . TYR A 1 320 ? 28.087 -7.512 -34.764 1.00 95.81 320 TYR A O 1
ATOM 2550 N N . GLY A 1 321 ? 27.395 -6.390 -36.576 1.00 94.06 321 GLY A N 1
ATOM 2551 C CA . GLY A 1 321 ? 27.856 -7.376 -37.560 1.00 94.06 321 GLY A CA 1
ATOM 2552 C C . GLY A 1 321 ? 29.377 -7.393 -37.749 1.00 94.06 321 GLY A C 1
ATOM 2553 O O . GLY A 1 321 ? 29.929 -8.420 -38.128 1.00 94.06 321 GLY A O 1
ATOM 2554 N N . TRP A 1 322 ? 30.056 -6.285 -37.440 1.00 96.06 322 TRP A N 1
ATOM 2555 C CA . TRP A 1 322 ? 31.517 -6.157 -37.488 1.00 96.06 322 TRP A CA 1
ATOM 2556 C C . TRP A 1 322 ? 32.167 -6.122 -36.103 1.00 96.06 322 TRP A C 1
ATOM 2558 O O . TRP A 1 322 ? 33.125 -5.373 -35.897 1.00 96.06 322 TRP A O 1
ATOM 2568 N N . ASP A 1 323 ? 31.640 -6.886 -35.144 1.00 92.81 323 ASP A N 1
ATOM 2569 C CA . ASP A 1 323 ? 32.175 -6.986 -33.776 1.00 92.81 323 ASP A CA 1
ATOM 2570 C C . ASP A 1 323 ? 32.411 -5.615 -33.121 1.00 92.81 323 ASP A C 1
ATOM 2572 O O . ASP A 1 323 ? 33.415 -5.385 -32.447 1.00 92.81 323 ASP A O 1
ATOM 2576 N N . ARG A 1 324 ? 31.489 -4.668 -33.352 1.00 94.06 324 ARG A N 1
ATOM 2577 C CA . ARG A 1 324 ? 31.549 -3.289 -32.836 1.00 94.06 324 ARG A CA 1
ATOM 2578 C C . ARG A 1 324 ? 32.697 -2.449 -33.421 1.00 94.06 324 ARG A C 1
ATOM 2580 O O . ARG A 1 324 ? 33.096 -1.435 -32.850 1.00 94.06 324 ARG A O 1
ATOM 2587 N N . SER A 1 325 ? 33.219 -2.812 -34.594 1.00 96.44 325 SER A N 1
ATOM 2588 C CA . SER A 1 325 ? 34.199 -1.996 -35.318 1.00 96.44 325 SER A CA 1
ATOM 2589 C C . SER A 1 325 ? 33.531 -0.813 -36.026 1.00 96.44 325 SER A C 1
ATOM 2591 O O . SER A 1 325 ? 32.914 -0.961 -37.082 1.00 96.44 325 SER A O 1
ATOM 2593 N N . VAL A 1 326 ? 33.725 0.393 -35.481 1.00 96.19 326 VAL A N 1
ATOM 2594 C CA . VAL A 1 326 ? 33.235 1.654 -36.071 1.00 96.19 326 VAL A CA 1
ATOM 2595 C C . VAL A 1 326 ? 33.748 1.844 -37.501 1.00 96.19 326 VAL A C 1
ATOM 2597 O O . VAL A 1 326 ? 32.987 2.243 -38.377 1.00 96.19 326 VAL A O 1
ATOM 2600 N N . GLN A 1 327 ? 35.027 1.557 -37.753 1.00 96.31 327 GLN A N 1
ATOM 2601 C CA . GLN A 1 327 ? 35.654 1.756 -39.060 1.00 96.31 327 GLN A CA 1
ATOM 2602 C C . GLN A 1 327 ? 35.050 0.830 -40.121 1.00 96.31 327 GLN A C 1
ATOM 2604 O O . GLN A 1 327 ? 34.635 1.308 -41.175 1.00 96.31 327 GLN A O 1
ATOM 2609 N N . LYS A 1 328 ? 34.966 -0.476 -39.832 1.00 97.00 328 LYS A N 1
ATOM 2610 C CA . LYS A 1 328 ? 34.440 -1.467 -40.783 1.00 97.00 328 LYS A CA 1
ATOM 2611 C C . LYS A 1 328 ? 32.955 -1.241 -41.068 1.00 97.00 328 LYS A C 1
ATOM 2613 O O . LYS A 1 328 ? 32.544 -1.258 -42.224 1.00 97.00 328 LYS A O 1
ATOM 2618 N N . ALA A 1 329 ? 32.169 -0.947 -40.034 1.00 97.19 329 ALA A N 1
ATOM 2619 C CA . ALA A 1 329 ? 30.743 -0.683 -40.187 1.00 97.19 329 ALA A CA 1
ATOM 2620 C C . ALA A 1 329 ? 30.459 0.622 -40.952 1.00 97.19 329 ALA A C 1
ATOM 2622 O O . ALA A 1 329 ? 29.594 0.642 -41.825 1.00 97.19 329 ALA A O 1
ATOM 2623 N N . ALA A 1 330 ? 31.211 1.698 -40.691 1.00 97.38 330 ALA A N 1
ATOM 2624 C CA . ALA A 1 330 ? 31.074 2.954 -41.433 1.00 97.38 330 ALA A CA 1
ATOM 2625 C C . ALA A 1 330 ? 31.431 2.782 -42.920 1.00 97.38 330 ALA A C 1
ATOM 2627 O O . ALA A 1 330 ? 30.727 3.305 -43.783 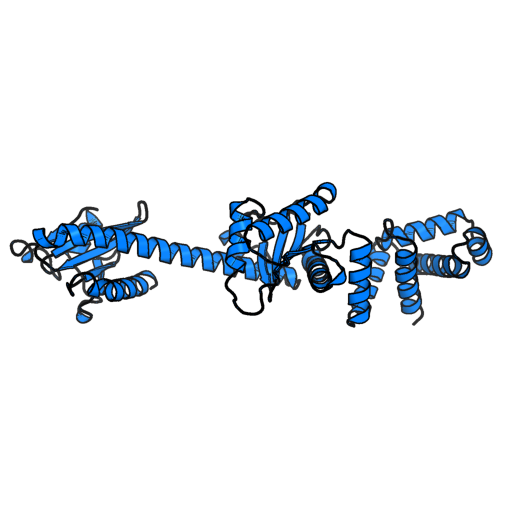1.00 97.38 330 ALA A O 1
ATOM 2628 N N . GLN A 1 331 ? 32.474 1.996 -43.217 1.00 97.00 331 GLN A N 1
ATOM 2629 C CA . GLN A 1 331 ? 32.859 1.654 -44.587 1.00 97.00 331 GLN A CA 1
ATOM 2630 C C . GLN A 1 331 ? 31.774 0.839 -45.305 1.00 97.00 331 GLN A C 1
ATOM 2632 O O . GLN A 1 331 ? 31.440 1.176 -46.436 1.00 97.00 331 GLN A O 1
ATOM 2637 N N . GLN A 1 332 ? 31.198 -0.183 -44.656 1.00 96.69 332 GLN A N 1
ATOM 2638 C CA . GLN A 1 332 ? 30.103 -0.981 -45.229 1.00 96.69 332 GLN A CA 1
ATOM 2639 C C . GLN A 1 332 ? 28.883 -0.119 -45.570 1.00 96.69 332 GLN A C 1
ATOM 2641 O O . GLN A 1 332 ? 28.242 -0.326 -46.594 1.00 96.69 332 GLN A O 1
ATOM 2646 N N . LEU A 1 333 ? 28.544 0.831 -44.699 1.00 95.81 333 LEU A N 1
ATOM 2647 C CA . LEU A 1 333 ? 27.376 1.694 -44.871 1.00 95.81 333 LEU A CA 1
ATOM 2648 C C . LEU A 1 333 ? 27.647 2.913 -45.762 1.00 95.81 333 LEU A C 1
ATOM 2650 O O . LEU A 1 333 ? 26.736 3.706 -45.978 1.00 95.81 333 LEU A O 1
ATOM 2654 N N . HIS A 1 334 ? 28.880 3.091 -46.247 1.00 96.81 334 HIS A N 1
ATOM 2655 C CA . HIS A 1 334 ? 29.309 4.271 -47.002 1.00 96.81 334 HIS A CA 1
ATOM 2656 C C . HIS A 1 334 ? 29.013 5.602 -46.283 1.00 96.81 334 HIS A C 1
ATOM 2658 O O . HIS A 1 334 ? 28.662 6.602 -46.908 1.00 96.81 334 HIS A O 1
ATOM 2664 N N . ILE A 1 335 ? 29.179 5.631 -44.956 1.00 97.12 335 ILE A N 1
ATOM 2665 C CA . ILE A 1 335 ? 29.009 6.833 -44.126 1.00 97.12 335 ILE A CA 1
ATOM 2666 C C . ILE A 1 335 ? 30.301 7.192 -43.396 1.00 97.12 335 ILE A C 1
ATOM 2668 O O . ILE A 1 335 ? 31.206 6.378 -43.225 1.00 97.12 335 ILE A O 1
ATOM 2672 N N . HIS A 1 336 ? 30.386 8.425 -42.903 1.00 97.50 336 HIS A N 1
ATOM 2673 C CA . HIS A 1 336 ? 31.496 8.827 -42.048 1.00 97.50 336 HIS A CA 1
ATOM 2674 C C . HIS A 1 336 ? 31.370 8.209 -40.640 1.00 97.50 336 HIS A C 1
ATOM 2676 O O . HIS A 1 336 ? 30.269 8.092 -40.096 1.00 97.50 336 HIS A O 1
ATOM 2682 N N . LYS A 1 337 ? 32.503 7.893 -39.993 1.00 96.06 337 LYS A N 1
ATOM 2683 C CA . LYS A 1 337 ? 32.549 7.328 -38.624 1.00 96.06 337 LYS A CA 1
ATOM 2684 C C . LYS A 1 337 ? 31.755 8.143 -37.593 1.00 96.06 337 LYS A C 1
ATOM 2686 O O . LYS A 1 337 ? 31.122 7.574 -36.712 1.00 96.06 337 LYS A O 1
ATOM 2691 N N . ASN A 1 338 ? 31.749 9.472 -37.727 1.00 96.75 338 ASN A N 1
ATOM 2692 C CA . ASN A 1 338 ? 31.018 10.358 -36.814 1.00 96.75 338 ASN A CA 1
ATOM 2693 C C . ASN A 1 338 ? 29.504 10.196 -36.973 1.00 96.75 338 ASN A C 1
ATOM 2695 O O . ASN A 1 338 ? 28.788 10.240 -35.981 1.00 96.75 338 ASN A O 1
ATOM 2699 N N . THR A 1 339 ? 29.021 9.969 -38.197 1.00 96.81 339 THR A N 1
ATOM 2700 C CA . THR A 1 339 ? 27.603 9.705 -38.464 1.00 96.81 339 THR A CA 1
ATOM 2701 C C . THR A 1 339 ? 27.176 8.385 -37.833 1.00 96.81 339 THR A C 1
ATOM 2703 O O . THR A 1 339 ? 26.108 8.323 -37.231 1.00 96.81 339 THR A O 1
ATOM 2706 N N . LEU A 1 340 ? 28.028 7.353 -37.902 1.00 97.62 340 LEU A N 1
ATOM 2707 C CA . LEU A 1 340 ? 27.785 6.082 -37.218 1.00 97.62 340 LEU A CA 1
ATOM 2708 C C . LEU A 1 340 ? 27.673 6.285 -35.705 1.00 97.62 340 LEU A C 1
ATOM 2710 O O . LEU A 1 340 ? 26.672 5.898 -35.109 1.00 97.62 340 LEU A O 1
ATOM 2714 N N . LEU A 1 341 ? 28.671 6.927 -35.090 1.00 96.19 341 LEU A N 1
ATOM 2715 C CA . LEU A 1 341 ? 28.686 7.185 -33.647 1.00 96.19 341 LEU A CA 1
ATOM 2716 C C . LEU A 1 341 ? 27.492 8.035 -33.201 1.00 96.19 341 LEU A C 1
ATOM 2718 O O . LEU A 1 341 ? 26.874 7.730 -32.187 1.00 96.19 341 LEU A O 1
ATOM 2722 N N . TYR A 1 342 ? 27.135 9.058 -33.981 1.00 96.69 342 TYR A N 1
ATOM 2723 C CA . TYR A 1 342 ? 25.961 9.887 -33.731 1.00 96.69 342 TYR A CA 1
ATOM 2724 C C . TYR A 1 342 ? 24.672 9.059 -33.742 1.00 96.69 342 TYR A C 1
ATOM 2726 O O . TYR A 1 342 ? 23.883 9.149 -32.806 1.00 96.69 342 TYR A O 1
ATOM 2734 N N . ARG A 1 343 ? 24.469 8.215 -34.762 1.00 96.69 343 ARG A N 1
ATOM 2735 C CA . ARG A 1 343 ? 23.284 7.350 -34.860 1.00 96.69 343 ARG A CA 1
ATOM 2736 C C . ARG A 1 343 ? 23.228 6.323 -33.728 1.00 96.69 343 ARG A C 1
ATOM 2738 O O . ARG A 1 343 ? 22.167 6.155 -33.137 1.00 96.69 343 ARG A O 1
ATOM 2745 N N . MET A 1 344 ? 24.356 5.700 -33.371 1.00 96.69 344 MET A N 1
ATOM 2746 C CA . MET A 1 344 ? 24.426 4.779 -32.227 1.00 96.69 344 MET A CA 1
ATOM 2747 C C . MET A 1 344 ? 24.113 5.488 -30.906 1.00 96.69 344 MET A C 1
ATOM 2749 O O . MET A 1 344 ? 23.301 4.995 -30.131 1.00 96.69 344 MET A O 1
ATOM 2753 N N . GLY A 1 345 ? 24.701 6.663 -30.665 1.00 94.56 345 GLY A N 1
ATOM 2754 C CA . GLY A 1 345 ? 24.421 7.465 -29.472 1.00 94.56 345 GLY A CA 1
ATOM 2755 C C . GLY A 1 345 ? 22.957 7.899 -29.395 1.00 94.56 345 GLY A C 1
ATOM 2756 O O . GLY A 1 345 ? 22.326 7.761 -28.351 1.00 94.56 345 GLY A O 1
ATOM 2757 N N . ARG A 1 346 ? 22.380 8.337 -30.522 1.00 94.44 346 ARG A N 1
ATOM 2758 C CA . ARG A 1 346 ? 20.957 8.689 -30.619 1.00 94.44 346 ARG A CA 1
ATOM 2759 C C . ARG A 1 346 ? 20.057 7.489 -30.309 1.00 94.44 346 ARG A C 1
ATOM 2761 O O . ARG A 1 346 ? 19.072 7.658 -29.598 1.00 94.44 346 ARG A O 1
ATOM 2768 N N . LEU A 1 347 ? 20.414 6.299 -30.797 1.00 93.88 347 LEU A N 1
ATOM 2769 C CA . LEU A 1 347 ? 19.686 5.057 -30.534 1.00 93.88 347 LEU A CA 1
ATOM 2770 C C . LEU A 1 347 ? 19.773 4.644 -29.057 1.00 93.88 347 LEU A C 1
ATOM 2772 O O . LEU A 1 347 ? 18.767 4.267 -28.465 1.00 93.88 347 LEU A O 1
ATOM 2776 N N . TYR A 1 348 ? 20.951 4.755 -28.434 1.00 93.19 348 TYR A N 1
ATOM 2777 C CA . TYR A 1 348 ? 21.095 4.497 -26.998 1.00 93.19 348 TYR A CA 1
ATOM 2778 C C . TYR A 1 348 ? 20.258 5.469 -26.169 1.00 93.19 348 TYR A C 1
ATOM 2780 O O . TYR A 1 348 ? 19.562 5.035 -25.257 1.00 93.19 348 TYR A O 1
ATOM 2788 N N . LYS A 1 349 ? 20.268 6.756 -26.519 1.00 89.69 349 LYS A N 1
ATOM 2789 C CA . LYS A 1 349 ? 19.499 7.789 -25.825 1.00 89.69 349 LYS A CA 1
ATOM 2790 C C . LYS A 1 349 ? 17.993 7.555 -25.902 1.00 89.69 349 LYS A C 1
ATOM 2792 O O . LYS A 1 349 ? 17.338 7.480 -24.865 1.00 89.69 349 LYS A O 1
ATOM 2797 N N . CYS A 1 350 ? 17.440 7.387 -27.104 1.00 88.56 350 CYS A N 1
ATOM 2798 C CA . CYS A 1 350 ? 15.989 7.247 -27.260 1.00 88.56 350 CYS A CA 1
ATOM 2799 C C . CYS A 1 350 ? 15.454 5.954 -26.627 1.00 88.56 350 CYS A C 1
ATOM 2801 O O . CYS A 1 350 ? 14.343 5.923 -26.104 1.00 88.56 350 CYS A O 1
ATOM 2803 N N . LEU A 1 351 ? 16.262 4.889 -26.597 1.00 85.69 351 LEU A N 1
ATOM 2804 C CA . LEU A 1 351 ? 15.904 3.639 -25.927 1.00 85.69 351 LEU A CA 1
ATOM 2805 C C . LEU A 1 351 ? 16.155 3.671 -24.410 1.00 85.69 351 LEU A C 1
ATOM 2807 O O . LEU A 1 351 ? 15.752 2.737 -23.719 1.00 85.69 351 LEU A O 1
ATOM 2811 N N . GLY A 1 352 ? 16.782 4.726 -23.876 1.00 80.62 352 GLY A N 1
ATOM 2812 C CA . GLY A 1 352 ? 17.143 4.829 -22.459 1.00 80.62 352 GLY A CA 1
ATOM 2813 C C . GLY A 1 352 ? 18.243 3.851 -22.040 1.00 80.62 352 GLY A C 1
ATOM 2814 O O . GLY A 1 352 ? 18.230 3.355 -20.920 1.00 80.62 352 GLY A O 1
ATOM 2815 N N . LEU A 1 353 ? 19.165 3.536 -22.951 1.00 84.75 353 LEU A N 1
ATOM 2816 C CA . LEU A 1 353 ? 20.238 2.558 -22.772 1.00 84.75 353 LEU A CA 1
ATOM 2817 C C . LEU A 1 353 ? 21.614 3.208 -22.557 1.00 84.75 353 LEU A C 1
ATOM 2819 O O . LEU A 1 353 ? 22.607 2.497 -22.578 1.00 84.75 353 LEU A O 1
ATOM 2823 N N . GLU A 1 354 ? 21.737 4.529 -22.402 1.00 84.50 354 GLU A N 1
ATOM 2824 C CA . GLU A 1 354 ? 23.046 5.218 -22.349 1.00 84.50 354 GLU A CA 1
ATOM 2825 C C . GLU A 1 354 ? 23.963 4.684 -21.238 1.00 84.50 354 GLU A C 1
ATOM 2827 O O . GLU A 1 354 ? 25.135 4.388 -21.496 1.00 84.50 354 GLU A O 1
ATOM 2832 N N . GLU A 1 355 ? 23.398 4.463 -20.052 1.00 78.19 355 GLU A N 1
ATOM 2833 C CA . GLU A 1 355 ? 24.098 3.971 -18.857 1.00 78.19 355 GLU A CA 1
ATOM 2834 C C . GLU A 1 355 ? 24.243 2.441 -18.813 1.00 78.19 355 GLU A C 1
ATOM 2836 O O . GLU A 1 355 ? 24.846 1.889 -17.895 1.00 78.19 355 GLU A O 1
ATOM 2841 N N . GLU A 1 356 ? 23.716 1.734 -19.816 1.00 79.06 356 GLU A N 1
ATOM 2842 C CA . GLU A 1 356 ? 23.763 0.278 -19.862 1.00 79.06 356 GLU A CA 1
ATOM 2843 C C . GLU A 1 356 ? 25.119 -0.264 -20.321 1.00 79.06 356 GLU A C 1
ATOM 2845 O O . GLU A 1 356 ? 25.832 0.336 -21.133 1.00 79.06 356 GLU A O 1
ATOM 2850 N N . GLY A 1 357 ? 25.446 -1.471 -19.858 1.00 81.25 357 GLY A N 1
ATOM 2851 C CA . GLY A 1 357 ? 26.585 -2.225 -20.376 1.00 81.25 357 GLY A CA 1
ATOM 2852 C C . GLY A 1 357 ? 26.392 -2.627 -21.844 1.00 81.25 357 GLY A C 1
ATOM 2853 O O . GLY A 1 357 ? 25.267 -2.806 -22.317 1.00 81.25 357 GLY A O 1
ATOM 2854 N N . ASP A 1 358 ? 27.493 -2.826 -22.573 1.00 85.38 358 ASP A N 1
ATOM 2855 C CA . ASP A 1 358 ? 27.442 -3.079 -24.021 1.00 85.38 358 ASP A CA 1
ATOM 2856 C C . ASP A 1 358 ? 26.615 -4.309 -24.413 1.00 85.38 358 ASP A C 1
ATOM 2858 O O . ASP A 1 358 ? 25.939 -4.303 -25.440 1.00 85.38 358 ASP A O 1
ATOM 2862 N N . TYR A 1 359 ? 26.658 -5.368 -23.598 1.00 82.62 359 TYR A N 1
ATOM 2863 C CA . TYR A 1 359 ? 25.847 -6.565 -23.826 1.00 82.62 359 TYR A CA 1
ATOM 2864 C C . TYR A 1 359 ? 24.350 -6.236 -23.792 1.00 82.62 359 TYR A C 1
ATOM 2866 O O . TYR A 1 359 ? 23.603 -6.666 -24.666 1.00 82.62 359 TYR A O 1
ATOM 2874 N N . THR A 1 360 ? 23.919 -5.441 -22.810 1.00 79.12 360 THR A N 1
ATOM 2875 C CA . THR A 1 360 ? 22.523 -5.030 -22.661 1.00 79.12 360 THR A CA 1
ATOM 2876 C C . THR A 1 360 ? 22.069 -4.163 -23.831 1.00 79.12 360 THR A C 1
ATOM 2878 O O . THR A 1 360 ? 21.003 -4.410 -24.399 1.00 79.12 360 THR A O 1
ATOM 2881 N N . LYS A 1 361 ? 22.905 -3.195 -24.229 1.00 87.81 361 LYS A N 1
ATOM 2882 C CA . LYS A 1 361 ? 22.675 -2.343 -25.404 1.00 87.81 361 LYS A CA 1
ATOM 2883 C C . LYS A 1 361 ? 22.438 -3.188 -26.653 1.00 87.81 361 LYS A C 1
ATOM 2885 O O . LYS A 1 361 ? 21.404 -3.069 -27.308 1.00 87.81 361 LYS A O 1
ATOM 2890 N N . GLU A 1 362 ? 23.381 -4.078 -26.945 1.00 90.00 362 GLU A N 1
ATOM 2891 C CA . GLU A 1 362 ? 23.328 -4.938 -28.122 1.00 90.00 362 GLU A CA 1
ATOM 2892 C C . GLU A 1 362 ? 22.122 -5.880 -28.099 1.00 90.00 362 GLU A C 1
ATOM 2894 O O . GLU A 1 362 ? 21.442 -6.028 -29.113 1.00 90.00 362 GLU A O 1
ATOM 2899 N N . PHE A 1 363 ? 21.815 -6.476 -26.947 1.00 85.44 363 PHE A N 1
ATOM 2900 C CA . PHE A 1 363 ? 20.695 -7.397 -26.796 1.00 85.44 363 PHE A CA 1
ATOM 2901 C C . PHE A 1 363 ? 19.350 -6.753 -27.166 1.00 85.44 363 PHE A C 1
ATOM 2903 O O . PHE A 1 363 ? 18.624 -7.297 -28.001 1.00 85.44 363 PHE A O 1
ATOM 2910 N N . PHE A 1 364 ? 19.027 -5.577 -26.614 1.00 84.50 364 PHE A N 1
ATOM 2911 C CA . PHE A 1 364 ? 17.755 -4.909 -26.923 1.00 84.50 364 PHE A CA 1
ATOM 2912 C C . PHE A 1 364 ? 17.671 -4.412 -28.351 1.00 84.50 364 PHE A C 1
ATOM 2914 O O . PHE A 1 364 ? 16.626 -4.554 -28.989 1.00 84.50 364 PHE A O 1
ATOM 2921 N N . ILE A 1 365 ? 18.764 -3.860 -28.871 1.00 90.44 365 ILE A N 1
ATOM 2922 C CA . ILE A 1 365 ? 18.774 -3.364 -30.241 1.00 90.44 365 ILE A CA 1
ATOM 2923 C C . ILE A 1 365 ? 18.616 -4.526 -31.224 1.00 90.44 365 ILE A C 1
ATOM 2925 O O . ILE A 1 365 ? 17.810 -4.428 -32.146 1.00 90.44 365 ILE A O 1
ATOM 2929 N N . ARG A 1 366 ? 19.286 -5.664 -31.001 1.00 89.69 366 ARG A N 1
ATOM 2930 C CA . ARG A 1 366 ? 19.093 -6.864 -31.831 1.00 89.69 366 ARG A CA 1
ATOM 2931 C C . ARG A 1 366 ? 17.663 -7.399 -31.757 1.00 89.69 366 ARG A C 1
ATOM 2933 O O . ARG A 1 366 ? 17.128 -7.791 -32.789 1.00 89.69 366 ARG A O 1
ATOM 2940 N N . LEU A 1 367 ? 17.022 -7.381 -30.586 1.00 86.12 367 LEU A N 1
ATOM 2941 C CA . LEU A 1 367 ? 15.609 -7.764 -30.467 1.00 86.12 367 LEU A CA 1
ATOM 2942 C C . LEU A 1 367 ? 14.682 -6.839 -31.271 1.00 86.12 367 LEU A C 1
ATOM 2944 O O . LEU A 1 367 ? 13.775 -7.327 -31.943 1.00 86.12 367 LEU A O 1
ATOM 2948 N N . LEU A 1 368 ? 14.918 -5.524 -31.235 1.00 87.94 368 LEU A N 1
ATOM 2949 C CA . LEU A 1 368 ? 14.161 -4.555 -32.035 1.00 87.94 368 LEU A CA 1
ATOM 2950 C C . LEU A 1 368 ? 14.384 -4.741 -33.541 1.00 87.94 368 LEU A C 1
ATOM 2952 O O . LEU A 1 368 ? 13.418 -4.667 -34.297 1.00 87.94 368 LEU A O 1
ATOM 2956 N N . ILE A 1 369 ? 15.618 -5.029 -33.971 1.00 89.75 369 ILE A N 1
ATOM 2957 C CA . ILE A 1 369 ? 15.929 -5.343 -35.376 1.00 89.75 369 ILE A CA 1
ATOM 2958 C C . ILE A 1 369 ? 15.128 -6.572 -35.825 1.00 89.75 369 ILE A C 1
ATOM 2960 O O . ILE A 1 369 ? 14.365 -6.488 -36.780 1.00 89.75 369 ILE A O 1
ATOM 2964 N N . VAL A 1 370 ? 15.225 -7.689 -35.092 1.00 85.50 370 VAL A N 1
ATOM 2965 C CA . VAL A 1 370 ? 14.522 -8.941 -35.437 1.00 85.50 370 VAL A CA 1
ATOM 2966 C C . VAL A 1 370 ? 13.004 -8.752 -35.492 1.00 85.50 370 VAL A C 1
ATOM 2968 O O . VAL A 1 370 ? 12.333 -9.391 -36.298 1.00 85.50 370 VAL A O 1
ATOM 2971 N N . ARG A 1 371 ? 12.451 -7.886 -34.637 1.00 83.50 371 ARG A N 1
ATOM 2972 C CA . ARG A 1 371 ? 11.026 -7.543 -34.647 1.00 83.50 371 ARG A CA 1
ATOM 2973 C C . ARG A 1 371 ? 10.616 -6.820 -35.924 1.00 83.50 371 ARG A C 1
ATOM 2975 O O . ARG A 1 371 ? 9.594 -7.168 -36.489 1.00 83.50 371 ARG A O 1
ATOM 2982 N N . LEU A 1 372 ? 11.348 -5.774 -36.298 1.00 81.62 372 LEU A N 1
ATOM 2983 C CA . LEU A 1 372 ? 10.950 -4.857 -37.369 1.00 81.62 372 LEU A CA 1
ATOM 2984 C C . LEU A 1 372 ? 11.252 -5.397 -38.773 1.00 81.62 372 LEU A C 1
ATOM 2986 O O . LEU A 1 372 ? 10.794 -4.823 -39.755 1.00 81.62 372 LEU A O 1
ATOM 2990 N N . GLU A 1 373 ? 12.018 -6.484 -38.854 1.00 76.62 373 GLU A N 1
ATOM 2991 C CA . GLU A 1 373 ? 12.265 -7.249 -40.080 1.00 76.62 373 GLU A CA 1
ATOM 2992 C C . GLU A 1 373 ? 11.215 -8.350 -40.339 1.00 76.62 373 GLU A C 1
ATOM 2994 O O . GLU A 1 373 ? 11.237 -8.960 -41.409 1.00 76.62 373 GLU A O 1
ATOM 2999 N N . ARG A 1 374 ? 10.319 -8.618 -39.379 1.00 59.59 374 ARG A N 1
ATOM 3000 C CA . ARG A 1 374 ? 9.126 -9.464 -39.556 1.00 59.59 374 ARG A CA 1
ATOM 3001 C C . ARG A 1 374 ? 7.936 -8.610 -39.958 1.00 59.59 374 ARG A C 1
ATOM 3003 O O . ARG A 1 374 ? 7.131 -9.119 -40.767 1.00 59.59 374 ARG A O 1
#

Foldseek 3Di:
DVVLVLQAVLQVVCCVVVVNWWKFWFFLQQATSYIPPVVRHRPHWQLFPVCSVPVDKGAAAPVCCVVIPSDAGWIKHFQDDPPDTGTIMTTDDHHVVCVVVRVVSSVVSNVSVVCVVVVVLVVLLQVLLVVLLVCLLVQHDNDDDPSCVSQLADADPQKKKKKKAFDVPPDDPPCVVVLVVVCVVVVVADSNHKGWHDDPRITIITHHDDDPVCPVVVQVVSQVVVVVVPGHLMAMEMFDTDRDSNCNNVRSLLRVQCSPDPVCGRYHYCVDQVSVVSSLVSCCVVPVVVVVLVVLVVLLCVVDPPVLVVVLLLLLVLCVVVVNDLVRSCVVVVHDSVVSVVSLCSSCVSSVNNPHDPVVSNVSSVSNSVVVVD

Sequence (374 aa):
MAFAGYAQDFVEATSKLVKGRTINIMDRRGCIVASTEKERIGTFHAGAYEVLQTGEPVLISEENVERYPGAKKGYNLPIWNGDRMEGVIGIFGNPEEVEDIANLLRVYVTQYFKTRTSARRERLETEVRQQILLRLLSGEEAEEGMDWEMLGVRLRYPARVMAVRSGQYRRETSSYPRIEKLMLENALLRPERDLYGMVGNCYIALVSGLTQERLPAYLESLRLFLETRGFKEVRIALGEECAGKEQVPISYKEATALLKDRDAGMVSSISDPGCRMRYYKAVLAGGEAEAFLNRLQQRALADMDRESLFQCLDTAKAYYGWDRSVQKAAQQLHIHKNTLLYRMGRLYKCLGLEEEGDYTKEFFIRLLIVRLER

Solvent-accessible surface area (backbone atoms only — not comparable to full-atom values): 19950 Å² total; per-residue (Å²): 115,70,65,42,56,54,39,36,56,48,39,66,70,45,29,72,77,59,79,66,46,49,41,38,31,24,39,82,83,15,30,25,49,15,40,72,53,66,89,48,45,75,38,57,25,40,48,42,38,50,20,74,72,70,70,42,72,36,78,27,42,88,92,51,35,88,81,23,61,74,48,69,41,9,38,26,38,62,26,56,59,82,97,42,72,66,24,27,43,35,38,52,40,61,41,91,80,37,49,69,61,45,56,52,48,42,55,50,53,31,51,50,53,53,50,54,54,51,55,50,51,54,48,51,51,49,52,52,37,30,51,55,40,51,30,34,48,71,62,47,92,68,74,88,46,73,73,36,62,75,60,55,47,50,78,46,69,51,25,30,26,37,31,36,38,53,64,74,67,87,78,61,94,75,58,57,72,53,50,52,49,52,33,50,79,66,65,72,49,48,70,51,33,35,42,47,40,78,56,91,85,28,44,36,32,42,43,49,74,79,52,80,92,54,42,68,66,50,51,51,49,51,38,50,54,45,38,78,74,69,46,42,72,50,31,38,9,27,19,46,82,15,80,49,69,87,40,37,29,57,9,39,50,45,6,53,50,43,58,67,38,78,86,47,57,47,65,42,35,47,84,40,67,70,42,34,52,51,43,52,53,51,37,51,73,67,73,44,38,65,66,50,53,50,50,48,50,51,43,33,51,73,76,36,56,70,67,59,50,50,56,29,48,54,49,47,52,38,23,63,70,45,81,63,31,57,68,62,21,15,60,76,68,76,46,55,56,64,58,47,52,50,35,50,50,51,51,28,53,45,62,70,34,68,91,45,55,69,68,58,45,51,51,54,51,51,52,52,49,63,55,76,77,106

Radius of gyration: 32.84 Å; Cα contacts (8 Å, |Δi|>4): 563; chains: 1; bounding box: 77×39×94 Å

pLDDT: mean 87.79, std 8.73, range [46.22, 97.62]

Secondary structure (DSSP, 8-state):
-HHHHHHHHHHHHHHTTTTT--EEEE-TTSBEEEESSGGGTT-B-HHHHHHHHHSS-EEE-TTTGGGSTT--SEEEEEEEETTEEEEEEEEES-HHHHHHHHHHHHHHHHHHHHHHHHHHHHHHHHHHHHHHHHHHHHT-----SHHHHHHT----SSEEEEEEE-TTTTS-TTSHHHHHHHHHHTTSS-TTT-EEEEETTEEEEEEE---GGGHHHHHHHHHHHHHHTT--S-EEEEEEEESSGGGHHHHHHHHHHHHH-STT-SEEETTSHHHHHHHHHHHHHTT-HHHHHHHHHHHHHHHS-HHHHHHHHHHHHHHHHTTT-HHHHHHHTT--HHHHHHHHHHHHHHHT-TTS-HHHHHHHHHHHHHHHT-